Protein AF-0000000066261034 (afdb_homodimer)

Organism: Dichelobacter nodosus (strain VCS1703A) (NCBI:txid246195)

Solvent-accessible surface area (backbone atoms only — not comparable to full-atom values): 34604 Å² total; per-residue (Å²): 128,62,58,89,45,35,27,36,10,33,25,22,34,54,57,34,36,15,23,11,31,31,20,75,58,79,39,82,45,24,74,32,72,48,75,41,54,76,77,22,37,84,68,67,44,84,46,61,69,58,32,20,54,49,39,59,59,42,47,65,57,34,46,53,52,22,30,59,64,47,72,50,57,79,85,64,50,53,34,39,31,26,35,23,19,37,37,43,55,61,13,17,46,40,34,42,29,28,49,50,28,34,24,60,70,70,71,39,54,66,41,80,33,51,40,63,52,9,37,67,49,31,26,61,74,34,93,73,58,82,55,77,46,23,35,34,41,40,29,16,58,82,34,31,35,34,29,44,32,61,46,91,49,40,49,40,77,63,22,36,40,78,66,45,14,60,31,38,48,37,29,51,52,15,48,75,72,68,47,59,56,65,14,49,68,52,34,55,58,40,16,73,71,24,48,46,75,75,47,87,70,76,59,62,55,70,88,45,90,63,49,46,40,49,40,56,69,49,52,53,52,50,54,53,51,56,72,72,44,72,95,43,72,60,56,51,13,15,48,36,15,16,49,52,49,41,53,41,50,50,54,47,56,44,50,52,49,48,35,66,73,67,64,44,53,31,36,38,37,22,25,48,52,52,56,37,62,69,47,50,52,50,49,46,53,52,21,59,75,66,76,37,44,70,44,54,34,53,70,91,56,21,47,83,45,7,45,29,42,23,53,39,45,54,56,37,53,73,62,66,52,74,62,73,94,63,82,66,68,36,50,79,56,64,71,60,70,44,69,52,72,124,128,61,59,90,45,36,26,35,10,33,25,20,35,54,58,35,35,15,24,12,31,32,21,75,60,78,39,81,45,23,72,32,71,46,75,41,52,76,74,22,36,84,70,67,44,84,47,62,71,58,34,21,54,49,38,61,59,42,46,65,58,36,46,53,52,22,32,58,65,47,70,48,57,80,84,64,52,54,34,37,31,26,34,24,19,36,38,43,55,61,13,18,45,39,34,43,29,28,47,51,28,34,24,60,71,71,70,37,54,65,42,79,32,51,40,64,52,10,38,67,50,31,26,60,75,33,92,74,58,82,53,78,46,23,34,34,40,40,30,16,59,82,34,31,34,34,30,44,32,60,48,89,49,40,50,40,78,64,22,37,39,78,64,44,14,60,33,38,50,36,29,51,51,16,48,75,71,69,47,60,54,66,14,48,66,51,34,54,57,39,16,74,72,26,48,46,76,74,47,88,69,74,61,61,56,70,87,44,92,61,48,46,40,48,40,56,68,46,52,52,52,50,54,54,50,55,72,72,44,74,95,41,71,62,54,51,12,16,50,35,15,16,49,51,49,41,52,41,49,50,54,48,56,43,50,52,50,48,34,67,73,69,65,45,52,30,36,38,38,22,24,48,51,52,56,38,62,70,48,48,52,51,49,47,53,51,20,59,76,66,75,36,43,68,44,53,34,52,70,89,57,22,47,86,44,5,47,29,42,21,53,39,47,54,56,38,54,73,60,66,51,74,62,73,92,62,80,66,69,35,50,78,57,64,70,60,70,44,69,51,68,122

Sequence (684 aa):
MSVDINILAIESSCDESGVAIYNPARGVLANQVFSQIDLHRVFGGVVPELAARDHLKRFPVLMNQALTQAKLNLSAIDVIAYTSGPGLLGALMTGATFAHSLAFAIRRPVLKIHHMEGHLLSPFLAPLKPEFPFIALLVSGGHTQLLSVKAVGDYEILGQTLDDAVGEAFDKMAKIMGLPYPGGPELAALAKNGDEQRFVMPRPMINRPDLDFSFSGLKTHVRLLIAEQNNDPQTRADIAASFQKTVVETLLIKCRRAWKKTGYRDLVVSGGVSANQALRAALQKNADEHKKRVFFPPLTLCGDNALMIAHAASFRLQEARIDDDVIDVTARWELSRLSTPLMSVDINILAIESSCDESGVAIYNPARGVLANQVFSQIDLHRVFGGVVPELAARDHLKRFPVLMNQALTQAKLNLSAIDVIAYTSGPGLLGALMTGATFAHSLAFAIRRPVLKIHHMEGHLLSPFLAPLKPEFPFIALLVSGGHTQLLSVKAVGDYEILGQTLDDAVGEAFDKMAKIMGLPYPGGPELAALAKNGDEQRFVMPRPMINRPDLDFSFSGLKTHVRLLIAEQNNDPQTRADIAASFQKTVVETLLIKCRRAWKKTGYRDLVVSGGVSANQALRAALQKNADEHKKRVFFPPLTLCGDNALMIAHAASFRLQEARIDDDVIDVTARWELSRLSTPL

InterPro domains:
  IPR000905 Gcp-like domain [PF00814] (28-310)
  IPR000905 Gcp-like domain [PTHR11735] (5-337)
  IPR017861 Kae1/TsaD family [PR00789] (8-21)
  IPR017861 Kae1/TsaD family [PR00789] (80-100)
  IPR017861 Kae1/TsaD family [PR00789] (101-120)
  IPR017861 Kae1/TsaD family [PR00789] (135-147)
  IPR017861 Kae1/TsaD family [PR00789] (158-179)
  IPR017861 Kae1/TsaD family [PR00789] (267-276)
  IPR017861 Kae1/TsaD family [TIGR00329] (8-310)
  IPR022450 tRNA N6-adenosine threonylcarbamoyltransferase, TsaD [MF_01445] (5-335)
  IPR022450 tRNA N6-adenosine threonylcarbamoyltransferase, TsaD [TIGR03723] (7-317)
  IPR043129 ATPase, nucleotide binding domain [SSF53067] (6-125)
  IPR043129 ATPase, nucleotide binding domain [SSF53067] (107-311)

Nearest PDB structures (foldseek):
  4wq5-assembly1_A  TM=9.839E-01  e=3.722E-46  Escherichia coli K-12
  3zeu-assembly2_B  TM=9.840E-01  e=1.477E-45  Salmonella enterica subsp. enterica serovar Typhimurium str. ST4/74
  4ydu-assembly2_B  TM=9.839E-01  e=1.848E-44  Escherichia coli
  4wq4-assembly2_B  TM=9.843E-01  e=7.767E-44  Escherichia coli K-12
  6s84-assembly1_D  TM=8.545E-01  e=2.558E-30  Thermotoga maritima MSB8

Radius of gyration: 30.13 Å; Cα contacts (8 Å, |Δi|>4): 1561; chains: 2; bounding box: 59×84×67 Å

Structure (mmCIF, N/CA/C/O backbone):
data_AF-0000000066261034-model_v1
#
loop_
_entity.id
_entity.type
_entity.pdbx_description
1 polymer 'tRNA N6-adenosine threonylcarbamoyltransferase'
#
loop_
_atom_site.group_PDB
_atom_site.id
_atom_site.type_symbol
_atom_site.label_atom_id
_atom_site.label_alt_id
_atom_site.label_comp_id
_atom_site.label_asym_id
_atom_site.label_entity_id
_atom_site.label_seq_id
_atom_site.pdbx_PDB_ins_code
_atom_site.Cartn_x
_atom_site.Cartn_y
_atom_site.Cartn_z
_atom_site.occupancy
_atom_site.B_iso_or_equiv
_atom_site.auth_seq_id
_atom_site.auth_comp_id
_atom_site.auth_asym_id
_atom_site.auth_atom_id
_atom_site.pdbx_PDB_model_num
ATOM 1 N N . MET A 1 1 ? 26.891 -17.578 -23.266 1 45.78 1 MET A N 1
ATOM 2 C CA . MET A 1 1 ? 27.375 -17.734 -21.906 1 45.78 1 MET A CA 1
ATOM 3 C C . MET A 1 1 ? 26.453 -17.031 -20.922 1 45.78 1 MET A C 1
ATOM 5 O O . MET A 1 1 ? 25.984 -15.914 -21.172 1 45.78 1 MET A O 1
ATOM 9 N N . SER A 1 2 ? 25.812 -17.781 -19.953 1 64.94 2 SER A N 1
ATOM 10 C CA . SER A 1 2 ? 24.844 -17.172 -19.062 1 64.94 2 SER A CA 1
ATOM 11 C C . SER A 1 2 ? 25.469 -16.016 -18.281 1 64.94 2 SER A C 1
ATOM 13 O O . SER A 1 2 ? 26.641 -16.078 -17.906 1 64.94 2 SER A O 1
ATOM 15 N N . VAL A 1 3 ? 25 -14.898 -18.328 1 77.75 3 VAL A N 1
ATOM 16 C CA . VAL A 1 3 ? 25.469 -13.656 -17.703 1 77.75 3 VAL A CA 1
ATOM 17 C C . VAL A 1 3 ? 25.578 -13.836 -16.203 1 77.75 3 VAL A C 1
ATOM 19 O O . VAL A 1 3 ? 24.672 -14.398 -15.57 1 77.75 3 VAL A O 1
ATOM 22 N N . ASP A 1 4 ? 26.828 -13.664 -15.672 1 92.25 4 ASP A N 1
ATOM 23 C CA . ASP A 1 4 ? 27.078 -13.734 -14.234 1 92.25 4 ASP A CA 1
ATOM 24 C C . ASP A 1 4 ? 26.531 -12.5 -13.523 1 92.25 4 ASP A C 1
ATOM 26 O O . ASP A 1 4 ? 27.297 -11.602 -13.164 1 92.25 4 ASP A O 1
ATOM 30 N N . ILE A 1 5 ? 25.281 -12.523 -13.367 1 95.44 5 ILE A N 1
ATOM 31 C CA . ILE A 1 5 ? 24.547 -11.422 -12.75 1 95.44 5 ILE A CA 1
ATOM 32 C C . ILE A 1 5 ? 23.656 -11.953 -11.625 1 95.44 5 ILE A C 1
ATOM 34 O O . ILE A 1 5 ? 22.938 -12.938 -11.805 1 95.44 5 ILE A O 1
ATOM 38 N N . ASN A 1 6 ? 23.75 -11.352 -10.406 1 98.44 6 ASN A N 1
ATOM 39 C CA . ASN A 1 6 ? 22.875 -11.734 -9.305 1 98.44 6 ASN A CA 1
ATOM 40 C C . ASN A 1 6 ? 21.562 -10.969 -9.336 1 98.44 6 ASN A C 1
ATOM 42 O O . ASN A 1 6 ? 21.531 -9.742 -9.195 1 98.44 6 ASN A O 1
ATOM 46 N N . ILE A 1 7 ? 20.516 -11.711 -9.539 1 98.19 7 ILE A N 1
ATOM 47 C CA . ILE A 1 7 ? 19.172 -11.133 -9.594 1 98.19 7 ILE A CA 1
ATOM 48 C C . ILE A 1 7 ? 18.453 -11.383 -8.273 1 98.19 7 ILE A C 1
ATOM 50 O O . ILE A 1 7 ? 18.266 -12.531 -7.859 1 98.19 7 ILE A O 1
ATOM 54 N N . LEU A 1 8 ? 18.109 -10.344 -7.566 1 98.81 8 LEU A N 1
ATOM 55 C CA . LEU A 1 8 ? 17.266 -10.422 -6.383 1 98.81 8 LEU A CA 1
ATOM 56 C C . LEU A 1 8 ? 15.805 -10.141 -6.746 1 98.81 8 LEU A C 1
ATOM 58 O O . LEU A 1 8 ? 15.508 -9.133 -7.391 1 98.81 8 LEU A O 1
ATOM 62 N N . ALA A 1 9 ? 14.906 -11.039 -6.352 1 98.81 9 ALA A N 1
ATOM 63 C CA . ALA A 1 9 ? 13.508 -10.867 -6.73 1 98.81 9 ALA A CA 1
ATOM 64 C C . ALA A 1 9 ? 12.609 -10.836 -5.5 1 98.81 9 ALA A C 1
ATOM 66 O O . ALA A 1 9 ? 12.883 -11.508 -4.504 1 98.81 9 ALA A O 1
ATOM 67 N N . ILE A 1 10 ? 11.57 -10.062 -5.605 1 98.62 10 ILE A N 1
ATOM 68 C CA . ILE A 1 10 ? 10.555 -9.891 -4.57 1 98.62 10 ILE A CA 1
ATOM 69 C C . ILE A 1 10 ? 9.188 -10.305 -5.113 1 98.62 10 ILE A C 1
ATOM 71 O O . ILE A 1 10 ? 8.781 -9.852 -6.184 1 98.62 10 ILE A O 1
ATOM 75 N N . GLU A 1 11 ? 8.477 -11.164 -4.41 1 98.44 11 GLU A N 1
ATOM 76 C CA . GLU A 1 11 ? 7.133 -11.617 -4.758 1 98.44 11 GLU A CA 1
ATOM 77 C C . GLU A 1 11 ? 6.141 -11.32 -3.639 1 98.44 11 GLU A C 1
ATOM 79 O O . GLU A 1 11 ? 6.355 -11.711 -2.488 1 98.44 11 GLU A O 1
ATOM 84 N N . SER A 1 12 ? 5.023 -10.57 -3.971 1 97.94 12 SER A N 1
ATOM 85 C CA . SER A 1 12 ? 4.059 -10.164 -2.957 1 97.94 12 SER A CA 1
ATOM 86 C C . SER A 1 12 ? 2.65 -10.07 -3.539 1 97.94 12 SER A C 1
ATOM 88 O O . SER A 1 12 ? 1.854 -9.227 -3.119 1 97.94 12 SER A O 1
ATOM 90 N N . SER A 1 13 ? 2.312 -10.844 -4.535 1 95.75 13 SER A N 1
ATOM 91 C CA . SER A 1 13 ? 1.095 -10.633 -5.309 1 95.75 13 SER A CA 1
ATOM 92 C C . SER A 1 13 ? -0.148 -10.945 -4.48 1 95.75 13 SER A C 1
ATOM 94 O O . SER A 1 13 ? -1.232 -10.43 -4.758 1 95.75 13 SER A O 1
ATOM 96 N N . CYS A 1 14 ? -0.032 -11.852 -3.504 1 94.75 14 CYS A N 1
ATOM 97 C CA . CYS A 1 14 ? -1.226 -12.266 -2.777 1 94.75 14 CYS A CA 1
ATOM 98 C C . CYS A 1 14 ? -0.893 -12.602 -1.328 1 94.75 14 CYS A C 1
ATOM 100 O O . CYS A 1 14 ? -0.726 -11.703 -0.501 1 94.75 14 CYS A O 1
ATOM 102 N N . ASP A 1 15 ? -0.723 -13.906 -0.981 1 95.25 15 ASP A N 1
ATOM 103 C CA . ASP A 1 15 ? -0.59 -14.234 0.435 1 95.25 15 ASP A CA 1
ATOM 104 C C . ASP A 1 15 ? 0.726 -14.953 0.712 1 95.25 15 ASP A C 1
ATOM 106 O O . ASP A 1 15 ? 0.885 -15.586 1.758 1 95.25 15 ASP A O 1
ATOM 110 N N . GLU A 1 16 ? 1.646 -14.969 -0.168 1 97.38 16 GLU A N 1
ATOM 111 C CA . GLU A 1 16 ? 3.014 -15.43 0.043 1 97.38 16 GLU A CA 1
ATOM 112 C C . GLU A 1 16 ? 4.012 -14.289 -0.104 1 97.38 16 GLU A C 1
ATOM 114 O O . GLU A 1 16 ? 3.988 -13.555 -1.098 1 97.38 16 GLU A O 1
ATOM 119 N N . SER A 1 17 ? 4.852 -14.156 0.867 1 98.44 17 SER A N 1
ATOM 120 C CA . SER A 1 17 ? 6.004 -13.273 0.743 1 98.44 17 SER A CA 1
ATOM 121 C C . SER A 1 17 ? 7.242 -14.039 0.29 1 98.44 17 SER A C 1
ATOM 123 O O . SER A 1 17 ? 7.625 -15.039 0.912 1 98.44 17 SER A O 1
ATOM 125 N N . GLY A 1 18 ? 7.824 -13.625 -0.795 1 98.62 18 GLY A N 1
ATOM 126 C CA . GLY A 1 18 ? 8.984 -14.344 -1.303 1 98.62 18 GLY A CA 1
ATOM 127 C C . GLY A 1 18 ? 10.156 -13.43 -1.606 1 98.62 18 GLY A C 1
ATOM 128 O O . GLY A 1 18 ? 9.977 -12.305 -2.076 1 98.62 18 GLY A O 1
ATOM 129 N N . VAL A 1 19 ? 11.367 -13.859 -1.307 1 98.88 19 VAL A N 1
ATOM 130 C CA . VAL A 1 19 ? 12.641 -13.266 -1.712 1 98.88 19 VAL A CA 1
ATOM 131 C C . VAL A 1 19 ? 13.57 -14.344 -2.264 1 98.88 19 VAL A C 1
ATOM 133 O O . VAL A 1 19 ? 13.766 -15.383 -1.63 1 98.88 19 VAL A O 1
ATOM 136 N N . ALA A 1 20 ? 14.07 -14.125 -3.439 1 98.88 20 ALA A N 1
ATOM 137 C CA . ALA A 1 20 ? 14.961 -15.109 -4.043 1 98.88 20 ALA A CA 1
ATOM 138 C C . ALA A 1 20 ? 16.156 -14.43 -4.711 1 98.88 20 ALA A C 1
ATOM 140 O O . ALA A 1 20 ? 16.078 -13.25 -5.078 1 98.88 20 ALA A O 1
ATOM 141 N N . ILE A 1 21 ? 17.234 -15.125 -4.75 1 98.88 21 ILE A N 1
ATOM 142 C CA . ILE A 1 21 ? 18.422 -14.727 -5.496 1 98.88 21 ILE A CA 1
ATOM 143 C C . ILE A 1 21 ? 18.766 -15.797 -6.523 1 98.88 21 ILE A C 1
ATOM 145 O O . ILE A 1 21 ? 18.953 -16.969 -6.176 1 98.88 21 ILE A O 1
ATOM 149 N N . TYR A 1 22 ? 18.812 -15.422 -7.738 1 98.5 22 TYR A N 1
ATOM 150 C CA . TYR A 1 22 ? 19.094 -16.312 -8.859 1 98.5 22 TYR A CA 1
ATOM 151 C C . TYR A 1 22 ? 20.219 -15.766 -9.727 1 98.5 22 TYR A C 1
ATOM 153 O O . TYR A 1 22 ? 20.297 -14.555 -9.969 1 98.5 22 TYR A O 1
ATOM 161 N N . ASN A 1 23 ? 21.078 -16.562 -10.125 1 97.94 23 ASN A N 1
ATOM 162 C CA . ASN A 1 23 ? 22.156 -16.281 -11.07 1 97.94 23 ASN A CA 1
ATOM 163 C C . ASN A 1 23 ? 22.109 -17.234 -12.273 1 97.94 23 ASN A C 1
ATOM 165 O O . ASN A 1 23 ? 22.328 -18.438 -12.125 1 97.94 23 ASN A O 1
ATOM 169 N N . PRO A 1 24 ? 21.875 -16.672 -13.453 1 94.62 24 PRO A N 1
ATOM 170 C CA . PRO A 1 24 ? 21.703 -17.547 -14.617 1 94.62 24 PRO A CA 1
ATOM 171 C C . PRO A 1 24 ? 22.906 -18.453 -14.867 1 94.62 24 PRO A C 1
ATOM 173 O O . PRO A 1 24 ? 22.766 -19.547 -15.398 1 94.62 24 PRO A O 1
ATOM 176 N N . ALA A 1 25 ? 24.094 -18.109 -14.445 1 94.56 25 ALA A N 1
ATOM 177 C CA . ALA A 1 25 ? 25.312 -18.891 -14.641 1 94.56 25 ALA A CA 1
ATOM 178 C C . ALA A 1 25 ? 25.5 -19.891 -13.508 1 94.56 25 ALA A C 1
ATOM 180 O O . ALA A 1 25 ? 26.062 -20.969 -13.711 1 94.56 25 ALA A O 1
ATOM 181 N N . ARG A 1 26 ? 25 -19.594 -12.328 1 96.12 26 ARG A N 1
ATOM 182 C CA . ARG A 1 26 ? 25.297 -20.391 -11.148 1 96.12 26 ARG A CA 1
ATOM 183 C C . ARG A 1 26 ? 24.047 -21.125 -10.648 1 96.12 26 ARG A C 1
ATOM 185 O O . ARG A 1 26 ? 24.156 -22.062 -9.852 1 96.12 26 ARG A O 1
ATOM 192 N N . GLY A 1 27 ? 22.922 -20.688 -11.133 1 96.5 27 GLY A N 1
ATOM 193 C CA . GLY A 1 27 ? 21.688 -21.312 -10.719 1 96.5 27 GLY A CA 1
ATOM 194 C C . GLY A 1 27 ? 21.031 -20.625 -9.531 1 96.5 27 GLY A C 1
ATOM 195 O O . GLY A 1 27 ? 21.125 -19.406 -9.391 1 96.5 27 GLY A O 1
ATOM 196 N N . VAL A 1 28 ? 20.234 -21.422 -8.789 1 98 28 VAL A N 1
ATOM 197 C CA . VAL A 1 28 ? 19.484 -20.922 -7.648 1 98 28 VAL A CA 1
ATOM 198 C C . VAL A 1 28 ? 20.438 -20.703 -6.465 1 98 28 VAL A C 1
ATOM 200 O O . VAL A 1 28 ? 21.062 -21.641 -5.984 1 98 28 VAL A O 1
ATOM 203 N N . LEU A 1 29 ? 20.516 -19.516 -5.98 1 98.62 29 LEU A N 1
ATOM 204 C CA . LEU A 1 29 ? 21.375 -19.203 -4.848 1 98.62 29 LEU A CA 1
ATOM 205 C C . LEU A 1 29 ? 20.578 -19.156 -3.551 1 98.62 29 LEU A C 1
ATOM 207 O O . LEU A 1 29 ? 21.094 -19.484 -2.482 1 98.62 29 LEU A O 1
ATOM 211 N N . ALA A 1 30 ? 19.344 -18.688 -3.635 1 98.75 30 ALA A N 1
ATOM 212 C CA . ALA A 1 30 ? 18.453 -18.641 -2.48 1 98.75 30 ALA A CA 1
ATOM 213 C C . ALA A 1 30 ? 17 -18.547 -2.918 1 98.75 30 ALA A C 1
ATOM 215 O O . ALA A 1 30 ? 16.688 -17.953 -3.951 1 98.75 30 ALA A O 1
ATOM 216 N N . ASN A 1 31 ? 16.141 -19.141 -2.162 1 98.62 31 ASN A N 1
ATOM 217 C CA . ASN A 1 31 ? 14.688 -19.047 -2.326 1 98.62 31 ASN A CA 1
ATOM 218 C C . ASN A 1 31 ? 13.969 -19.125 -0.984 1 98.62 31 ASN A C 1
ATOM 220 O O . ASN A 1 31 ? 13.797 -20.203 -0.425 1 98.62 31 ASN A O 1
ATOM 224 N N . GLN A 1 32 ? 13.531 -17.953 -0.486 1 98.62 32 GLN A N 1
ATOM 225 C CA . GLN A 1 32 ? 12.828 -17.859 0.788 1 98.62 32 GLN A CA 1
ATOM 226 C C . GLN A 1 32 ? 11.367 -17.484 0.578 1 98.62 32 GLN A C 1
ATOM 228 O O . GLN A 1 32 ? 11.055 -16.516 -0.11 1 98.62 32 GLN A O 1
ATOM 233 N N . VAL A 1 33 ? 10.477 -18.328 1.148 1 98.12 33 VAL A N 1
ATOM 234 C CA . VAL A 1 33 ? 9.039 -18.094 1.018 1 98.12 33 VAL A CA 1
ATOM 235 C C . VAL A 1 33 ? 8.383 -18.156 2.393 1 98.12 33 VAL A C 1
ATOM 237 O O . VAL A 1 33 ? 8.672 -19.062 3.186 1 98.12 33 VAL A O 1
ATOM 240 N N . PHE A 1 34 ? 7.629 -17.203 2.699 1 98.06 34 PHE A N 1
ATOM 241 C CA . PHE A 1 34 ? 6.758 -17.219 3.869 1 98.06 34 PHE A CA 1
ATOM 242 C C . PHE A 1 34 ? 5.293 -17.234 3.453 1 98.06 34 PHE A C 1
ATOM 244 O O . PHE A 1 34 ? 4.82 -16.328 2.775 1 98.06 34 PHE A O 1
ATOM 251 N N . SER A 1 35 ? 4.586 -18.234 3.865 1 96.31 35 SER A N 1
ATOM 252 C CA . SER A 1 35 ? 3.166 -18.359 3.562 1 96.31 35 SER A CA 1
ATOM 253 C C . SER A 1 35 ? 2.311 -17.734 4.664 1 96.31 35 SER A C 1
ATOM 255 O O . SER A 1 35 ? 2.52 -18.016 5.848 1 96.31 35 SER A O 1
ATOM 257 N N . GLN A 1 36 ? 1.344 -16.984 4.227 1 95.69 36 GLN A N 1
ATOM 258 C CA . GLN A 1 36 ? 0.472 -16.297 5.184 1 95.69 36 GLN A CA 1
ATOM 259 C C . GLN A 1 36 ? -0.787 -17.125 5.453 1 95.69 36 GLN A C 1
ATOM 261 O O . GLN A 1 36 ? -1.788 -16.594 5.934 1 95.69 36 GLN A O 1
ATOM 266 N N . ILE A 1 37 ? -0.798 -18.359 5.164 1 93.12 37 ILE A N 1
ATOM 267 C CA . ILE A 1 37 ? -1.975 -19.219 5.242 1 93.12 37 ILE A CA 1
ATOM 268 C C . ILE A 1 37 ? -2.555 -19.172 6.652 1 93.12 37 ILE A C 1
ATOM 270 O O . ILE A 1 37 ? -3.762 -19 6.832 1 93.12 37 ILE A O 1
ATOM 274 N N . ASP A 1 38 ? -1.73 -19.312 7.637 1 93.56 38 ASP A N 1
ATOM 275 C CA . ASP A 1 38 ? -2.203 -19.328 9.016 1 93.56 38 ASP A CA 1
ATOM 276 C C . ASP A 1 38 ? -2.885 -18.016 9.383 1 93.56 38 ASP A C 1
ATOM 278 O O . ASP A 1 38 ? -3.91 -18.016 10.07 1 93.56 38 ASP A O 1
ATOM 282 N N . LEU A 1 39 ? -2.336 -16.984 8.891 1 91.56 39 LEU A N 1
ATOM 283 C CA . LEU A 1 39 ? -2.867 -15.656 9.148 1 91.56 39 LEU A CA 1
ATOM 284 C C . LEU A 1 39 ? -4.254 -15.5 8.539 1 91.56 39 LEU A C 1
ATOM 286 O O . LEU A 1 39 ? -5.145 -14.898 9.148 1 91.56 39 LEU A O 1
ATOM 290 N N . HIS A 1 40 ? -4.488 -16.078 7.422 1 93.19 40 HIS A N 1
ATOM 291 C CA . HIS A 1 40 ? -5.711 -15.828 6.66 1 93.19 40 HIS A CA 1
ATOM 292 C C . HIS A 1 40 ? -6.75 -16.906 6.918 1 93.19 40 HIS A C 1
ATOM 294 O O . HIS A 1 40 ? -7.941 -16.703 6.664 1 93.19 40 HIS A O 1
ATOM 300 N N . ARG A 1 41 ? -6.355 -18.031 7.398 1 90.56 41 ARG A N 1
ATOM 301 C CA . ARG A 1 41 ? -7.227 -19.188 7.633 1 90.56 41 ARG A CA 1
ATOM 302 C C . ARG A 1 41 ? -8.375 -18.812 8.562 1 90.56 41 ARG A C 1
ATOM 304 O O . ARG A 1 41 ? -9.508 -19.266 8.367 1 90.56 41 ARG A O 1
ATOM 311 N N . VAL A 1 42 ? -8.117 -17.938 9.531 1 91 42 VAL A N 1
ATOM 312 C CA . VAL A 1 42 ? -9.109 -17.578 10.539 1 91 42 VAL A CA 1
ATOM 313 C C . VAL A 1 42 ? -10.234 -16.781 9.883 1 91 42 VAL A C 1
ATOM 315 O O . VAL A 1 42 ? -11.352 -16.719 10.406 1 91 42 VAL A O 1
ATOM 318 N N . PHE A 1 43 ? -9.977 -16.266 8.695 1 90.62 43 PHE A N 1
ATOM 319 C CA . PHE A 1 43 ? -10.977 -15.453 8.016 1 90.62 43 PHE A CA 1
ATOM 320 C C . PHE A 1 43 ? -11.625 -16.234 6.879 1 90.62 43 PHE A C 1
ATOM 322 O O . PHE A 1 43 ? -12.562 -15.75 6.242 1 90.62 43 PHE A O 1
ATOM 329 N N . GLY A 1 44 ? -11.078 -17.453 6.617 1 88.06 44 GLY A N 1
ATOM 330 C CA . GLY A 1 44 ? -11.633 -18.297 5.562 1 88.06 44 GLY A CA 1
ATOM 331 C C . GLY A 1 44 ? -11.211 -17.844 4.172 1 88.06 44 GLY A C 1
ATOM 332 O O . GLY A 1 44 ? -11.773 -18.297 3.174 1 88.06 44 GLY A O 1
ATOM 333 N N . GLY A 1 45 ? -10.281 -16.859 4.074 1 90.12 45 GLY A N 1
ATOM 334 C CA . GLY A 1 45 ? -9.773 -16.328 2.826 1 90.12 45 GLY A CA 1
ATOM 335 C C . GLY A 1 45 ? -8.781 -15.195 3.029 1 90.12 45 GLY A C 1
ATOM 336 O O . GLY A 1 45 ? -8.57 -14.742 4.156 1 90.12 45 GLY A O 1
ATOM 337 N N . VAL A 1 46 ? -8.258 -14.742 1.973 1 91.88 46 VAL A N 1
ATOM 338 C CA . VAL A 1 46 ? -7.207 -13.734 2.047 1 91.88 46 VAL A CA 1
ATOM 339 C C . VAL A 1 46 ? -7.816 -12.375 2.367 1 91.88 46 VAL A C 1
ATOM 341 O O . VAL A 1 46 ? -8.766 -11.945 1.71 1 91.88 46 VAL A O 1
ATOM 344 N N . VAL A 1 47 ? -7.281 -11.773 3.359 1 95.06 47 VAL A N 1
ATOM 345 C CA . VAL A 1 47 ? -7.629 -10.398 3.695 1 95.06 47 VAL A CA 1
ATOM 346 C C . VAL A 1 47 ? -6.586 -9.438 3.121 1 95.06 47 VAL A C 1
ATOM 348 O O . VAL A 1 47 ? -5.457 -9.375 3.609 1 95.06 47 VAL A O 1
ATOM 351 N N . PRO A 1 48 ? -6.961 -8.68 2.18 1 93.94 48 PRO A N 1
ATOM 352 C CA . PRO A 1 48 ? -5.992 -7.914 1.393 1 93.94 48 PRO A CA 1
ATOM 353 C C . PRO A 1 48 ? -5.121 -7 2.254 1 93.94 48 PRO A C 1
ATOM 355 O O . PRO A 1 48 ? -3.898 -6.973 2.088 1 93.94 48 PRO A O 1
ATOM 358 N N . GLU A 1 49 ? -5.742 -6.301 3.162 1 92.12 49 GLU A N 1
ATOM 359 C CA . GLU A 1 49 ? -5 -5.371 4.012 1 92.12 49 GLU A CA 1
ATOM 360 C C . GLU A 1 49 ? -3.992 -6.113 4.887 1 92.12 49 GLU A C 1
ATOM 362 O O . GLU A 1 49 ? -2.861 -5.656 5.062 1 92.12 49 GLU A O 1
ATOM 367 N N . LEU A 1 50 ? -4.414 -7.23 5.398 1 94.44 50 LEU A N 1
ATOM 368 C CA . LEU A 1 50 ? -3.527 -8.031 6.23 1 94.44 50 LEU A CA 1
ATOM 369 C C . LEU A 1 50 ? -2.363 -8.578 5.414 1 94.44 50 LEU A C 1
ATOM 371 O O . LEU A 1 50 ? -1.23 -8.633 5.898 1 94.44 50 LEU A O 1
ATOM 375 N N . ALA A 1 51 ? -2.668 -8.992 4.227 1 96 51 ALA A N 1
ATOM 376 C CA . ALA A 1 51 ? -1.619 -9.508 3.355 1 96 51 ALA A CA 1
ATOM 377 C C . ALA A 1 51 ? -0.529 -8.469 3.127 1 96 51 ALA A C 1
ATOM 379 O O . ALA A 1 51 ? 0.659 -8.75 3.289 1 96 51 ALA A O 1
ATOM 380 N N . ALA A 1 52 ? -0.939 -7.258 2.785 1 95.44 52 ALA A N 1
ATOM 381 C CA . ALA A 1 52 ? 0.002 -6.176 2.51 1 95.44 52 ALA A CA 1
ATOM 382 C C . ALA A 1 52 ? 0.87 -5.879 3.729 1 95.44 52 ALA A C 1
ATOM 384 O O . ALA A 1 52 ? 2.094 -5.777 3.617 1 95.44 52 ALA A O 1
ATOM 385 N N . ARG A 1 53 ? 0.269 -5.773 4.867 1 94.75 53 ARG A N 1
ATOM 386 C CA . ARG A 1 53 ? 0.981 -5.469 6.105 1 94.75 53 ARG A CA 1
ATOM 387 C C . ARG A 1 53 ? 1.978 -6.57 6.449 1 94.75 53 ARG A C 1
ATOM 389 O O . ARG A 1 53 ? 3.092 -6.289 6.895 1 94.75 53 ARG A O 1
ATOM 396 N N . ASP A 1 54 ? 1.532 -7.781 6.285 1 96.38 54 ASP A N 1
ATOM 397 C CA . ASP A 1 54 ? 2.4 -8.906 6.625 1 96.38 54 ASP A CA 1
ATOM 398 C C . ASP A 1 54 ? 3.609 -8.969 5.695 1 96.38 54 ASP A C 1
ATOM 400 O O . ASP A 1 54 ? 4.707 -9.336 6.117 1 96.38 54 ASP A O 1
ATOM 404 N N . HIS A 1 55 ? 3.439 -8.656 4.41 1 97.62 55 HIS A N 1
ATOM 405 C CA . HIS A 1 55 ? 4.59 -8.578 3.514 1 97.62 55 HIS A CA 1
ATOM 406 C C . HIS A 1 55 ? 5.641 -7.617 4.055 1 97.62 55 HIS A C 1
ATOM 408 O O . HIS A 1 55 ? 6.828 -7.945 4.09 1 97.62 55 HIS A O 1
ATOM 414 N N . LEU A 1 56 ? 5.184 -6.453 4.422 1 95.5 56 LEU A N 1
ATOM 415 C CA . LEU A 1 56 ? 6.086 -5.43 4.934 1 95.5 56 LEU A CA 1
ATOM 416 C C . LEU A 1 56 ? 6.891 -5.957 6.117 1 95.5 56 LEU A C 1
ATOM 418 O O . LEU A 1 56 ? 8.094 -5.715 6.211 1 95.5 56 LEU A O 1
ATOM 422 N N . LYS A 1 57 ? 6.27 -6.711 6.957 1 95.25 57 LYS A N 1
ATOM 423 C CA . LYS A 1 57 ? 6.906 -7.27 8.141 1 95.25 57 LYS A CA 1
ATOM 424 C C . LYS A 1 57 ? 7.914 -8.352 7.762 1 95.25 57 LYS A C 1
ATOM 426 O O . LYS A 1 57 ? 8.938 -8.523 8.43 1 95.25 57 LYS A O 1
ATOM 431 N N . ARG A 1 58 ? 7.66 -9.062 6.738 1 97.25 58 ARG A N 1
ATOM 432 C CA . ARG A 1 58 ? 8.406 -10.281 6.426 1 97.25 58 ARG A CA 1
ATOM 433 C C . ARG A 1 58 ? 9.609 -9.977 5.547 1 97.25 58 ARG A C 1
ATOM 435 O O . ARG A 1 58 ? 10.641 -10.648 5.645 1 97.25 58 ARG A O 1
ATOM 442 N N . PHE A 1 59 ? 9.586 -8.969 4.734 1 97.5 59 PHE A N 1
ATOM 443 C CA . PHE A 1 59 ? 10.578 -8.758 3.688 1 97.5 59 PHE A CA 1
ATOM 444 C C . PHE A 1 59 ? 11.969 -8.578 4.289 1 97.5 59 PHE A C 1
ATOM 446 O O . PHE A 1 59 ? 12.93 -9.211 3.848 1 97.5 59 PHE A O 1
ATOM 453 N N . PRO A 1 60 ? 12.156 -7.75 5.383 1 95.94 60 PRO A N 1
ATOM 454 C CA . PRO A 1 60 ? 13.508 -7.625 5.926 1 95.94 60 PRO A CA 1
ATOM 455 C C . PRO A 1 60 ? 14.062 -8.953 6.43 1 95.94 60 PRO A C 1
ATOM 457 O O . PRO A 1 60 ? 15.242 -9.25 6.23 1 95.94 60 PRO A O 1
ATOM 460 N N . VAL A 1 61 ? 13.203 -9.766 7.043 1 96.94 61 VAL A N 1
ATOM 461 C CA . VAL A 1 61 ? 13.609 -11.062 7.57 1 96.94 61 VAL A CA 1
ATOM 462 C C . VAL A 1 61 ? 13.984 -12 6.422 1 96.94 61 VAL A C 1
ATOM 464 O O . VAL A 1 61 ? 15.039 -12.633 6.445 1 96.94 61 VAL A O 1
ATOM 467 N N . LEU A 1 62 ? 13.125 -12.062 5.434 1 98.5 62 LEU A N 1
ATOM 468 C CA . LEU A 1 62 ? 13.352 -12.938 4.289 1 98.5 62 LEU A CA 1
ATOM 469 C C . LEU A 1 62 ? 14.586 -12.508 3.508 1 98.5 62 LEU A C 1
ATOM 471 O O . LEU A 1 62 ? 15.312 -13.344 2.965 1 98.5 62 LEU A O 1
ATOM 475 N N . MET A 1 63 ? 14.82 -11.18 3.424 1 98.12 63 MET A N 1
ATOM 476 C CA . MET A 1 63 ? 16.016 -10.641 2.773 1 98.12 63 MET A CA 1
ATOM 477 C C . MET A 1 63 ? 17.281 -11.141 3.455 1 98.12 63 MET A C 1
ATOM 479 O O . MET A 1 63 ? 18.203 -11.625 2.787 1 98.12 63 MET A O 1
ATOM 483 N N . ASN A 1 64 ? 17.312 -11.008 4.766 1 98.06 64 ASN A N 1
ATOM 484 C CA . ASN A 1 64 ? 18.469 -11.477 5.523 1 98.06 64 ASN A CA 1
ATOM 485 C C . ASN A 1 64 ? 18.703 -12.969 5.32 1 98.06 64 ASN A C 1
ATOM 487 O O . ASN A 1 64 ? 19.844 -13.406 5.129 1 98.06 64 ASN A O 1
ATOM 491 N N . GLN A 1 65 ? 17.625 -13.75 5.34 1 98.69 65 GLN A N 1
ATOM 492 C CA . GLN A 1 65 ? 17.719 -15.195 5.141 1 98.69 65 GLN A CA 1
ATOM 493 C C . GLN A 1 65 ? 18.266 -15.531 3.754 1 98.69 65 GLN A C 1
ATOM 495 O O . GLN A 1 65 ? 19.109 -16.406 3.607 1 98.69 65 GLN A O 1
ATOM 500 N N . ALA A 1 66 ? 17.766 -14.836 2.738 1 98.75 66 ALA A N 1
ATOM 501 C CA . ALA A 1 66 ? 18.188 -15.094 1.362 1 98.75 66 ALA A CA 1
ATOM 502 C C . ALA A 1 66 ? 19.656 -14.75 1.156 1 98.75 66 ALA A C 1
ATOM 504 O O . ALA A 1 66 ? 20.406 -15.523 0.551 1 98.75 66 ALA A O 1
ATOM 505 N N . LEU A 1 67 ? 20.094 -13.57 1.654 1 98.69 67 LEU A N 1
ATOM 506 C CA . LEU A 1 67 ? 21.484 -13.156 1.518 1 98.69 67 LEU A CA 1
ATOM 507 C C . LEU A 1 67 ? 22.406 -14.117 2.25 1 98.69 67 LEU A C 1
ATOM 509 O O . LEU A 1 67 ? 23.469 -14.469 1.732 1 98.69 67 LEU A O 1
ATOM 513 N N . THR A 1 68 ? 22 -14.531 3.426 1 98.62 68 THR A N 1
ATOM 514 C CA . THR A 1 68 ? 22.781 -15.492 4.203 1 98.62 68 THR A CA 1
ATOM 515 C C . THR A 1 68 ? 22.922 -16.812 3.457 1 98.62 68 THR A C 1
ATOM 517 O O . THR A 1 68 ? 24.016 -17.344 3.322 1 98.62 68 THR A O 1
ATOM 520 N N . GLN A 1 69 ? 21.797 -17.328 2.951 1 98.44 69 GLN A N 1
ATOM 521 C CA . GLN A 1 69 ? 21.797 -18.578 2.209 1 98.44 69 GLN A CA 1
ATOM 522 C C . GLN A 1 69 ? 22.688 -18.5 0.975 1 98.44 69 GLN A C 1
ATOM 524 O O . GLN A 1 69 ? 23.391 -19.438 0.65 1 98.44 69 GLN A O 1
ATOM 529 N N . ALA A 1 70 ? 22.641 -17.375 0.327 1 98.62 70 ALA A N 1
ATOM 530 C CA . ALA A 1 70 ? 23.406 -17.172 -0.903 1 98.62 70 ALA A CA 1
ATOM 531 C C . ALA A 1 70 ? 24.859 -16.844 -0.598 1 98.62 70 ALA A C 1
ATOM 533 O O . ALA A 1 70 ? 25.703 -16.812 -1.501 1 98.62 70 ALA A O 1
ATOM 534 N N . LYS A 1 71 ? 25.125 -16.547 0.679 1 98.44 71 LYS A N 1
ATOM 535 C CA . LYS A 1 71 ? 26.453 -16.094 1.101 1 98.44 71 LYS A CA 1
ATOM 536 C C . LYS A 1 71 ? 26.875 -14.852 0.32 1 98.44 71 LYS A C 1
ATOM 538 O O . LYS A 1 71 ? 28 -14.797 -0.204 1 98.44 71 LYS A O 1
ATOM 543 N N . LEU A 1 72 ? 25.969 -13.914 0.194 1 98.38 72 LEU A N 1
ATOM 544 C CA . LEU A 1 72 ? 26.203 -12.656 -0.507 1 98.38 72 LEU A CA 1
ATOM 545 C C . LEU A 1 72 ? 25.906 -11.461 0.396 1 98.38 72 LEU A C 1
ATOM 547 O O . LEU A 1 72 ? 25.109 -11.57 1.335 1 98.38 72 LEU A O 1
ATOM 551 N N . ASN A 1 73 ? 26.562 -10.398 0.118 1 97.69 73 ASN A N 1
ATOM 552 C CA . ASN A 1 73 ? 26.156 -9.094 0.623 1 97.69 73 ASN A CA 1
ATOM 553 C C . ASN A 1 73 ? 25.219 -8.383 -0.348 1 97.69 73 ASN A C 1
ATOM 555 O O . ASN A 1 73 ? 25.188 -8.703 -1.537 1 97.69 73 ASN A O 1
ATOM 559 N N . LEU A 1 74 ? 24.562 -7.461 0.239 1 97.62 74 LEU A N 1
ATOM 560 C CA . LEU A 1 74 ? 23.609 -6.719 -0.575 1 97.62 74 LEU A CA 1
ATOM 561 C C . LEU A 1 74 ? 24.297 -6.059 -1.763 1 97.62 74 LEU A C 1
ATOM 563 O O . LEU A 1 74 ? 23.719 -5.961 -2.848 1 97.62 74 LEU A O 1
ATOM 567 N N . SER A 1 75 ? 25.484 -5.664 -1.619 1 96.56 75 SER A N 1
ATOM 568 C CA . SER A 1 75 ? 26.234 -4.973 -2.656 1 96.56 75 SER A CA 1
ATOM 569 C C . SER A 1 75 ? 26.547 -5.902 -3.828 1 96.56 75 SER A C 1
ATOM 571 O O . SER A 1 75 ? 26.938 -5.441 -4.906 1 96.56 75 SER A O 1
ATOM 573 N N . ALA A 1 76 ? 26.406 -7.207 -3.643 1 98.06 76 ALA A N 1
ATOM 574 C CA . ALA A 1 76 ? 26.703 -8.188 -4.684 1 98.06 76 ALA A CA 1
ATOM 575 C C . ALA A 1 76 ? 25.5 -8.359 -5.625 1 98.06 76 ALA A C 1
ATOM 577 O O . ALA A 1 76 ? 25.609 -9.016 -6.66 1 98.06 76 ALA A O 1
ATOM 578 N N . ILE A 1 77 ? 24.391 -7.738 -5.281 1 98.44 77 ILE A N 1
ATOM 579 C CA . ILE A 1 77 ? 23.203 -7.805 -6.129 1 98.44 77 ILE A CA 1
ATOM 580 C C . ILE A 1 77 ? 23.344 -6.844 -7.305 1 98.44 77 ILE A C 1
ATOM 582 O O . ILE A 1 77 ? 23.75 -5.695 -7.129 1 98.44 77 ILE A O 1
ATOM 586 N N . ASP A 1 78 ? 22.953 -7.348 -8.539 1 97.44 78 ASP A N 1
ATOM 587 C CA . ASP A 1 78 ? 23.156 -6.543 -9.742 1 97.44 78 ASP A CA 1
ATOM 588 C C . ASP A 1 78 ? 21.828 -5.965 -10.234 1 97.44 78 ASP A C 1
ATOM 590 O O . ASP A 1 78 ? 21.797 -4.895 -10.836 1 97.44 78 ASP A O 1
ATOM 594 N N . VAL A 1 79 ? 20.781 -6.707 -10.031 1 96.5 79 VAL A N 1
ATOM 595 C CA . VAL A 1 79 ? 19.453 -6.332 -10.508 1 96.5 79 VAL A CA 1
ATOM 596 C C . VAL A 1 79 ? 18.391 -6.746 -9.492 1 96.5 79 VAL A C 1
ATOM 598 O O . VAL A 1 79 ? 18.516 -7.801 -8.859 1 96.5 79 VAL A O 1
ATOM 601 N N . ILE A 1 80 ? 17.422 -5.879 -9.289 1 97.5 80 ILE A N 1
ATOM 602 C CA . ILE A 1 80 ? 16.281 -6.207 -8.438 1 97.5 80 ILE A CA 1
ATOM 603 C C . ILE A 1 80 ? 15.031 -6.379 -9.289 1 97.5 80 ILE A C 1
ATOM 605 O O . ILE A 1 80 ? 14.75 -5.555 -10.164 1 97.5 80 ILE A O 1
ATOM 609 N N . ALA A 1 81 ? 14.32 -7.473 -9.141 1 96.81 81 ALA A N 1
ATOM 610 C CA . ALA A 1 81 ? 13.062 -7.73 -9.828 1 96.81 81 ALA A CA 1
ATOM 611 C C . ALA A 1 81 ? 11.906 -7.832 -8.836 1 96.81 81 ALA A C 1
ATOM 613 O O . ALA A 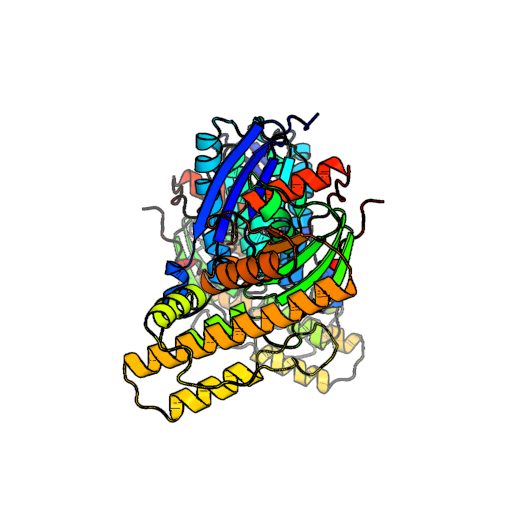1 81 ? 12.109 -8.18 -7.668 1 96.81 81 ALA A O 1
ATOM 614 N N . TYR A 1 82 ? 10.742 -7.441 -9.266 1 97.12 82 TYR A N 1
ATOM 615 C CA . TYR A 1 82 ? 9.57 -7.57 -8.406 1 97.12 82 TYR A CA 1
ATOM 616 C C . TYR A 1 82 ? 8.328 -7.902 -9.227 1 97.12 82 TYR A C 1
ATOM 618 O O . TYR A 1 82 ? 8.289 -7.652 -10.43 1 97.12 82 TYR A O 1
ATOM 626 N N . THR A 1 83 ? 7.355 -8.516 -8.586 1 96.38 83 THR A N 1
ATOM 627 C CA . THR A 1 83 ? 6.062 -8.773 -9.219 1 96.38 83 THR A CA 1
ATOM 628 C C . THR A 1 83 ? 5.27 -7.48 -9.375 1 96.38 83 THR A C 1
ATOM 630 O O . THR A 1 83 ? 4.844 -6.883 -8.383 1 96.38 83 THR A O 1
ATOM 633 N N . SER A 1 84 ? 5.07 -7.145 -10.57 1 93.56 84 SER A N 1
ATOM 634 C CA . SER A 1 84 ? 4.344 -5.906 -10.828 1 93.56 84 SER A CA 1
ATOM 635 C C . SER A 1 84 ? 2.852 -6.168 -11 1 93.56 84 SER A C 1
ATOM 637 O O . SER A 1 84 ? 2.043 -5.242 -10.953 1 93.56 84 SER A O 1
ATOM 639 N N . GLY A 1 85 ? 2.531 -7.352 -11.219 1 92.31 85 GLY A N 1
ATOM 640 C CA . GLY A 1 85 ? 1.146 -7.762 -11.375 1 92.31 85 GLY A CA 1
ATOM 641 C C . GLY A 1 85 ? 0.98 -8.977 -12.258 1 92.31 85 GLY A C 1
ATOM 642 O O . GLY A 1 85 ? 1.941 -9.438 -12.883 1 92.31 85 GLY A O 1
ATOM 643 N N . PRO A 1 86 ? -0.21 -9.477 -12.289 1 92.31 86 PRO A N 1
ATOM 644 C CA . PRO A 1 86 ? -1.418 -9.133 -11.539 1 92.31 86 PRO A CA 1
ATOM 645 C C . PRO A 1 86 ? -1.357 -9.594 -10.086 1 92.31 86 PRO A C 1
ATOM 647 O O . PRO A 1 86 ? -0.451 -10.344 -9.711 1 92.31 86 PRO A O 1
ATOM 650 N N . GLY A 1 87 ? -2.258 -9.148 -9.211 1 92.69 87 GLY A N 1
ATOM 651 C CA . GLY A 1 87 ? -2.346 -9.484 -7.801 1 92.69 87 GLY A CA 1
ATOM 652 C C . GLY A 1 87 ? -3.133 -8.469 -6.996 1 92.69 87 GLY A C 1
ATOM 653 O O . GLY A 1 87 ? -3.775 -7.582 -7.559 1 92.69 87 GLY A O 1
ATOM 654 N N . LEU A 1 88 ? -3.133 -8.672 -5.711 1 93.31 88 LEU A N 1
ATOM 655 C CA . LEU A 1 88 ? -3.771 -7.715 -4.82 1 93.31 88 LEU A CA 1
ATOM 656 C C . LEU A 1 88 ? -2.994 -6.402 -4.785 1 93.31 88 LEU A C 1
ATOM 658 O O . LEU A 1 88 ? -1.797 -6.395 -4.488 1 93.31 88 LEU A O 1
ATOM 662 N N . LEU A 1 89 ? -3.697 -5.332 -5.039 1 92.88 89 LEU A N 1
ATOM 663 C CA . LEU A 1 89 ? -3.043 -4.051 -5.273 1 92.88 89 LEU A CA 1
ATOM 664 C C . LEU A 1 89 ? -2.178 -3.656 -4.082 1 92.88 89 LEU A C 1
ATOM 666 O O . LEU A 1 89 ? -1.007 -3.305 -4.25 1 92.88 89 LEU A O 1
ATOM 670 N N . GLY A 1 90 ? -2.752 -3.68 -2.881 1 93.69 90 GLY A N 1
ATOM 671 C CA . GLY A 1 90 ? -1.982 -3.332 -1.696 1 93.69 90 GLY A CA 1
ATOM 672 C C . GLY A 1 90 ? -0.733 -4.176 -1.527 1 93.69 90 GLY A C 1
ATOM 673 O O . GLY A 1 90 ? 0.327 -3.66 -1.169 1 93.69 90 GLY A O 1
ATOM 674 N N . ALA A 1 91 ? -0.851 -5.414 -1.79 1 96 91 ALA A N 1
ATOM 675 C CA . ALA A 1 91 ? 0.266 -6.352 -1.693 1 96 91 ALA A CA 1
ATOM 676 C C . ALA A 1 91 ? 1.328 -6.047 -2.746 1 96 91 ALA A C 1
ATOM 678 O O . ALA A 1 91 ? 2.521 -6.016 -2.441 1 96 91 ALA A O 1
ATOM 679 N N . LEU A 1 92 ? 0.84 -5.809 -3.941 1 96.06 92 LEU A N 1
ATOM 680 C CA . LEU A 1 92 ? 1.746 -5.48 -5.035 1 96.06 92 LEU A CA 1
ATOM 681 C C . LEU A 1 92 ? 2.516 -4.195 -4.738 1 96.06 92 LEU A C 1
ATOM 683 O O . LEU A 1 92 ? 3.723 -4.121 -4.98 1 96.06 92 LEU A O 1
ATOM 687 N N . MET A 1 93 ? 1.804 -3.229 -4.203 1 95.69 93 MET A N 1
ATOM 688 C CA . MET A 1 93 ? 2.414 -1.943 -3.879 1 95.69 93 MET A CA 1
ATOM 689 C C . MET A 1 93 ? 3.508 -2.111 -2.828 1 95.69 93 MET A C 1
ATOM 691 O O . MET A 1 93 ? 4.555 -1.465 -2.906 1 95.69 93 MET A O 1
ATOM 695 N N . THR A 1 94 ? 3.285 -2.971 -1.903 1 97.06 94 THR A N 1
ATOM 696 C CA . THR A 1 94 ? 4.27 -3.205 -0.851 1 97.06 94 THR A CA 1
ATOM 697 C C . THR A 1 94 ? 5.559 -3.771 -1.434 1 97.06 94 THR A C 1
ATOM 699 O O . THR A 1 94 ? 6.652 -3.281 -1.132 1 97.06 94 THR A O 1
ATOM 702 N N . GLY A 1 95 ? 5.387 -4.75 -2.25 1 97.69 95 GLY A N 1
ATOM 703 C CA . GLY A 1 95 ? 6.559 -5.336 -2.883 1 97.69 95 GLY A CA 1
ATOM 704 C C . GLY A 1 95 ? 7.285 -4.371 -3.803 1 97.69 95 GLY A C 1
ATOM 705 O O . GLY A 1 95 ? 8.516 -4.305 -3.797 1 97.69 95 GLY A O 1
ATOM 706 N N . ALA A 1 96 ? 6.543 -3.652 -4.605 1 96.38 96 ALA A N 1
ATOM 707 C CA . ALA A 1 96 ? 7.121 -2.668 -5.516 1 96.38 96 ALA A CA 1
ATOM 708 C C . ALA A 1 96 ? 7.895 -1.6 -4.75 1 96.38 96 ALA A C 1
ATOM 710 O O . ALA A 1 96 ? 9.016 -1.253 -5.117 1 96.38 96 ALA A O 1
ATOM 711 N N . THR A 1 97 ? 7.27 -1.069 -3.701 1 97.06 97 THR A N 1
ATOM 712 C CA . THR A 1 97 ? 7.91 -0.029 -2.904 1 97.06 97 THR A CA 1
ATOM 713 C C . THR A 1 97 ? 9.188 -0.551 -2.262 1 97.06 97 THR A C 1
ATOM 715 O O . THR A 1 97 ? 10.227 0.122 -2.289 1 97.06 97 THR A O 1
ATOM 718 N N . PHE A 1 98 ? 9.148 -1.725 -1.711 1 97.81 98 PHE A N 1
ATOM 719 C CA . PHE A 1 98 ? 10.32 -2.334 -1.094 1 97.81 98 PHE A CA 1
ATOM 720 C C . PHE A 1 98 ? 11.453 -2.477 -2.104 1 97.81 98 PHE A C 1
ATOM 722 O O . PHE A 1 98 ? 12.594 -2.104 -1.823 1 97.81 98 PHE A O 1
ATOM 729 N N . ALA A 1 99 ? 11.094 -2.982 -3.244 1 97.44 99 ALA A N 1
ATOM 730 C CA . ALA A 1 99 ? 12.07 -3.219 -4.301 1 97.44 99 ALA A CA 1
ATOM 731 C C . ALA A 1 99 ? 12.711 -1.912 -4.758 1 97.44 99 ALA A C 1
ATOM 733 O O . ALA A 1 99 ? 13.938 -1.823 -4.875 1 97.44 99 ALA A O 1
ATOM 734 N N . HIS A 1 100 ? 11.953 -0.898 -5.012 1 96 100 HIS A N 1
ATOM 735 C CA . HIS A 1 100 ? 12.461 0.362 -5.539 1 96 100 HIS A CA 1
ATOM 736 C C . HIS A 1 100 ? 13.297 1.097 -4.496 1 96 100 HIS A C 1
ATOM 738 O O . HIS A 1 100 ? 14.312 1.717 -4.832 1 96 100 HIS A O 1
ATOM 744 N N . SER A 1 101 ? 12.812 1.091 -3.254 1 96.94 101 SER A N 1
ATOM 745 C CA . SER A 1 101 ? 13.602 1.701 -2.188 1 96.94 101 SER A CA 1
ATOM 746 C C . SER A 1 101 ? 14.961 1.026 -2.047 1 96.94 101 SER A C 1
ATOM 748 O O . SER A 1 101 ? 15.984 1.701 -1.928 1 96.94 101 SER A O 1
ATOM 750 N N . LEU A 1 102 ? 14.977 -0.314 -2.059 1 97.25 102 LEU A N 1
ATOM 751 C CA . LEU A 1 102 ? 16.219 -1.082 -1.996 1 97.25 102 LEU A CA 1
ATOM 752 C C . LEU A 1 102 ? 17.125 -0.73 -3.164 1 97.25 102 LEU A C 1
ATOM 754 O O . LEU A 1 102 ? 18.328 -0.484 -2.971 1 97.25 102 LEU A O 1
ATOM 758 N N . ALA A 1 103 ? 16.578 -0.747 -4.34 1 96.12 103 ALA A N 1
ATOM 759 C CA . ALA A 1 103 ? 17.328 -0.438 -5.555 1 96.12 103 ALA A CA 1
ATOM 760 C C . ALA A 1 103 ? 17.938 0.96 -5.484 1 96.12 103 ALA A C 1
ATOM 762 O O . ALA A 1 103 ? 19.078 1.17 -5.895 1 96.12 103 ALA A O 1
ATOM 763 N N . PHE A 1 104 ? 17.172 1.882 -5 1 95.44 104 PHE A N 1
ATOM 764 C CA . PHE A 1 104 ? 17.672 3.24 -4.824 1 95.44 104 PHE A CA 1
ATOM 765 C C . PHE A 1 104 ? 18.891 3.256 -3.904 1 95.44 104 PHE A C 1
ATOM 767 O O . PHE A 1 104 ? 19.906 3.881 -4.219 1 95.44 104 PHE A O 1
ATOM 774 N N . ALA A 1 105 ? 18.75 2.59 -2.822 1 96.56 105 ALA A N 1
ATOM 775 C CA . ALA A 1 105 ? 19.797 2.6 -1.794 1 96.56 105 ALA A CA 1
ATOM 776 C C . ALA A 1 105 ? 21.109 2.027 -2.33 1 96.56 105 ALA A C 1
ATOM 778 O O . ALA A 1 105 ? 22.188 2.504 -1.979 1 96.56 105 ALA A O 1
ATOM 779 N N . ILE A 1 106 ? 21.016 0.991 -3.168 1 96.38 106 ILE A N 1
ATOM 780 C CA . ILE A 1 106 ? 22.25 0.323 -3.596 1 96.38 106 ILE A CA 1
ATOM 781 C C . ILE A 1 106 ? 22.562 0.706 -5.039 1 96.38 106 ILE A C 1
ATOM 783 O O . ILE A 1 106 ? 23.5 0.169 -5.637 1 96.38 106 ILE A O 1
ATOM 787 N N . ARG A 1 107 ? 21.797 1.56 -5.629 1 95.06 107 ARG A N 1
ATOM 788 C CA . ARG A 1 107 ? 22 2.113 -6.961 1 95.06 107 ARG A CA 1
ATOM 789 C C . ARG A 1 107 ? 22.031 1.009 -8.016 1 95.06 107 ARG A C 1
ATOM 791 O O . ARG A 1 107 ? 22.969 0.92 -8.805 1 95.06 107 ARG A O 1
ATOM 798 N N . ARG A 1 108 ? 20.984 0.2 -8.031 1 95.69 108 ARG A N 1
ATOM 799 C CA . ARG A 1 108 ? 20.844 -0.89 -8.984 1 95.69 108 ARG A CA 1
ATOM 800 C C . ARG A 1 108 ? 19.547 -0.767 -9.766 1 95.69 108 ARG A C 1
ATOM 802 O O . ARG A 1 108 ? 18.594 -0.124 -9.305 1 95.69 108 ARG A O 1
ATOM 809 N N . PRO A 1 109 ? 19.438 -1.313 -10.984 1 94.38 109 PRO A N 1
ATOM 810 C CA . PRO A 1 109 ? 18.203 -1.255 -11.758 1 94.38 109 PRO A CA 1
ATOM 811 C C . PRO A 1 109 ? 17.109 -2.158 -11.203 1 94.38 109 PRO A C 1
ATOM 813 O O . PRO A 1 109 ? 17.406 -3.121 -10.484 1 94.38 109 PRO A O 1
ATOM 816 N N . VAL A 1 110 ? 15.898 -1.801 -11.531 1 94.25 110 VAL A N 1
ATOM 817 C CA . VAL A 1 110 ? 14.727 -2.559 -11.109 1 94.25 110 VAL A CA 1
ATOM 818 C C . VAL A 1 110 ? 13.969 -3.064 -12.336 1 94.25 110 VAL A C 1
ATOM 820 O O . VAL A 1 110 ? 13.828 -2.342 -13.328 1 94.25 110 VAL A O 1
ATOM 823 N N . LEU A 1 111 ? 13.539 -4.285 -12.289 1 93 111 LEU A N 1
ATOM 824 C CA . LEU A 1 111 ? 12.781 -4.891 -13.383 1 93 111 LEU A CA 1
ATOM 825 C C . LEU A 1 111 ? 11.391 -5.301 -12.914 1 93 111 LEU A C 1
ATOM 827 O O . LEU A 1 111 ? 11.25 -5.969 -11.883 1 93 111 LEU A O 1
ATOM 831 N N . LYS A 1 112 ? 10.367 -4.863 -13.586 1 91.94 112 LYS A N 1
ATOM 832 C CA . LYS A 1 112 ? 9.008 -5.316 -13.32 1 91.94 112 LYS A CA 1
ATOM 833 C C . LYS A 1 112 ? 8.719 -6.637 -14.031 1 91.94 112 LYS A C 1
ATOM 835 O O . LYS A 1 112 ? 9.047 -6.797 -15.203 1 91.94 112 LYS A O 1
ATOM 840 N N . ILE A 1 113 ? 8.18 -7.527 -13.32 1 93 113 ILE A N 1
ATOM 841 C CA . ILE A 1 113 ? 7.918 -8.844 -13.883 1 93 113 ILE A CA 1
ATOM 842 C C . ILE A 1 113 ? 6.434 -9.18 -13.758 1 93 113 ILE A C 1
ATOM 844 O O . ILE A 1 113 ? 5.816 -8.906 -12.727 1 93 113 ILE A O 1
ATOM 848 N N . HIS A 1 114 ? 5.859 -9.703 -14.805 1 92.62 114 HIS A N 1
ATOM 849 C CA . HIS A 1 114 ? 4.492 -10.203 -14.797 1 92.62 114 HIS A CA 1
ATOM 850 C C . HIS A 1 114 ? 4.383 -11.484 -13.977 1 92.62 114 HIS A C 1
ATOM 852 O O . HIS A 1 114 ? 5.098 -12.453 -14.234 1 92.62 114 HIS A O 1
ATOM 858 N N . HIS A 1 115 ? 3.523 -11.492 -13.078 1 94.19 115 HIS A N 1
ATOM 859 C CA . HIS A 1 115 ? 3.355 -12.602 -12.141 1 94.19 115 HIS A CA 1
ATOM 860 C C . HIS A 1 115 ? 3.127 -13.914 -12.883 1 94.19 115 HIS A C 1
ATOM 862 O O . HIS A 1 115 ? 3.783 -14.914 -12.594 1 94.19 115 HIS A O 1
ATOM 868 N N . MET A 1 116 ? 2.299 -13.898 -13.867 1 92.81 116 MET A N 1
ATOM 869 C CA . MET A 1 116 ? 1.941 -15.125 -14.57 1 92.81 116 MET A CA 1
ATOM 870 C C . MET A 1 116 ? 3.068 -15.57 -15.5 1 92.81 116 MET A C 1
ATOM 872 O O . MET A 1 116 ? 3.182 -16.75 -15.828 1 92.81 116 MET A O 1
ATOM 876 N N . GLU A 1 117 ? 3.867 -14.641 -15.945 1 93.69 117 GLU A N 1
ATOM 877 C CA . GLU A 1 117 ? 5.051 -15.047 -16.703 1 93.69 117 GLU A CA 1
ATOM 878 C C . GLU A 1 117 ? 6.027 -15.82 -15.82 1 93.69 117 GLU A C 1
ATOM 880 O O . GLU A 1 117 ? 6.688 -16.75 -16.281 1 93.69 117 GLU A O 1
ATOM 885 N N . GLY A 1 118 ? 6.09 -15.344 -14.562 1 96.38 118 GLY A N 1
ATOM 886 C CA . GLY A 1 118 ? 6.852 -16.125 -13.602 1 96.38 118 GLY A CA 1
ATOM 887 C C . GLY A 1 118 ? 6.406 -17.578 -13.531 1 96.38 118 GLY A C 1
ATOM 888 O O . GLY A 1 118 ? 7.223 -18.5 -13.672 1 96.38 118 GLY A O 1
ATOM 889 N N . HIS A 1 119 ? 5.145 -17.734 -13.359 1 96.38 119 HIS A N 1
ATOM 890 C CA . HIS A 1 119 ? 4.59 -19.078 -13.336 1 96.38 119 HIS A CA 1
ATOM 891 C C . HIS A 1 119 ? 4.875 -19.812 -14.648 1 96.38 119 HIS A C 1
ATOM 893 O O . HIS A 1 119 ? 5.34 -20.953 -14.633 1 96.38 119 HIS A O 1
ATOM 899 N N . LEU A 1 120 ? 4.66 -19.172 -15.727 1 96.44 120 LEU A N 1
ATOM 900 C CA . LEU A 1 120 ? 4.785 -19.75 -17.062 1 96.44 120 LEU A CA 1
ATOM 901 C C . LEU A 1 120 ? 6.18 -20.328 -17.281 1 96.44 120 LEU A C 1
ATOM 903 O O . LEU A 1 120 ? 6.332 -21.391 -17.891 1 96.44 120 LEU A O 1
ATOM 907 N N . LEU A 1 121 ? 7.16 -19.656 -16.781 1 96.38 121 LEU A N 1
ATOM 908 C CA . LEU A 1 121 ? 8.547 -20 -17.078 1 96.38 121 LEU A CA 1
ATOM 909 C C . LEU A 1 121 ? 9.133 -20.859 -15.961 1 96.38 121 LEU A C 1
ATOM 911 O O . LEU A 1 121 ? 10.242 -21.391 -16.094 1 96.38 121 LEU A O 1
ATOM 915 N N . SER A 1 122 ? 8.414 -21.109 -14.875 1 97.06 122 SER A N 1
ATOM 916 C CA . SER A 1 122 ? 8.93 -21.812 -13.711 1 97.06 122 SER A CA 1
ATOM 917 C C . SER A 1 122 ? 9.305 -23.25 -14.047 1 97.06 122 SER A C 1
ATOM 919 O O . SER A 1 122 ? 10.242 -23.812 -13.477 1 97.06 122 SER A O 1
ATOM 921 N N . PRO A 1 123 ? 8.664 -23.953 -15.039 1 97.06 123 PRO A N 1
ATOM 922 C CA . PRO A 1 123 ? 9.07 -25.312 -15.391 1 97.06 123 PRO A CA 1
ATOM 923 C C . PRO A 1 123 ? 10.469 -25.375 -15.992 1 97.06 123 PRO A C 1
ATOM 925 O O . PRO A 1 123 ? 11.086 -26.438 -16.016 1 97.06 123 PRO A O 1
ATOM 928 N N . PHE A 1 124 ? 10.977 -24.25 -16.453 1 96 124 PHE A N 1
ATOM 929 C CA . PHE A 1 124 ? 12.328 -24.203 -17.016 1 96 124 PHE A CA 1
ATOM 930 C C . PHE A 1 124 ? 13.367 -24.312 -15.906 1 96 124 PHE A C 1
ATOM 932 O O . PHE A 1 124 ? 14.562 -24.469 -16.188 1 96 124 PHE A O 1
ATOM 939 N N . LEU A 1 125 ? 12.938 -24.297 -14.672 1 95.44 125 LEU A N 1
ATOM 940 C CA . LEU A 1 125 ? 13.836 -24.453 -13.539 1 95.44 125 LEU A CA 1
ATOM 941 C C . LEU A 1 125 ? 14.094 -25.938 -13.258 1 95.44 125 LEU A C 1
ATOM 943 O O . LEU A 1 125 ? 14.992 -26.281 -12.484 1 95.44 125 LEU A O 1
ATOM 947 N N . ALA A 1 126 ? 13.312 -26.812 -13.844 1 94.06 126 ALA A N 1
ATOM 948 C CA . ALA A 1 126 ? 13.516 -28.266 -13.727 1 94.06 126 ALA A CA 1
ATOM 949 C C . ALA A 1 126 ? 14.656 -28.734 -14.633 1 94.06 126 ALA A C 1
ATOM 951 O O . ALA A 1 126 ? 15.039 -28.016 -15.562 1 94.06 126 ALA A O 1
ATOM 952 N N . PRO A 1 127 ? 15.211 -29.922 -14.336 1 91.44 127 PRO A N 1
ATOM 953 C CA . PRO A 1 127 ? 16.312 -30.422 -15.156 1 91.44 127 PRO A CA 1
ATOM 954 C C . PRO A 1 127 ? 15.914 -30.625 -16.625 1 91.44 127 PRO A C 1
ATOM 956 O O . PRO A 1 127 ? 16.672 -30.25 -17.516 1 91.44 127 PRO A O 1
ATOM 959 N N . LEU A 1 128 ? 14.742 -31.25 -16.812 1 93.31 128 LEU A N 1
ATOM 960 C CA . LEU A 1 128 ? 14.219 -31.391 -18.156 1 93.31 128 LEU A CA 1
ATOM 961 C C . LEU A 1 128 ? 13.422 -30.156 -18.562 1 93.31 128 LEU A C 1
ATOM 963 O O . LEU A 1 128 ? 12.477 -29.766 -17.859 1 93.31 128 LEU A O 1
ATOM 967 N N . LYS A 1 129 ? 13.773 -29.547 -19.656 1 95.69 129 LYS A N 1
ATOM 968 C CA . LYS A 1 129 ? 13.172 -28.281 -20.062 1 95.69 129 LYS A CA 1
ATOM 969 C C . LYS A 1 129 ? 12.336 -28.438 -21.328 1 95.69 129 LYS A C 1
ATOM 971 O O . LYS A 1 129 ? 12.703 -29.203 -22.219 1 95.69 129 LYS A O 1
ATOM 976 N N . PRO A 1 130 ? 11.258 -27.688 -21.375 1 97.62 130 PRO A N 1
ATOM 977 C CA . PRO A 1 130 ? 10.477 -27.688 -22.609 1 97.62 130 PRO A CA 1
ATOM 978 C C . PRO A 1 130 ? 11.18 -26.953 -23.75 1 97.62 130 PRO A C 1
ATOM 980 O O . PRO A 1 130 ? 12.18 -26.266 -23.516 1 97.62 130 PRO A O 1
ATOM 983 N N . GLU A 1 131 ? 10.656 -27.188 -24.953 1 97.44 131 GLU A N 1
ATOM 984 C CA . GLU A 1 131 ? 11.164 -26.484 -26.125 1 97.44 131 GLU A CA 1
ATOM 985 C C . GLU A 1 131 ? 10.102 -25.578 -26.734 1 97.44 131 GLU A C 1
ATOM 987 O O . GLU A 1 131 ? 8.922 -25.953 -26.797 1 97.44 131 GLU A O 1
ATOM 992 N N . PHE A 1 132 ? 10.562 -24.422 -27.141 1 95.94 132 PHE A N 1
ATOM 993 C CA . PHE A 1 132 ? 9.672 -23.547 -27.875 1 95.94 132 PHE A CA 1
ATOM 994 C C . PHE A 1 132 ? 9.461 -24.062 -29.297 1 95.94 132 PHE A C 1
ATOM 996 O O . PHE A 1 132 ? 10.375 -24.625 -29.906 1 95.94 132 PHE A O 1
ATOM 1003 N N . PRO A 1 133 ? 8.289 -23.906 -29.906 1 97.94 133 PRO A N 1
ATOM 1004 C CA . PRO A 1 133 ? 7.078 -23.406 -29.25 1 97.94 133 PRO A CA 1
ATOM 1005 C C . PRO A 1 133 ? 6.383 -24.469 -28.406 1 97.94 133 PRO A C 1
ATOM 1007 O O . PRO A 1 133 ? 6.594 -25.672 -28.625 1 97.94 133 PRO A O 1
ATOM 1010 N N . PHE A 1 134 ? 5.641 -24.047 -27.469 1 98.44 134 PHE A N 1
ATOM 1011 C CA . PHE A 1 134 ? 4.895 -25 -26.656 1 98.44 134 PHE A CA 1
ATOM 1012 C C . PHE A 1 134 ? 3.535 -24.422 -26.266 1 98.44 134 PHE A C 1
ATOM 1014 O O . PHE A 1 134 ? 3.262 -23.25 -26.5 1 98.44 134 PHE A O 1
ATOM 1021 N N . ILE A 1 135 ? 2.646 -25.25 -25.781 1 98.62 135 ILE A N 1
ATOM 1022 C CA . ILE A 1 135 ? 1.379 -24.859 -25.172 1 98.62 135 ILE A CA 1
ATOM 1023 C C . ILE A 1 135 ? 1.564 -24.672 -23.672 1 98.62 135 ILE A C 1
ATOM 1025 O O . ILE A 1 135 ? 2.281 -25.438 -23.031 1 98.62 135 ILE A O 1
ATOM 1029 N N . ALA A 1 136 ? 0.965 -23.656 -23.172 1 98.56 136 ALA A N 1
ATOM 1030 C CA . ALA A 1 136 ? 0.977 -23.469 -21.719 1 98.56 136 ALA A CA 1
ATOM 1031 C C . ALA A 1 136 ? -0.429 -23.578 -21.141 1 98.56 136 ALA A C 1
ATOM 1033 O O . ALA A 1 136 ? -1.374 -22.984 -21.656 1 98.56 136 ALA A O 1
ATOM 1034 N N . LEU A 1 137 ? -0.574 -24.375 -20.156 1 98.56 137 LEU A N 1
ATOM 1035 C CA . LEU A 1 137 ? -1.757 -24.391 -19.312 1 98.56 137 LEU A CA 1
ATOM 1036 C C . LEU A 1 137 ? -1.478 -23.719 -17.969 1 98.56 137 LEU A C 1
ATOM 1038 O O . LEU A 1 137 ? -0.773 -24.281 -17.125 1 98.56 137 LEU A O 1
ATOM 1042 N N . LEU A 1 138 ? -2.008 -22.562 -17.766 1 97.5 138 LEU A N 1
ATOM 1043 C CA . LEU A 1 138 ? -1.864 -21.828 -16.516 1 97.5 138 LEU A CA 1
ATOM 1044 C C . LEU A 1 138 ? -3.098 -22 -15.641 1 97.5 138 LEU A C 1
ATOM 1046 O O . LEU A 1 138 ? -4.191 -21.562 -16 1 97.5 138 LEU A O 1
ATOM 1050 N N . VAL A 1 139 ? -2.928 -22.609 -14.484 1 97.44 139 VAL A N 1
ATOM 1051 C CA . VAL A 1 139 ? -4.055 -22.922 -13.617 1 97.44 139 VAL A CA 1
ATOM 1052 C C . VAL A 1 139 ? -3.756 -22.438 -12.195 1 97.44 139 VAL A C 1
ATOM 1054 O O . VAL A 1 139 ? -2.961 -23.062 -11.484 1 97.44 139 VAL A O 1
ATOM 1057 N N . SER A 1 140 ? -4.395 -21.422 -11.812 1 94 140 SER A N 1
ATOM 1058 C CA . SER A 1 140 ? -4.219 -20.812 -10.5 1 94 140 SER A CA 1
ATOM 1059 C C . SER A 1 140 ? -5.555 -20.391 -9.898 1 94 140 SER A C 1
ATOM 1061 O O . SER A 1 140 ? -6.613 -20.766 -10.406 1 94 140 SER A O 1
ATOM 1063 N N . GLY A 1 141 ? -5.477 -19.75 -8.773 1 90.12 141 GLY A N 1
ATOM 1064 C CA . GLY A 1 141 ? -6.688 -19.234 -8.156 1 90.12 141 GLY A CA 1
ATOM 1065 C C . GLY A 1 141 ? -7.387 -18.188 -8.992 1 90.12 141 GLY A C 1
ATOM 1066 O O . GLY A 1 141 ? -8.609 -18.031 -8.914 1 90.12 141 GLY A O 1
ATOM 1067 N N . GLY A 1 142 ? -6.641 -17.5 -9.812 1 88.25 142 GLY A N 1
ATOM 1068 C CA . GLY A 1 142 ? -7.219 -16.406 -10.578 1 88.25 142 GLY A CA 1
ATOM 1069 C C . GLY A 1 142 ? -7.176 -16.656 -12.078 1 88.25 142 GLY A C 1
ATOM 1070 O O . GLY A 1 142 ? -7.758 -15.883 -12.852 1 88.25 142 GLY A O 1
ATOM 1071 N N . HIS A 1 143 ? -6.547 -17.75 -12.406 1 90.25 143 HIS A N 1
ATOM 1072 C CA . HIS A 1 143 ? -6.34 -17.938 -13.844 1 90.25 143 HIS A CA 1
ATOM 1073 C C . HIS A 1 143 ? -6.574 -19.375 -14.258 1 90.25 143 HIS A C 1
ATOM 1075 O O . HIS A 1 143 ? -6.23 -20.312 -13.516 1 90.25 143 HIS A O 1
ATOM 1081 N N . THR A 1 144 ? -7.156 -19.578 -15.32 1 96.31 144 THR A N 1
ATOM 1082 C CA . THR A 1 144 ? -7.227 -20.781 -16.141 1 96.31 144 THR A CA 1
ATOM 1083 C C . THR A 1 144 ? -7.145 -20.438 -17.625 1 96.31 144 THR A C 1
ATOM 1085 O O . THR A 1 144 ? -8.109 -19.953 -18.203 1 96.31 144 THR A O 1
ATOM 1088 N N . GLN A 1 145 ? -5.98 -20.75 -18.156 1 96.75 145 GLN A N 1
ATOM 1089 C CA . GLN A 1 145 ? -5.727 -20.281 -19.531 1 96.75 145 GLN A CA 1
ATOM 1090 C C . GLN A 1 145 ? -4.891 -21.297 -20.297 1 96.75 145 GLN A C 1
ATOM 1092 O O . GLN A 1 145 ? -4.035 -21.984 -19.719 1 96.75 145 GLN A O 1
ATOM 1097 N N . LEU A 1 146 ? -5.215 -21.391 -21.516 1 97.62 146 LEU A N 1
ATOM 1098 C CA . LEU A 1 146 ? -4.363 -22.047 -22.5 1 97.62 146 LEU A CA 1
ATOM 1099 C C . LEU A 1 146 ? -3.717 -21.031 -23.438 1 97.62 146 LEU A C 1
ATOM 1101 O O . LEU A 1 146 ? -4.402 -20.172 -24 1 97.62 146 LEU A O 1
ATOM 1105 N N . LEU A 1 147 ? -2.404 -21.188 -23.547 1 97.5 147 LEU A N 1
ATOM 1106 C CA . LEU A 1 147 ? -1.683 -20.219 -24.375 1 97.5 147 LEU A CA 1
ATOM 1107 C C . LEU A 1 147 ? -0.796 -20.938 -25.391 1 97.5 147 LEU A C 1
ATOM 1109 O O . LEU A 1 147 ? -0.281 -22.031 -25.125 1 97.5 147 LEU A O 1
ATOM 1113 N N . SER A 1 148 ? -0.664 -20.312 -26.562 1 97.62 148 SER A N 1
ATOM 1114 C CA . SER A 1 148 ? 0.433 -20.609 -27.469 1 97.62 148 SER A CA 1
ATOM 1115 C C . SER A 1 148 ? 1.66 -19.766 -27.156 1 97.62 148 SER A C 1
ATOM 1117 O O . SER A 1 148 ? 1.589 -18.531 -27.172 1 97.62 148 SER A O 1
ATOM 1119 N N . VAL A 1 149 ? 2.75 -20.438 -26.828 1 96.62 149 VAL A N 1
ATOM 1120 C CA . VAL A 1 149 ? 3.979 -19.734 -26.469 1 96.62 149 VAL A CA 1
ATOM 1121 C C . VAL A 1 149 ? 5.047 -19.969 -27.531 1 96.62 149 VAL A C 1
ATOM 1123 O O . VAL A 1 149 ? 5.637 -21.062 -27.594 1 96.62 149 VAL A O 1
ATOM 1126 N N . LYS A 1 150 ? 5.348 -19 -28.281 1 96.31 150 LYS A N 1
ATOM 1127 C CA . LYS A 1 150 ? 6.312 -19.141 -29.359 1 96.31 150 LYS A CA 1
ATOM 1128 C C . LYS A 1 150 ? 7.73 -18.828 -28.891 1 96.31 150 LYS A C 1
ATOM 1130 O O . LYS A 1 150 ? 8.688 -19.469 -29.312 1 96.31 150 LYS A O 1
ATOM 1135 N N . ALA A 1 151 ? 7.805 -17.859 -28.109 1 92.25 151 ALA A N 1
ATOM 1136 C CA . ALA A 1 151 ? 9.023 -17.406 -27.453 1 92.25 151 ALA A CA 1
ATOM 1137 C C . ALA A 1 151 ? 8.703 -16.594 -26.188 1 92.25 151 ALA A C 1
ATOM 1139 O O . ALA A 1 151 ? 7.535 -16.312 -25.922 1 92.25 151 ALA A O 1
ATOM 1140 N N . VAL A 1 152 ? 9.695 -16.375 -25.438 1 90.25 152 VAL A N 1
ATOM 1141 C CA . VAL A 1 152 ? 9.477 -15.531 -24.266 1 90.25 152 VAL A CA 1
ATOM 1142 C C . VAL A 1 152 ? 8.945 -14.164 -24.703 1 90.25 152 VAL A C 1
ATOM 1144 O O . VAL A 1 152 ? 9.531 -13.508 -25.562 1 90.25 152 VAL A O 1
ATOM 1147 N N . GLY A 1 153 ? 7.793 -13.836 -24.156 1 87.31 153 GLY A N 1
ATOM 1148 C CA . GLY A 1 153 ? 7.199 -12.555 -24.516 1 87.31 153 GLY A CA 1
ATOM 1149 C C . GLY A 1 153 ? 6.219 -12.648 -25.672 1 87.31 153 GLY A C 1
ATOM 1150 O O . GLY A 1 153 ? 5.504 -11.695 -25.969 1 87.31 153 GLY A O 1
ATOM 1151 N N . ASP A 1 154 ? 6.203 -13.766 -26.312 1 91.12 154 ASP A N 1
ATOM 1152 C CA . ASP A 1 154 ? 5.281 -14.016 -27.406 1 91.12 154 ASP A CA 1
ATOM 1153 C C . ASP A 1 154 ? 4.227 -15.047 -27.016 1 91.12 154 ASP A C 1
ATOM 1155 O O . ASP A 1 154 ? 4.402 -16.25 -27.266 1 91.12 154 ASP A O 1
ATOM 1159 N N . TYR A 1 155 ? 3.178 -14.484 -26.469 1 92.69 155 TYR A N 1
ATOM 1160 C CA . TYR A 1 155 ? 2.133 -15.312 -25.891 1 92.69 155 TYR A CA 1
ATOM 1161 C C . TYR A 1 155 ? 0.789 -15.047 -26.562 1 92.69 155 TYR A C 1
ATOM 1163 O O . TYR A 1 155 ? 0.387 -13.891 -26.719 1 92.69 155 TYR A O 1
ATOM 1171 N N . GLU A 1 156 ? 0.167 -16.031 -26.969 1 94.75 156 GLU A N 1
ATOM 1172 C CA . GLU A 1 156 ? -1.175 -15.93 -27.531 1 94.75 156 GLU A CA 1
ATOM 1173 C C . GLU A 1 156 ? -2.174 -16.75 -26.734 1 94.75 156 GLU A C 1
ATOM 1175 O O . GLU A 1 156 ? -1.97 -17.953 -26.516 1 94.75 156 GLU A O 1
ATOM 1180 N N . ILE A 1 157 ? -3.232 -16.141 -26.359 1 94.31 157 ILE A N 1
ATOM 1181 C CA . ILE A 1 157 ? -4.266 -16.844 -25.625 1 94.31 157 ILE A CA 1
ATOM 1182 C C . ILE A 1 157 ? -5.078 -17.719 -26.578 1 94.31 157 ILE A C 1
ATOM 1184 O O . ILE A 1 157 ? -5.645 -17.219 -27.547 1 94.31 157 ILE A O 1
ATOM 1188 N N . LEU A 1 158 ? -5.094 -18.953 -26.312 1 96.62 158 LEU A N 1
ATOM 1189 C CA . LEU A 1 158 ? -5.914 -19.875 -27.094 1 96.62 158 LEU A CA 1
ATOM 1190 C C . LEU A 1 158 ? -7.309 -20 -26.484 1 96.62 158 LEU A C 1
ATOM 1192 O O . LEU A 1 158 ? -8.281 -20.25 -27.203 1 96.62 158 LEU A O 1
ATOM 1196 N N . GLY A 1 159 ? -7.398 -19.938 -25.219 1 95.38 159 GLY A N 1
ATOM 1197 C CA . GLY A 1 159 ? -8.625 -20 -24.438 1 95.38 159 GLY A CA 1
ATOM 1198 C C . GLY A 1 159 ? -8.422 -19.672 -22.969 1 95.38 159 GLY A C 1
ATOM 1199 O O . GLY A 1 159 ? -7.297 -19.734 -22.469 1 95.38 159 GLY A O 1
ATOM 1200 N N . GLN A 1 160 ? -9.477 -19.312 -22.312 1 95.81 160 GLN A N 1
ATOM 1201 C CA . GLN A 1 160 ? -9.422 -18.984 -20.891 1 95.81 160 GLN A CA 1
ATOM 1202 C C . GLN A 1 160 ? -10.789 -19.156 -20.234 1 95.81 160 GLN A C 1
ATOM 1204 O O . GLN A 1 160 ? -11.797 -19.344 -20.922 1 95.81 160 GLN A O 1
ATOM 1209 N N . THR A 1 161 ? -10.773 -19.125 -18.953 1 94.75 161 THR A N 1
ATOM 1210 C CA . THR A 1 161 ? -12.039 -19.266 -18.25 1 94.75 161 THR A CA 1
ATOM 1211 C C . THR A 1 161 ? -12.898 -18.016 -18.438 1 94.75 161 THR A C 1
ATOM 1213 O O . THR A 1 161 ? -12.383 -16.906 -18.453 1 94.75 161 THR A O 1
ATOM 1216 N N . LEU A 1 162 ? -14.086 -18.219 -18.594 1 92.75 162 LEU A N 1
ATOM 1217 C CA . LEU A 1 162 ? -15.031 -17.109 -18.812 1 92.75 162 LEU A CA 1
ATOM 1218 C C . LEU A 1 162 ? -15.656 -16.688 -17.484 1 92.75 162 LEU A C 1
ATOM 1220 O O . LEU A 1 162 ? -16.281 -15.617 -17.422 1 92.75 162 LEU A O 1
ATOM 1224 N N . ASP A 1 163 ? -15.5 -17.422 -16.516 1 91.94 163 ASP A N 1
ATOM 1225 C CA . ASP A 1 163 ? -16.047 -17.141 -15.18 1 91.94 163 ASP A CA 1
ATOM 1226 C C . ASP A 1 163 ? -15.008 -17.438 -14.094 1 91.94 163 ASP A C 1
ATOM 1228 O O . ASP A 1 163 ? -13.945 -16.797 -14.055 1 91.94 163 ASP A O 1
ATOM 1232 N N . ASP A 1 164 ? -15.188 -18.562 -13.328 1 90.88 164 ASP A N 1
ATOM 1233 C CA . ASP A 1 164 ? -14.289 -18.859 -12.227 1 90.88 164 ASP A CA 1
ATOM 1234 C C . ASP A 1 164 ? -13.07 -19.656 -12.711 1 90.88 164 ASP A C 1
ATOM 1236 O O . ASP A 1 164 ? -13.188 -20.516 -13.57 1 90.88 164 ASP A O 1
ATOM 1240 N N . ALA A 1 165 ? -11.953 -19.266 -12.164 1 94.62 165 ALA A N 1
ATOM 1241 C CA . ALA A 1 165 ? -10.766 -20.078 -12.391 1 94.62 165 ALA A CA 1
ATOM 1242 C C . ALA A 1 165 ? -10.867 -21.406 -11.648 1 94.62 165 ALA A C 1
ATOM 1244 O O . ALA A 1 165 ? -11.656 -21.547 -10.711 1 94.62 165 ALA A O 1
ATOM 1245 N N . VAL A 1 166 ? -10.109 -22.328 -12.148 1 96.5 166 VAL A N 1
ATOM 1246 C CA . VAL A 1 166 ? -10.18 -23.688 -11.617 1 96.5 166 VAL A CA 1
ATOM 1247 C C . VAL A 1 166 ? -9.766 -23.672 -10.141 1 96.5 166 VAL A C 1
ATOM 1249 O O . VAL A 1 166 ? -10.352 -24.406 -9.328 1 96.5 166 VAL A O 1
ATOM 1252 N N . GLY A 1 167 ? -8.711 -22.875 -9.805 1 95.06 167 GLY A N 1
ATOM 1253 C CA . GLY A 1 167 ? -8.32 -22.766 -8.414 1 95.06 167 GLY A CA 1
ATOM 1254 C C . GLY A 1 167 ? -9.422 -22.234 -7.52 1 95.06 167 GLY A C 1
ATOM 1255 O O . GLY A 1 167 ? -9.617 -22.719 -6.402 1 95.06 167 GLY A O 1
ATOM 1256 N N . GLU A 1 168 ? -10.109 -21.281 -7.961 1 93.19 168 GLU A N 1
ATOM 1257 C CA . GLU A 1 168 ? -11.25 -20.734 -7.238 1 93.19 168 GLU A CA 1
ATOM 1258 C C . GLU A 1 168 ? -12.359 -21.781 -7.082 1 93.19 168 GLU A C 1
ATOM 1260 O O . GLU A 1 168 ? -13.031 -21.828 -6.051 1 93.19 168 GLU A O 1
ATOM 1265 N N . ALA A 1 169 ? -12.578 -22.531 -8.086 1 94.75 169 ALA A N 1
ATOM 1266 C CA . ALA A 1 169 ? -13.578 -23.594 -8.016 1 94.75 169 ALA A CA 1
ATOM 1267 C C . ALA A 1 169 ? -13.227 -24.594 -6.914 1 94.75 169 ALA A C 1
ATOM 1269 O O . ALA A 1 169 ? -14.094 -25 -6.137 1 94.75 169 ALA A O 1
ATOM 1270 N N . PHE A 1 170 ? -11.977 -24.984 -6.863 1 95.5 170 PHE A N 1
ATOM 1271 C CA . PHE A 1 170 ? -11.516 -25.875 -5.805 1 95.5 170 PHE A CA 1
ATOM 1272 C C . PHE A 1 170 ? -11.75 -25.25 -4.434 1 95.5 170 PHE A C 1
ATOM 1274 O O . PHE A 1 170 ? -12.266 -25.906 -3.529 1 95.5 170 PHE A O 1
ATOM 1281 N N . ASP A 1 171 ? -11.398 -23.984 -4.281 1 92.94 171 ASP A N 1
ATOM 1282 C CA . ASP A 1 171 ? -11.516 -23.297 -3.004 1 92.94 171 ASP A CA 1
ATOM 1283 C C . ASP A 1 171 ? -12.969 -23.172 -2.574 1 92.94 171 ASP A C 1
ATOM 1285 O O . ASP A 1 171 ? -13.297 -23.359 -1.399 1 92.94 171 ASP A O 1
ATOM 1289 N N . LYS A 1 172 ? -13.797 -22.797 -3.477 1 92.5 172 LYS A N 1
ATOM 1290 C CA . LYS A 1 172 ? -15.219 -22.656 -3.17 1 92.5 172 LYS A CA 1
ATOM 1291 C C . LYS A 1 172 ? -15.836 -23.984 -2.758 1 92.5 172 LYS A C 1
ATOM 1293 O O . LYS A 1 172 ? -16.625 -24.047 -1.819 1 92.5 172 LYS A O 1
ATOM 1298 N N . MET A 1 173 ? -15.523 -24.984 -3.467 1 94.38 173 MET A N 1
ATOM 1299 C CA . MET A 1 173 ? -16.031 -26.312 -3.129 1 94.38 173 MET A CA 1
ATOM 1300 C C . MET A 1 173 ? -15.562 -26.734 -1.741 1 94.38 173 MET A C 1
ATOM 1302 O O . MET A 1 173 ? -16.344 -27.266 -0.953 1 94.38 173 MET A O 1
ATOM 1306 N N . ALA A 1 174 ? -14.305 -26.516 -1.521 1 94.75 174 ALA A N 1
ATOM 1307 C CA . ALA A 1 174 ? -13.758 -26.828 -0.202 1 94.75 174 ALA A CA 1
ATOM 1308 C C . ALA A 1 174 ? -14.508 -26.078 0.894 1 94.75 174 ALA A C 1
ATOM 1310 O O . ALA A 1 174 ? -14.867 -26.656 1.921 1 94.75 174 ALA A O 1
ATOM 1311 N N . LYS A 1 175 ? -14.758 -24.859 0.666 1 92.44 175 LYS A N 1
ATOM 1312 C CA . LYS A 1 175 ? -15.461 -24.031 1.635 1 92.44 175 LYS A CA 1
ATOM 1313 C C . LYS A 1 175 ? -16.875 -24.547 1.899 1 92.44 175 LYS A C 1
ATOM 1315 O O . LYS A 1 175 ? -17.297 -24.641 3.053 1 92.44 175 LYS A O 1
ATOM 1320 N N . ILE A 1 176 ? -17.547 -24.906 0.859 1 90.88 176 ILE A N 1
ATOM 1321 C CA . ILE A 1 176 ? -18.906 -25.422 0.971 1 90.88 176 ILE A CA 1
ATOM 1322 C C . ILE A 1 176 ? -18.906 -26.734 1.761 1 90.88 176 ILE A C 1
ATOM 1324 O O . ILE A 1 176 ? -19.844 -27 2.52 1 90.88 176 ILE A O 1
ATOM 1328 N N . MET A 1 177 ? -17.891 -27.438 1.673 1 92.56 177 MET A N 1
ATOM 1329 C CA . MET A 1 177 ? -17.781 -28.75 2.332 1 92.56 177 MET A CA 1
ATOM 1330 C C . MET A 1 177 ? -17.234 -28.594 3.75 1 92.56 177 MET A C 1
ATOM 1332 O O . MET A 1 177 ? -17.031 -29.578 4.449 1 92.56 177 MET A O 1
ATOM 1336 N N . GLY A 1 178 ? -16.891 -27.328 4.137 1 90.62 178 GLY A N 1
ATOM 1337 C CA . GLY A 1 178 ? -16.438 -27.062 5.492 1 90.62 178 GLY A CA 1
ATOM 1338 C C . GLY A 1 178 ? -14.961 -27.344 5.695 1 90.62 178 GLY A C 1
ATOM 1339 O O . GLY A 1 178 ? -14.523 -27.562 6.824 1 90.62 178 GLY A O 1
ATOM 1340 N N . LEU A 1 179 ? -14.211 -27.422 4.637 1 94.06 179 LEU A N 1
ATOM 1341 C CA . LEU A 1 179 ? -12.773 -27.656 4.723 1 94.06 179 LEU A CA 1
ATOM 1342 C C . LEU A 1 179 ? -12.031 -26.344 4.988 1 94.06 179 LEU A C 1
ATOM 1344 O O . LEU A 1 179 ? -12.516 -25.266 4.633 1 94.06 179 LEU A O 1
ATOM 1348 N N . PRO A 1 180 ? -10.914 -26.438 5.574 1 91.88 180 PRO A N 1
ATOM 1349 C CA . PRO A 1 180 ? -10.156 -25.219 5.891 1 91.88 180 PRO A CA 1
ATOM 1350 C C . PRO A 1 180 ? -9.453 -24.625 4.676 1 91.88 180 PRO A C 1
ATOM 1352 O O . PRO A 1 180 ? -9.305 -25.297 3.654 1 91.88 180 PRO A O 1
ATOM 1355 N N . TYR A 1 181 ? -9.07 -23.375 4.758 1 90.62 181 TYR A N 1
ATOM 1356 C CA . TYR A 1 181 ? -8.234 -22.703 3.773 1 90.62 181 TYR A CA 1
ATOM 1357 C C . TYR A 1 181 ? -6.777 -23.141 3.918 1 90.62 181 TYR A C 1
ATOM 1359 O O . TYR A 1 181 ? -6.266 -23.266 5.035 1 90.62 181 TYR A O 1
ATOM 1367 N N . PRO A 1 182 ? -6.094 -23.297 2.834 1 91.69 182 PRO A N 1
ATOM 1368 C CA . PRO A 1 182 ? -6.504 -23.188 1.434 1 91.69 182 PRO A CA 1
ATOM 1369 C C . PRO A 1 182 ? -7.309 -24.391 0.958 1 91.69 182 PRO A C 1
ATOM 1371 O O . PRO A 1 182 ? -6.969 -25.531 1.28 1 91.69 182 PRO A O 1
ATOM 1374 N N . GLY A 1 183 ? -8.234 -24.234 0.205 1 93.75 183 GLY A N 1
ATOM 1375 C CA . GLY A 1 183 ? -9.211 -25.25 -0.143 1 93.75 183 GLY A CA 1
ATOM 1376 C C . GLY A 1 183 ? -8.68 -26.281 -1.115 1 93.75 183 GLY A C 1
ATOM 1377 O O . GLY A 1 183 ? -9.008 -27.469 -1.017 1 93.75 183 GLY A O 1
ATOM 1378 N N . GLY A 1 184 ? -7.82 -25.922 -2.035 1 94.31 184 GLY A N 1
ATOM 1379 C CA . GLY A 1 184 ? -7.312 -26.797 -3.08 1 94.31 184 GLY A CA 1
ATOM 1380 C C . GLY A 1 184 ? -6.664 -28.062 -2.541 1 94.31 184 GLY A C 1
ATOM 1381 O O . GLY A 1 184 ? -7.16 -29.172 -2.766 1 94.31 184 GLY A O 1
ATOM 1382 N N . PRO A 1 185 ? -5.629 -27.859 -1.727 1 94.38 185 PRO A N 1
ATOM 1383 C CA . PRO A 1 185 ? -4.93 -29 -1.156 1 94.38 185 PRO A CA 1
ATOM 1384 C C . PRO A 1 185 ? -5.82 -29.859 -0.251 1 94.38 185 PRO A C 1
ATOM 1386 O O . PRO A 1 185 ? -5.73 -31.078 -0.265 1 94.38 185 PRO A O 1
ATOM 1389 N N . GLU A 1 186 ? -6.715 -29.219 0.487 1 95.44 186 GLU A N 1
ATOM 1390 C CA . GLU A 1 186 ? -7.605 -29.938 1.401 1 95.44 186 GLU A CA 1
ATOM 1391 C C . GLU A 1 186 ? -8.617 -30.781 0.639 1 95.44 186 GLU A C 1
ATOM 1393 O O . GLU A 1 186 ? -8.898 -31.922 1.03 1 95.44 186 GLU A O 1
ATOM 1398 N N . LEU A 1 187 ? -9.125 -30.281 -0.405 1 97 187 LEU A N 1
ATOM 1399 C CA . LEU A 1 187 ? -10.094 -31.016 -1.219 1 97 187 LEU A CA 1
ATOM 1400 C C . LEU A 1 187 ? -9.422 -32.188 -1.929 1 97 187 LEU A C 1
ATOM 1402 O O . LEU A 1 187 ? -9.992 -33.281 -2.014 1 97 187 LEU A O 1
ATOM 1406 N N . ALA A 1 188 ? -8.258 -31.938 -2.463 1 97.31 188 ALA A N 1
ATOM 1407 C CA . ALA A 1 188 ? -7.496 -33 -3.119 1 97.31 188 ALA A CA 1
ATOM 1408 C C . ALA A 1 188 ? -7.199 -34.125 -2.15 1 97.31 188 ALA A C 1
ATOM 1410 O O . ALA A 1 188 ? -7.25 -35.312 -2.527 1 97.31 188 ALA A O 1
ATOM 1411 N N . ALA A 1 189 ? -6.883 -33.781 -0.934 1 97.12 189 ALA A N 1
ATOM 1412 C CA . ALA A 1 189 ? -6.609 -34.781 0.092 1 97.12 189 ALA A CA 1
ATOM 1413 C C . ALA A 1 189 ? -7.855 -35.594 0.398 1 97.12 189 ALA A C 1
ATOM 1415 O O . ALA A 1 189 ? -7.781 -36.844 0.544 1 97.12 189 ALA A O 1
ATOM 1416 N N . LEU A 1 190 ? -8.945 -34.969 0.494 1 97.31 190 LEU A N 1
ATOM 1417 C CA . LEU A 1 190 ? -10.211 -35.656 0.751 1 97.31 190 LEU A CA 1
ATOM 1418 C C . LEU A 1 190 ? -10.578 -36.562 -0.411 1 97.31 190 LEU A C 1
ATOM 1420 O O . LEU A 1 190 ? -11.102 -37.688 -0.2 1 97.31 190 LEU A O 1
ATOM 1424 N N . ALA A 1 191 ? -10.312 -36.156 -1.604 1 97.94 191 ALA A N 1
ATOM 1425 C CA . ALA A 1 191 ? -10.672 -36.875 -2.828 1 97.94 191 ALA A CA 1
ATOM 1426 C C . ALA A 1 191 ? -9.969 -38.219 -2.896 1 97.94 191 ALA A C 1
ATOM 1428 O O . ALA A 1 191 ? -10.484 -39.156 -3.492 1 97.94 191 ALA A O 1
ATOM 1429 N N . LYS A 1 192 ? -8.797 -38.344 -2.297 1 97.31 192 LYS A N 1
ATOM 1430 C CA . LYS A 1 192 ? -8.023 -39.562 -2.312 1 97.31 192 LYS A CA 1
ATOM 1431 C C . LYS A 1 192 ? -8.805 -40.719 -1.675 1 97.31 192 LYS A C 1
ATOM 1433 O O . LYS A 1 192 ? -8.57 -41.875 -1.986 1 97.31 192 LYS A O 1
ATOM 1438 N N . ASN A 1 193 ? -9.758 -40.375 -0.851 1 97.19 193 ASN A N 1
ATOM 1439 C CA . ASN A 1 193 ? -10.508 -41.375 -0.103 1 97.19 193 ASN A CA 1
ATOM 1440 C C . ASN A 1 193 ? -11.891 -41.625 -0.717 1 97.19 193 ASN A C 1
ATOM 1442 O O . ASN A 1 193 ? -12.719 -42.312 -0.128 1 97.19 193 ASN A O 1
ATOM 1446 N N . GLY A 1 194 ? -12.094 -41.062 -1.832 1 97.88 194 GLY A N 1
ATOM 1447 C CA . GLY A 1 194 ? -13.43 -41.125 -2.4 1 97.88 194 GLY A CA 1
ATOM 1448 C C . GLY A 1 194 ? -13.5 -41.969 -3.656 1 97.88 194 GLY A C 1
ATOM 1449 O O . GLY A 1 194 ? -12.469 -42.281 -4.266 1 97.88 194 GLY A O 1
ATOM 1450 N N . ASP A 1 195 ? -14.734 -42.344 -3.973 1 98 195 ASP A N 1
ATOM 1451 C CA . ASP A 1 195 ? -15.039 -43 -5.246 1 98 195 ASP A CA 1
ATOM 1452 C C . ASP A 1 195 ? -15.391 -41.969 -6.316 1 98 195 ASP A C 1
ATOM 1454 O O . ASP A 1 195 ? -16.484 -41.406 -6.309 1 98 195 ASP A O 1
ATOM 1458 N N . GLU A 1 196 ? -14.469 -41.75 -7.234 1 97.12 196 GLU A N 1
ATOM 1459 C CA . GLU A 1 196 ? -14.625 -40.688 -8.234 1 97.12 196 GLU A CA 1
ATOM 1460 C C . GLU A 1 196 ? -15.734 -41.031 -9.227 1 97.12 196 GLU A C 1
ATOM 1462 O O . GLU A 1 196 ? -16.156 -40.188 -10.016 1 97.12 196 GLU A O 1
ATOM 1467 N N . GLN A 1 197 ? -16.297 -42.25 -9.164 1 96.75 197 GLN A N 1
ATOM 1468 C CA . GLN A 1 197 ? -17.312 -42.688 -10.109 1 96.75 197 GLN A CA 1
ATOM 1469 C C . GLN A 1 197 ? -18.719 -42.562 -9.523 1 96.75 197 GLN A C 1
ATOM 1471 O O . GLN A 1 197 ? -19.719 -42.688 -10.234 1 96.75 197 GLN A O 1
ATOM 1476 N N . ARG A 1 198 ? -18.781 -42.281 -8.281 1 96.25 198 ARG A N 1
ATOM 1477 C CA . ARG A 1 198 ? -20.062 -42.312 -7.594 1 96.25 198 ARG A CA 1
ATOM 1478 C C . ARG A 1 198 ? -21 -41.25 -8.125 1 96.25 198 ARG A C 1
ATOM 1480 O O . ARG A 1 198 ? -22.203 -41.469 -8.281 1 96.25 198 ARG A O 1
ATOM 1487 N N . PHE A 1 199 ? -20.516 -40.062 -8.328 1 96.12 199 PHE A N 1
ATOM 1488 C CA . PHE A 1 199 ? -21.344 -38.969 -8.789 1 96.12 199 PHE A CA 1
ATOM 1489 C C . PHE A 1 199 ? -20.906 -38.5 -10.172 1 96.12 199 PHE A C 1
ATOM 1491 O O . PHE A 1 199 ? -19.766 -38.062 -10.359 1 96.12 199 PHE A O 1
ATOM 1498 N N . VAL A 1 200 ? -21.812 -38.562 -11.102 1 94.5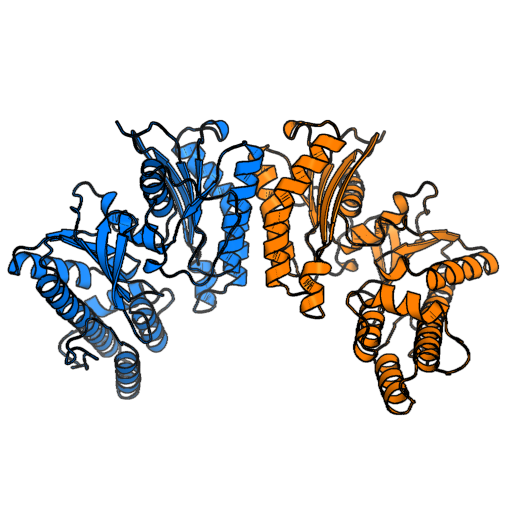 200 VAL A N 1
ATOM 1499 C CA . VAL A 1 200 ? -21.562 -38.031 -12.438 1 94.5 200 VAL A CA 1
ATOM 1500 C C . VAL A 1 200 ? -21.875 -36.531 -12.469 1 94.5 200 VAL A C 1
ATOM 1502 O O . VAL A 1 200 ? -22.984 -36.125 -12.141 1 94.5 200 VAL A O 1
ATOM 1505 N N . MET A 1 201 ? -20.875 -35.812 -12.906 1 95.25 201 MET A N 1
ATOM 1506 C CA . MET A 1 201 ? -21.031 -34.344 -12.906 1 95.25 201 MET A CA 1
ATOM 1507 C C . MET A 1 201 ? -20.828 -33.781 -14.312 1 95.25 201 MET A C 1
ATOM 1509 O O . MET A 1 201 ? -20.141 -34.375 -15.133 1 95.25 201 MET A O 1
ATOM 1513 N N . PRO A 1 202 ? -21.469 -32.688 -14.531 1 92.38 202 PRO A N 1
ATOM 1514 C CA . PRO A 1 202 ? -21.344 -32.094 -15.867 1 92.38 202 PRO A CA 1
ATOM 1515 C C . PRO A 1 202 ? -19.953 -31.5 -16.125 1 92.38 202 PRO A C 1
ATOM 1517 O O . PRO A 1 202 ? -19.281 -31.062 -15.18 1 92.38 202 PRO A O 1
ATOM 1520 N N . ARG A 1 203 ? -19.547 -31.547 -17.391 1 91.44 203 ARG A N 1
ATOM 1521 C CA . ARG A 1 203 ? -18.344 -30.875 -17.859 1 91.44 203 ARG A CA 1
ATOM 1522 C C . ARG A 1 203 ? -18.688 -29.719 -18.781 1 91.44 203 ARG A C 1
ATOM 1524 O O . ARG A 1 203 ? -18.719 -29.859 -20 1 91.44 203 ARG A O 1
ATOM 1531 N N . PRO A 1 204 ? -18.703 -28.578 -18.156 1 85.12 204 PRO A N 1
ATOM 1532 C CA . PRO A 1 204 ? -19.125 -27.438 -18.969 1 85.12 204 PRO A CA 1
ATOM 1533 C C . PRO A 1 204 ? -18.172 -27.125 -20.109 1 85.12 204 PRO A C 1
ATOM 1535 O O . PRO A 1 204 ? -16.953 -27.266 -19.953 1 85.12 204 PRO A O 1
ATOM 1538 N N . MET A 1 205 ? -18.719 -26.781 -21.328 1 88.12 205 MET A N 1
ATOM 1539 C CA . MET A 1 205 ? -18.078 -26.188 -22.484 1 88.12 205 MET A CA 1
ATOM 1540 C C . MET A 1 205 ? -17.266 -27.219 -23.25 1 88.12 205 MET A C 1
ATOM 1542 O O . MET A 1 205 ? -16.516 -26.875 -24.172 1 88.12 205 MET A O 1
ATOM 1546 N N . ILE A 1 206 ? -17.422 -28.469 -22.875 1 88.5 206 ILE A N 1
ATOM 1547 C CA . ILE A 1 206 ? -16.625 -29.469 -23.578 1 88.5 206 ILE A CA 1
ATOM 1548 C C . ILE A 1 206 ? -17.234 -29.734 -24.953 1 88.5 206 ILE A C 1
ATOM 1550 O O . ILE A 1 206 ? -16.578 -30.297 -25.828 1 88.5 206 ILE A O 1
ATOM 1554 N N . ASN A 1 207 ? -18.438 -29.297 -25.109 1 86.38 207 ASN A N 1
ATOM 1555 C CA . ASN A 1 207 ? -19.094 -29.531 -26.375 1 86.38 207 ASN A CA 1
ATOM 1556 C C . ASN A 1 207 ? -18.875 -28.375 -27.344 1 86.38 207 ASN A C 1
ATOM 1558 O O . ASN A 1 207 ? -19.312 -28.422 -28.5 1 86.38 207 ASN A O 1
ATOM 1562 N N . ARG A 1 208 ? -18.219 -27.375 -27.016 1 87.88 208 ARG A N 1
ATOM 1563 C CA . ARG A 1 208 ? -17.859 -26.234 -27.859 1 87.88 208 ARG A CA 1
ATOM 1564 C C . ARG A 1 208 ? -16.453 -26.391 -28.406 1 87.88 208 ARG A C 1
ATOM 1566 O O . ARG A 1 208 ? -15.562 -26.906 -27.734 1 87.88 208 ARG A O 1
ATOM 1573 N N . PRO A 1 209 ? -16.328 -25.938 -29.562 1 86.81 209 PRO A N 1
ATOM 1574 C CA . PRO A 1 209 ? -15.031 -26.156 -30.219 1 86.81 209 PRO A CA 1
ATOM 1575 C C . PRO A 1 209 ? -13.938 -25.234 -29.672 1 86.81 209 PRO A C 1
ATOM 1577 O O . PRO A 1 209 ? -12.75 -25.469 -29.938 1 86.81 209 PRO A O 1
ATOM 1580 N N . ASP A 1 210 ? -14.312 -24.328 -28.938 1 90.06 210 ASP A N 1
ATOM 1581 C CA . ASP A 1 210 ? -13.32 -23.391 -28.453 1 90.06 210 ASP A CA 1
ATOM 1582 C C . ASP A 1 210 ? -12.547 -23.969 -27.266 1 90.06 210 ASP A C 1
ATOM 1584 O O . ASP A 1 210 ? -12.758 -25.125 -26.891 1 90.06 210 ASP A O 1
ATOM 1588 N N . LEU A 1 211 ? -11.578 -23.266 -26.828 1 96.12 211 LEU A N 1
ATOM 1589 C CA . LEU A 1 211 ? -10.695 -23.75 -25.766 1 96.12 211 LEU A CA 1
ATOM 1590 C C . LEU A 1 211 ? -10.953 -23 -24.469 1 96.12 211 LEU A C 1
ATOM 1592 O O . LEU A 1 211 ? -10.094 -22.938 -23.594 1 96.12 211 LEU A O 1
ATOM 1596 N N . ASP A 1 212 ? -12.156 -22.438 -24.391 1 95.94 212 ASP A N 1
ATOM 1597 C CA . ASP A 1 212 ? -12.523 -21.703 -23.172 1 95.94 212 ASP A CA 1
ATOM 1598 C C . ASP A 1 212 ? -13 -22.656 -22.078 1 95.94 212 ASP A C 1
ATOM 1600 O O . ASP A 1 212 ? -13.344 -23.812 -22.359 1 95.94 212 ASP A O 1
ATOM 1604 N N . PHE A 1 213 ? -12.984 -22.172 -20.859 1 96 213 PHE A N 1
ATOM 1605 C CA . PHE A 1 213 ? -13.383 -22.938 -19.703 1 96 213 PHE A CA 1
ATOM 1606 C C . PHE A 1 213 ? -14.539 -22.266 -18.969 1 96 213 PHE A C 1
ATOM 1608 O O . PHE A 1 213 ? -14.773 -21.062 -19.141 1 96 213 PHE A O 1
ATOM 1615 N N . SER A 1 214 ? -15.305 -22.969 -18.281 1 93.94 214 SER A N 1
ATOM 1616 C CA . SER A 1 214 ? -16.312 -22.516 -17.328 1 93.94 214 SER A CA 1
ATOM 1617 C C . SER A 1 214 ? -16.5 -23.516 -16.188 1 93.94 214 SER A C 1
ATOM 1619 O O . SER A 1 214 ? -16.641 -24.703 -16.422 1 93.94 214 SER A O 1
ATOM 1621 N N . PHE A 1 215 ? -16.438 -23.016 -14.977 1 94.31 215 PHE A N 1
ATOM 1622 C CA . PHE A 1 215 ? -16.562 -23.922 -13.852 1 94.31 215 PHE A CA 1
ATOM 1623 C C . PHE A 1 215 ? -17.703 -23.516 -12.93 1 94.31 215 PHE A C 1
ATOM 1625 O O . PHE A 1 215 ? -18 -24.203 -11.945 1 94.31 215 PHE A O 1
ATOM 1632 N N . SER A 1 216 ? -18.344 -22.391 -13.195 1 90.25 216 SER A N 1
ATOM 1633 C CA . SER A 1 216 ? -19.438 -21.906 -12.359 1 90.25 216 SER A CA 1
ATOM 1634 C C . SER A 1 216 ? -20.578 -22.906 -12.297 1 90.25 216 SER A C 1
ATOM 1636 O O . SER A 1 216 ? -21.156 -23.125 -11.234 1 90.25 216 SER A O 1
ATOM 1638 N N . GLY A 1 217 ? -20.984 -23.438 -13.469 1 89.62 217 GLY A N 1
ATOM 1639 C CA . GLY A 1 217 ? -22.031 -24.453 -13.5 1 89.62 217 GLY A CA 1
ATOM 1640 C C . GLY A 1 217 ? -21.703 -25.672 -12.656 1 89.62 217 GLY A C 1
ATOM 1641 O O . GLY A 1 217 ? -22.594 -26.234 -12 1 89.62 217 GLY A O 1
ATOM 1642 N N . LEU A 1 218 ? -20.5 -26.109 -12.703 1 92.56 218 LEU A N 1
ATOM 1643 C CA . LEU A 1 218 ? -20.031 -27.234 -11.906 1 92.56 218 LEU A CA 1
ATOM 1644 C C . LEU A 1 218 ? -20.156 -26.922 -10.414 1 92.56 218 LEU A C 1
ATOM 1646 O O . LEU A 1 218 ? -20.609 -27.781 -9.641 1 92.56 218 LEU A O 1
ATOM 1650 N N . LYS A 1 219 ? -19.797 -25.719 -9.977 1 92.38 219 LYS A N 1
ATOM 1651 C CA . LYS A 1 219 ? -19.906 -25.297 -8.586 1 92.38 219 LYS A CA 1
ATOM 1652 C C . LYS A 1 219 ? -21.344 -25.391 -8.102 1 92.38 219 LYS A C 1
ATOM 1654 O O . LYS A 1 219 ? -21.609 -25.891 -7.004 1 92.38 219 LYS A O 1
ATOM 1659 N N . THR A 1 220 ? -22.203 -24.891 -8.922 1 91.38 220 THR A N 1
ATOM 1660 C CA . THR A 1 220 ? -23.625 -24.906 -8.578 1 91.38 220 THR A CA 1
ATOM 1661 C C . THR A 1 220 ? -24.125 -26.344 -8.445 1 91.38 220 THR A C 1
ATOM 1663 O O . THR A 1 220 ? -24.844 -26.672 -7.5 1 91.38 220 THR A O 1
ATOM 1666 N N . HIS A 1 221 ? -23.812 -27.156 -9.367 1 93.38 221 HIS A N 1
ATOM 1667 C CA . HIS A 1 221 ? -24.203 -28.562 -9.344 1 93.38 221 HIS A CA 1
ATOM 1668 C C . HIS A 1 221 ? -23.75 -29.234 -8.055 1 93.38 221 HIS A C 1
ATOM 1670 O O . HIS A 1 221 ? -24.531 -29.953 -7.426 1 93.38 221 HIS A O 1
ATOM 1676 N N . VAL A 1 222 ? -22.547 -29.016 -7.703 1 93 222 VAL A N 1
ATOM 1677 C CA . VAL A 1 222 ? -21.969 -29.672 -6.527 1 93 222 VAL A CA 1
ATOM 1678 C C . VAL A 1 222 ? -22.641 -29.141 -5.266 1 93 222 VAL A C 1
ATOM 1680 O O . VAL A 1 222 ? -22.906 -29.906 -4.332 1 93 222 VAL A O 1
ATOM 1683 N N . ARG A 1 223 ? -22.859 -27.859 -5.207 1 92.38 223 ARG A N 1
ATOM 1684 C CA . ARG A 1 223 ? -23.562 -27.266 -4.074 1 92.38 223 ARG A CA 1
ATOM 1685 C C . ARG A 1 223 ? -24.922 -27.938 -3.854 1 92.38 223 ARG A C 1
ATOM 1687 O O . ARG A 1 223 ? -25.266 -28.281 -2.723 1 92.38 223 ARG A O 1
ATOM 1694 N N . LEU A 1 224 ? -25.625 -28.109 -4.922 1 93.06 224 LEU A N 1
ATOM 1695 C CA . LEU A 1 224 ? -26.938 -28.75 -4.855 1 93.06 224 LEU A CA 1
ATOM 1696 C C . LEU A 1 224 ? -26.797 -30.219 -4.449 1 93.06 224 LEU A C 1
ATOM 1698 O O . LEU A 1 224 ? -27.609 -30.734 -3.662 1 93.06 224 LEU A O 1
ATOM 1702 N N . LEU A 1 225 ? -25.844 -30.859 -4.984 1 93.38 225 LEU A N 1
ATOM 1703 C CA . LEU A 1 225 ? -25.578 -32.25 -4.664 1 93.38 225 LEU A CA 1
ATOM 1704 C C . LEU A 1 225 ? -25.297 -32.438 -3.174 1 93.38 225 LEU A C 1
ATOM 1706 O O . LEU A 1 225 ? -25.812 -33.375 -2.545 1 93.38 225 LEU A O 1
ATOM 1710 N N . ILE A 1 226 ? -24.516 -31.562 -2.598 1 92.25 226 ILE A N 1
ATOM 1711 C CA . ILE A 1 226 ? -24.156 -31.609 -1.186 1 92.25 226 ILE A CA 1
ATOM 1712 C C . ILE A 1 226 ? -25.406 -31.406 -0.327 1 92.25 226 ILE A C 1
ATOM 1714 O O . ILE A 1 226 ? -25.594 -32.094 0.68 1 92.25 226 ILE A O 1
ATOM 1718 N N . ALA A 1 227 ? -26.219 -30.484 -0.766 1 91.06 227 ALA A N 1
ATOM 1719 C CA . ALA A 1 227 ? -27.438 -30.172 -0.023 1 91.06 227 ALA A CA 1
ATOM 1720 C C . ALA A 1 227 ? -28.391 -31.375 0.013 1 91.06 227 ALA A C 1
ATOM 1722 O O . ALA A 1 227 ? -29.172 -31.531 0.956 1 91.06 227 ALA A O 1
ATOM 1723 N N . GLU A 1 228 ? -28.312 -32.25 -0.916 1 91.75 228 GLU A N 1
ATOM 1724 C CA . GLU A 1 228 ? -29.219 -33.375 -1.065 1 91.75 228 GLU A CA 1
ATOM 1725 C C . GLU A 1 228 ? -28.688 -34.625 -0.36 1 91.75 228 GLU A C 1
ATOM 1727 O O . GLU A 1 228 ? -29.406 -35.594 -0.185 1 91.75 228 GLU A O 1
ATOM 1732 N N . GLN A 1 229 ? -27.453 -34.562 -0.051 1 88.5 229 GLN A N 1
ATOM 1733 C CA . GLN A 1 229 ? -26.828 -35.75 0.491 1 88.5 229 GLN A CA 1
ATOM 1734 C C . GLN A 1 229 ? -26.719 -35.688 2.012 1 88.5 229 GLN A C 1
ATOM 1736 O O . GLN A 1 229 ? -26.828 -34.625 2.596 1 88.5 229 GLN A O 1
ATOM 1741 N N . ASN A 1 230 ? -26.562 -36.938 2.539 1 83.56 230 ASN A N 1
ATOM 1742 C CA . ASN A 1 230 ? -26.219 -37 3.959 1 83.56 230 ASN A CA 1
ATOM 1743 C C . ASN A 1 230 ? -24.812 -36.5 4.223 1 83.56 230 ASN A C 1
ATOM 1745 O O . ASN A 1 230 ? -23.938 -36.625 3.361 1 83.56 230 ASN A O 1
ATOM 1749 N N . ASN A 1 231 ? -24.641 -35.844 5.312 1 84.5 231 ASN A N 1
ATOM 1750 C CA . ASN A 1 231 ? -23.344 -35.25 5.648 1 84.5 231 ASN A CA 1
ATOM 1751 C C . ASN A 1 231 ? -22.422 -36.281 6.305 1 84.5 231 ASN A C 1
ATOM 1753 O O . ASN A 1 231 ? -21.938 -36.062 7.426 1 84.5 231 ASN A O 1
ATOM 1757 N N . ASP A 1 232 ? -22.172 -37.344 5.547 1 91.5 232 ASP A N 1
ATOM 1758 C CA . ASP A 1 232 ? -21.234 -38.344 6.09 1 91.5 232 ASP A CA 1
ATOM 1759 C C . ASP A 1 232 ? -19.875 -38.25 5.391 1 91.5 232 ASP A C 1
ATOM 1761 O O . ASP A 1 232 ? -19.797 -37.781 4.246 1 91.5 232 ASP A O 1
ATOM 1765 N N . PRO A 1 233 ? -18.875 -38.75 6.062 1 93.81 233 PRO A N 1
ATOM 1766 C CA . PRO A 1 233 ? -17.5 -38.562 5.582 1 93.81 233 PRO A CA 1
ATOM 1767 C C . PRO A 1 233 ? -17.266 -39.219 4.227 1 93.81 233 PRO A C 1
ATOM 1769 O O . PRO A 1 233 ? -16.578 -38.656 3.373 1 93.81 233 PRO A O 1
ATOM 1772 N N . GLN A 1 234 ? -17.797 -40.344 4.051 1 96.19 234 GLN A N 1
ATOM 1773 C CA . GLN A 1 234 ? -17.562 -41.062 2.797 1 96.19 234 GLN A CA 1
ATOM 1774 C C . GLN A 1 234 ? -18.234 -40.344 1.63 1 96.19 234 GLN A C 1
ATOM 1776 O O . GLN A 1 234 ? -17.672 -40.25 0.542 1 96.19 234 GLN A O 1
ATOM 1781 N N . THR A 1 235 ? -19.438 -39.938 1.843 1 96 235 THR A N 1
ATOM 1782 C CA . THR A 1 235 ? -20.156 -39.188 0.804 1 96 235 THR A CA 1
ATOM 1783 C C . THR A 1 235 ? -19.391 -37.906 0.424 1 96 235 THR A C 1
ATOM 1785 O O . THR A 1 235 ? -19.281 -37.594 -0.758 1 96 235 THR A O 1
ATOM 1788 N N . ARG A 1 236 ? -18.875 -37.25 1.396 1 95.88 236 ARG A N 1
ATOM 1789 C CA . ARG A 1 236 ? -18.094 -36.031 1.146 1 95.88 236 ARG A CA 1
ATOM 1790 C C . ARG A 1 236 ? -16.844 -36.344 0.325 1 95.88 236 ARG A C 1
ATOM 1792 O O . ARG A 1 236 ? -16.5 -35.625 -0.608 1 95.88 236 ARG A O 1
ATOM 1799 N N . ALA A 1 237 ? -16.203 -37.438 0.72 1 97.69 237 ALA A N 1
ATOM 1800 C CA . ALA A 1 237 ? -15.016 -37.875 -0.012 1 97.69 237 ALA A CA 1
ATOM 1801 C C . ALA A 1 237 ? -15.359 -38.219 -1.454 1 97.69 237 ALA A C 1
ATOM 1803 O O . ALA A 1 237 ? -14.602 -37.906 -2.377 1 97.69 237 ALA A O 1
ATOM 1804 N N . ASP A 1 238 ? -16.5 -38.875 -1.631 1 97.94 238 ASP A N 1
ATOM 1805 C CA . ASP A 1 238 ? -16.938 -39.25 -2.967 1 97.94 238 ASP A CA 1
ATOM 1806 C C . ASP A 1 238 ? -17.234 -38.031 -3.824 1 97.94 238 ASP A C 1
ATOM 1808 O O . ASP A 1 238 ? -16.938 -38 -5.02 1 97.94 238 ASP A O 1
ATOM 1812 N N . ILE A 1 239 ? -17.812 -37.062 -3.215 1 97.12 239 ILE A N 1
ATOM 1813 C CA . ILE A 1 239 ? -18.125 -35.844 -3.918 1 97.12 239 ILE A CA 1
ATOM 1814 C C . ILE A 1 239 ? -16.844 -35.125 -4.32 1 97.12 239 ILE A C 1
ATOM 1816 O O . ILE A 1 239 ? -16.703 -34.688 -5.461 1 97.12 239 ILE A O 1
ATOM 1820 N N . ALA A 1 240 ? -15.898 -35.062 -3.408 1 97.81 240 ALA A N 1
ATOM 1821 C CA . ALA A 1 240 ? -14.609 -34.438 -3.688 1 97.81 240 ALA A CA 1
ATOM 1822 C C . ALA A 1 240 ? -13.898 -35.156 -4.84 1 97.81 240 ALA A C 1
ATOM 1824 O O . ALA A 1 240 ? -13.375 -34.5 -5.746 1 97.81 240 ALA A O 1
ATOM 1825 N N . ALA A 1 241 ? -13.906 -36.438 -4.82 1 98.25 241 ALA A N 1
ATOM 1826 C CA . ALA A 1 241 ? -13.25 -37.25 -5.848 1 98.25 241 ALA A CA 1
ATOM 1827 C C . ALA A 1 241 ? -13.914 -37.031 -7.207 1 98.25 241 ALA A C 1
ATOM 1829 O O . ALA A 1 241 ? -13.234 -36.906 -8.227 1 98.25 241 ALA A O 1
ATOM 1830 N N . SER A 1 242 ? -15.227 -37.062 -7.207 1 98.06 242 SER A N 1
ATOM 1831 C CA . SER A 1 242 ? -15.977 -36.875 -8.445 1 98.06 242 SER A CA 1
ATOM 1832 C C . SER A 1 242 ? -15.742 -35.469 -9.016 1 98.06 242 SER A C 1
ATOM 1834 O O . SER A 1 242 ? -15.625 -35.312 -10.234 1 98.06 242 SER A O 1
ATOM 1836 N N . PHE A 1 243 ? -15.703 -34.5 -8.156 1 97.31 243 PHE A N 1
ATOM 1837 C CA . PHE A 1 243 ? -15.438 -33.125 -8.57 1 97.31 243 PHE A CA 1
ATOM 1838 C C . PHE A 1 243 ? -14.055 -33.031 -9.203 1 97.31 243 PHE A C 1
ATOM 1840 O O . PHE A 1 243 ? -13.922 -32.469 -10.305 1 97.31 243 PHE A O 1
ATOM 1847 N N . GLN A 1 244 ? -13.039 -33.5 -8.516 1 97.94 244 GLN A N 1
ATOM 1848 C CA . GLN A 1 244 ? -11.672 -33.438 -9.008 1 97.94 244 GLN A CA 1
ATOM 1849 C C . GLN A 1 244 ? -11.547 -34.125 -10.359 1 97.94 244 GLN A C 1
ATOM 1851 O O . GLN A 1 244 ? -10.922 -33.594 -11.281 1 97.94 244 GLN A O 1
ATOM 1856 N N . LYS A 1 245 ? -12.156 -35.281 -10.453 1 97.75 245 LYS A N 1
ATOM 1857 C CA . LYS A 1 245 ? -12.133 -36.031 -11.711 1 97.75 245 LYS A CA 1
ATOM 1858 C C . LYS A 1 245 ? -12.727 -35.188 -12.852 1 97.75 245 LYS A C 1
ATOM 1860 O O . LYS A 1 245 ? -12.164 -35.156 -13.945 1 97.75 245 LYS A O 1
ATOM 1865 N N . THR A 1 246 ? -13.82 -34.594 -12.531 1 97.44 246 THR A N 1
ATOM 1866 C CA . THR A 1 246 ? -14.523 -33.781 -13.531 1 97.44 246 THR A CA 1
ATOM 1867 C C . THR A 1 246 ? -13.656 -32.625 -14.008 1 97.44 246 THR A C 1
ATOM 1869 O O . THR A 1 246 ? -13.547 -32.375 -15.211 1 97.44 246 THR A O 1
ATOM 1872 N N . VAL A 1 247 ? -13.094 -31.938 -13.062 1 97.31 247 VAL A N 1
ATOM 1873 C CA . VAL A 1 247 ? -12.227 -30.797 -13.375 1 97.31 247 VAL A CA 1
ATOM 1874 C C . VAL A 1 247 ? -11.023 -31.266 -14.195 1 97.31 247 VAL A C 1
ATOM 1876 O O . VAL A 1 247 ? -10.703 -30.688 -15.234 1 97.31 247 VAL A O 1
ATOM 1879 N N . VAL A 1 248 ? -10.352 -32.344 -13.773 1 97.75 248 VAL A N 1
ATOM 1880 C CA . VAL A 1 248 ? -9.164 -32.875 -14.43 1 97.75 248 VAL A CA 1
ATOM 1881 C C . VAL A 1 248 ? -9.508 -33.281 -15.852 1 97.75 248 VAL A C 1
ATOM 1883 O O . VAL A 1 248 ? -8.781 -32.969 -16.797 1 97.75 248 VAL A O 1
ATOM 1886 N N . GLU A 1 249 ? -10.594 -33.938 -16 1 97 249 GLU A N 1
ATOM 1887 C CA . GLU A 1 249 ? -11.016 -34.406 -17.328 1 97 249 GLU A CA 1
ATOM 1888 C C . GLU A 1 249 ? -11.281 -33.219 -18.266 1 97 249 GLU A C 1
ATOM 1890 O O . GLU A 1 249 ? -10.961 -33.281 -19.453 1 97 249 GLU A O 1
ATOM 1895 N N . THR A 1 250 ? -11.898 -32.219 -17.719 1 96.69 250 THR A N 1
ATOM 1896 C CA . THR A 1 250 ? -12.164 -31.031 -18.516 1 96.69 250 THR A CA 1
ATOM 1897 C C . THR A 1 250 ? -10.867 -30.406 -19.016 1 96.69 250 THR A C 1
ATOM 1899 O O . THR A 1 250 ? -10.75 -30.062 -20.188 1 96.69 250 THR A O 1
ATOM 1902 N N . LEU A 1 251 ? -9.891 -30.266 -18.141 1 97.62 251 LEU A N 1
ATOM 1903 C CA . LEU A 1 251 ? -8.602 -29.719 -18.516 1 97.62 251 LEU A CA 1
ATOM 1904 C C . LEU A 1 251 ? -7.906 -30.578 -19.562 1 97.62 251 LEU A C 1
ATOM 1906 O O . LEU A 1 251 ? -7.305 -30.062 -20.5 1 97.62 251 LEU A O 1
ATOM 1910 N N . LEU A 1 252 ? -8.047 -31.906 -19.422 1 97.06 252 LEU A N 1
ATOM 1911 C CA . LEU A 1 252 ? -7.43 -32.844 -20.344 1 97.06 252 LEU A CA 1
ATOM 1912 C C . LEU A 1 252 ? -8 -32.688 -21.75 1 97.06 252 LEU A C 1
ATOM 1914 O O . LEU A 1 252 ? -7.25 -32.688 -22.719 1 97.06 252 LEU A O 1
ATOM 1918 N N . ILE A 1 253 ? -9.25 -32.625 -21.828 1 96.5 253 ILE A N 1
ATOM 1919 C CA . ILE A 1 253 ? -9.938 -32.531 -23.109 1 96.5 253 ILE A CA 1
ATOM 1920 C C . ILE A 1 253 ? -9.461 -31.266 -23.844 1 96.5 253 ILE A C 1
ATOM 1922 O O . ILE A 1 253 ? -9.141 -31.328 -25.031 1 96.5 253 ILE A O 1
ATOM 1926 N N . LYS A 1 254 ? -9.398 -30.188 -23.125 1 97.31 254 LYS A N 1
ATOM 1927 C CA . LYS A 1 254 ? -9 -28.922 -23.75 1 97.31 254 LYS A CA 1
ATOM 1928 C C . LYS A 1 254 ? -7.523 -28.938 -24.125 1 97.31 254 LYS A C 1
ATOM 1930 O O . LYS A 1 254 ? -7.137 -28.344 -25.141 1 97.31 254 LYS A O 1
ATOM 1935 N N . CYS A 1 255 ? -6.695 -29.562 -23.344 1 97.69 255 CYS A N 1
ATOM 1936 C CA . CYS A 1 255 ? -5.281 -29.703 -23.688 1 97.69 255 CYS A CA 1
ATOM 1937 C C . CYS A 1 255 ? -5.102 -30.5 -24.969 1 97.69 255 CYS A C 1
ATOM 1939 O O . CYS A 1 255 ? -4.285 -30.141 -25.828 1 97.69 255 CYS A O 1
ATOM 1941 N N . ARG A 1 256 ? -5.852 -31.547 -25.141 1 96.88 256 ARG A N 1
ATOM 1942 C CA . ARG A 1 256 ? -5.793 -32.344 -26.344 1 96.88 256 ARG A CA 1
ATOM 1943 C C . ARG A 1 256 ? -6.191 -31.531 -27.562 1 96.88 256 ARG A C 1
ATOM 1945 O O . ARG A 1 256 ? -5.562 -31.625 -28.625 1 96.88 256 ARG A O 1
ATOM 1952 N N . ARG A 1 257 ? -7.207 -30.766 -27.359 1 97.19 257 ARG A N 1
ATOM 1953 C CA . ARG A 1 257 ? -7.648 -29.906 -28.453 1 97.19 257 ARG A CA 1
ATOM 1954 C C . ARG A 1 257 ? -6.578 -28.875 -28.812 1 97.19 257 ARG A C 1
ATOM 1956 O O . ARG A 1 257 ? -6.387 -28.547 -29.984 1 97.19 257 ARG A O 1
ATOM 1963 N N . ALA A 1 258 ? -5.938 -28.359 -27.797 1 97.69 258 ALA A N 1
ATOM 1964 C CA . ALA A 1 258 ? -4.863 -27.391 -28.016 1 97.69 258 ALA A CA 1
ATOM 1965 C C . ALA A 1 258 ? -3.709 -28.016 -28.797 1 97.69 258 ALA A C 1
ATOM 1967 O O . ALA A 1 258 ? -3.139 -27.391 -29.688 1 97.69 258 ALA A O 1
ATOM 1968 N N . TRP A 1 259 ? -3.34 -29.266 -28.453 1 97.56 259 TRP A N 1
ATOM 1969 C CA . TRP A 1 259 ? -2.316 -30 -29.188 1 97.56 259 TRP A CA 1
ATOM 1970 C C . TRP A 1 259 ? -2.689 -30.141 -30.656 1 97.56 259 TRP A C 1
ATOM 1972 O O . TRP A 1 259 ? -1.856 -29.906 -31.531 1 97.56 259 TRP A O 1
ATOM 1982 N N . LYS A 1 260 ? -3.9 -30.469 -30.859 1 96.62 260 LYS A N 1
ATOM 1983 C CA . LYS A 1 260 ? -4.379 -30.656 -32.25 1 96.62 260 LYS A CA 1
ATOM 1984 C C . LYS A 1 260 ? -4.363 -29.328 -33 1 96.62 260 LYS A C 1
ATOM 1986 O O . LYS A 1 260 ? -3.949 -29.281 -34.156 1 96.62 260 LYS A O 1
ATOM 1991 N N . LYS A 1 261 ? -4.777 -28.344 -32.375 1 96.94 261 LYS A N 1
ATOM 1992 C CA . LYS A 1 261 ? -4.898 -27.047 -33.031 1 96.94 261 LYS A CA 1
ATOM 1993 C C . LYS A 1 261 ? -3.527 -26.469 -33.344 1 96.94 261 LYS A C 1
ATOM 1995 O O . LYS A 1 261 ? -3.344 -25.859 -34.406 1 96.94 261 LYS A O 1
ATOM 2000 N N . THR A 1 262 ? -2.588 -26.625 -32.531 1 97.31 262 THR A N 1
ATOM 2001 C CA . THR A 1 262 ? -1.307 -25.938 -32.656 1 97.31 262 THR A CA 1
ATOM 2002 C C . THR A 1 262 ? -0.291 -26.828 -33.375 1 97.31 262 THR A C 1
ATOM 2004 O O . THR A 1 262 ? 0.646 -26.344 -34 1 97.31 262 THR A O 1
ATOM 2007 N N . GLY A 1 263 ? -0.409 -28.109 -33.094 1 97.75 263 GLY A N 1
ATOM 2008 C CA . GLY A 1 263 ? 0.584 -29.047 -33.594 1 97.75 263 GLY A CA 1
ATOM 2009 C C . GLY A 1 263 ? 1.846 -29.078 -32.75 1 97.75 263 GLY A C 1
ATOM 2010 O O . GLY A 1 263 ? 2.816 -29.75 -33.094 1 97.75 263 GLY A O 1
ATOM 2011 N N . TYR A 1 264 ? 1.88 -28.328 -31.688 1 98.12 264 TYR A N 1
ATOM 2012 C CA . TYR A 1 264 ? 3.055 -28.297 -30.812 1 98.12 264 TYR A CA 1
ATOM 2013 C C . TYR A 1 264 ? 3.229 -29.609 -30.078 1 98.12 264 TYR A C 1
ATOM 2015 O O . TYR A 1 264 ? 2.283 -30.391 -29.969 1 98.12 264 TYR A O 1
ATOM 2023 N N . ARG A 1 265 ? 4.375 -29.844 -29.641 1 98.19 265 ARG A N 1
ATOM 2024 C CA . ARG A 1 265 ? 4.68 -31.109 -28.969 1 98.19 265 ARG A CA 1
ATOM 2025 C C . ARG A 1 265 ? 4.574 -30.953 -27.453 1 98.19 265 ARG A C 1
ATOM 2027 O O . ARG A 1 265 ? 3.982 -31.797 -26.781 1 98.19 265 ARG A O 1
ATOM 2034 N N . ASP A 1 266 ? 5.133 -29.891 -26.953 1 98.62 266 ASP A N 1
ATOM 2035 C CA . ASP A 1 266 ? 5.32 -29.75 -25.516 1 98.62 266 ASP A CA 1
ATOM 2036 C C . ASP A 1 266 ? 4.164 -28.984 -24.891 1 98.62 266 ASP A C 1
ATOM 2038 O O . ASP A 1 266 ? 3.66 -28.016 -25.453 1 98.62 266 ASP A O 1
ATOM 2042 N N . LEU A 1 267 ? 3.699 -29.453 -23.75 1 98.69 267 LEU A N 1
ATOM 2043 C CA . LEU A 1 267 ? 2.74 -28.797 -22.891 1 98.69 267 LEU A CA 1
ATOM 2044 C C . LEU A 1 267 ? 3.383 -28.422 -21.547 1 98.69 267 LEU A C 1
ATOM 2046 O O . LEU A 1 267 ? 3.949 -29.281 -20.875 1 98.69 267 LEU A O 1
ATOM 2050 N N . VAL A 1 268 ? 3.35 -27.141 -21.266 1 98.56 268 VAL A N 1
ATOM 2051 C CA . VAL A 1 268 ? 3.861 -26.656 -19.984 1 98.56 268 VAL A CA 1
ATOM 2052 C C . VAL A 1 268 ? 2.697 -26.297 -19.062 1 98.56 268 VAL A C 1
ATOM 2054 O O . VAL A 1 268 ? 1.792 -25.562 -19.453 1 98.56 268 VAL A O 1
ATOM 2057 N N . VAL A 1 269 ? 2.701 -26.859 -17.844 1 98.44 269 VAL A N 1
ATOM 2058 C CA . VAL A 1 269 ? 1.635 -26.625 -16.875 1 98.44 269 VAL A CA 1
ATOM 2059 C C . VAL A 1 269 ? 2.201 -25.906 -15.648 1 98.44 269 VAL A C 1
ATOM 2061 O O . VAL A 1 269 ? 3.195 -26.344 -15.07 1 98.44 269 VAL A O 1
ATOM 2064 N N . SER A 1 270 ? 1.593 -24.812 -15.297 1 97.56 270 SER A N 1
ATOM 2065 C CA . SER A 1 270 ? 2.076 -24.062 -14.133 1 97.56 270 SER A CA 1
ATOM 2066 C C . SER A 1 270 ? 0.929 -23.375 -13.406 1 97.56 270 SER A C 1
ATOM 2068 O O . SER A 1 270 ? -0.221 -23.438 -13.844 1 97.56 270 SER A O 1
ATOM 2070 N N . GLY A 1 271 ? 1.257 -22.781 -12.242 1 95.81 271 GLY A N 1
ATOM 2071 C CA . GLY A 1 271 ? 0.266 -22.25 -11.32 1 95.81 271 GLY A CA 1
ATOM 2072 C C . GLY A 1 271 ? 0.026 -23.156 -10.125 1 95.81 271 GLY A C 1
ATOM 2073 O O . GLY A 1 271 ? 0.449 -24.312 -10.117 1 95.81 271 GLY A O 1
ATOM 2074 N N . GLY A 1 272 ? -0.693 -22.656 -9.203 1 95.56 272 GLY A N 1
ATOM 2075 C CA . GLY A 1 272 ? -0.872 -23.375 -7.953 1 95.56 272 GLY A CA 1
ATOM 2076 C C . GLY A 1 272 ? -1.572 -24.719 -8.125 1 95.56 272 GLY A C 1
ATOM 2077 O O . GLY A 1 272 ? -1.245 -25.688 -7.441 1 95.56 272 GLY A O 1
ATOM 2078 N N . VAL A 1 273 ? -2.506 -24.797 -8.992 1 96.75 273 VAL A N 1
ATOM 2079 C CA . VAL A 1 273 ? -3.305 -26 -9.188 1 96.75 273 VAL A CA 1
ATOM 2080 C C . VAL A 1 273 ? -2.459 -27.078 -9.867 1 96.75 273 VAL A C 1
ATOM 2082 O O . VAL A 1 273 ? -2.82 -28.266 -9.859 1 96.75 273 VAL A O 1
ATOM 2085 N N . SER A 1 274 ? -1.337 -26.703 -10.477 1 97.56 274 SER A N 1
ATOM 2086 C CA . SER A 1 274 ? -0.467 -27.656 -11.148 1 97.56 274 SER A CA 1
ATOM 2087 C C . SER A 1 274 ? 0.171 -28.625 -10.148 1 97.56 274 SER A C 1
ATOM 2089 O O . SER A 1 274 ? 0.738 -29.641 -10.539 1 97.56 274 SER A O 1
ATOM 2091 N N . ALA A 1 275 ? 0.068 -28.297 -8.859 1 97 275 ALA A N 1
ATOM 2092 C CA . ALA A 1 275 ? 0.588 -29.172 -7.812 1 97 275 ALA A CA 1
ATOM 2093 C C . ALA A 1 275 ? -0.333 -30.375 -7.59 1 97 275 ALA A C 1
ATOM 2095 O O . ALA A 1 275 ? 0.047 -31.344 -6.93 1 97 275 ALA A O 1
ATOM 2096 N N . ASN A 1 276 ? -1.521 -30.359 -8.102 1 97.5 276 ASN A N 1
ATOM 2097 C CA . ASN A 1 276 ? -2.488 -31.438 -7.938 1 97.5 276 ASN A CA 1
ATOM 2098 C C . ASN A 1 276 ? -1.989 -32.719 -8.57 1 97.5 276 ASN A C 1
ATOM 2100 O O . ASN A 1 276 ? -1.788 -32.781 -9.781 1 97.5 276 ASN A O 1
ATOM 2104 N N . GLN A 1 277 ? -1.927 -33.719 -7.801 1 97.31 277 GLN A N 1
ATOM 2105 C CA . GLN A 1 277 ? -1.303 -34.969 -8.242 1 97.31 277 GLN A CA 1
ATOM 2106 C C . GLN A 1 277 ? -2.176 -35.688 -9.258 1 97.31 277 GLN A C 1
ATOM 2108 O O . GLN A 1 277 ? -1.665 -36.344 -10.172 1 97.31 277 GLN A O 1
ATOM 2113 N N . ALA A 1 278 ? -3.445 -35.625 -9.07 1 97.5 278 ALA A N 1
ATOM 2114 C CA . ALA A 1 278 ? -4.355 -36.25 -10.023 1 97.5 278 ALA A CA 1
ATOM 2115 C C . ALA A 1 278 ? -4.227 -35.625 -11.406 1 97.5 278 ALA A C 1
ATOM 2117 O O . ALA A 1 278 ? -4.227 -36.312 -12.422 1 97.5 278 ALA A O 1
ATOM 2118 N N . LEU A 1 279 ? -4.129 -34.312 -11.406 1 98 279 LEU A N 1
ATOM 2119 C CA . LEU A 1 279 ? -3.963 -33.594 -12.656 1 98 279 LEU A CA 1
ATOM 2120 C C . LEU A 1 279 ? -2.646 -33.969 -13.336 1 98 279 LEU A C 1
ATOM 2122 O O . LEU A 1 279 ? -2.615 -34.25 -14.539 1 98 279 LEU A O 1
ATOM 2126 N N . ARG A 1 280 ? -1.539 -33.969 -12.594 1 98.12 280 ARG A N 1
ATOM 2127 C CA . ARG A 1 280 ? -0.219 -34.312 -13.117 1 98.12 280 ARG A CA 1
ATOM 2128 C C . ARG A 1 280 ? -0.217 -35.688 -13.734 1 98.12 280 ARG A C 1
ATOM 2130 O O . ARG A 1 280 ? 0.253 -35.875 -14.859 1 98.12 280 ARG A O 1
ATOM 2137 N N . ALA A 1 281 ? -0.788 -36.656 -13.016 1 98.12 281 ALA A N 1
ATOM 2138 C CA . ALA A 1 281 ? -0.818 -38.031 -13.477 1 98.12 281 ALA A CA 1
ATOM 2139 C C . ALA A 1 281 ? -1.639 -38.156 -14.758 1 98.12 281 ALA A C 1
ATOM 2141 O O . ALA A 1 281 ? -1.231 -38.844 -15.703 1 98.12 281 ALA A O 1
ATOM 2142 N N . ALA A 1 282 ? -2.74 -37.531 -14.766 1 98.06 282 ALA A N 1
ATOM 2143 C CA . ALA A 1 282 ? -3.639 -37.594 -15.914 1 98.06 282 ALA A CA 1
ATOM 2144 C C . ALA A 1 282 ? -3.002 -36.969 -17.156 1 98.06 282 ALA A C 1
ATOM 2146 O O . ALA A 1 282 ? -3.086 -37.531 -18.25 1 98.06 282 ALA A O 1
ATOM 2147 N N . LEU A 1 283 ? -2.426 -35.812 -16.969 1 98.38 283 LEU A N 1
ATOM 2148 C CA . LEU A 1 283 ? -1.803 -35.125 -18.094 1 98.38 283 LEU A CA 1
ATOM 2149 C C . LEU A 1 283 ? -0.608 -35.906 -18.625 1 98.38 283 LEU A C 1
ATOM 2151 O O . LEU A 1 283 ? -0.392 -36 -19.844 1 98.38 283 LEU A O 1
ATOM 2155 N N . GLN A 1 284 ? 0.178 -36.5 -17.75 1 98.12 284 GLN A N 1
ATOM 2156 C CA . GLN A 1 284 ? 1.315 -37.312 -18.156 1 98.12 284 GLN A CA 1
ATOM 2157 C C . GLN A 1 284 ? 0.861 -38.531 -18.969 1 98.12 284 GLN A C 1
ATOM 2159 O O . GLN A 1 284 ? 1.427 -38.812 -20.031 1 98.12 284 GLN A O 1
ATOM 2164 N N . LYS A 1 285 ? -0.097 -39.219 -18.453 1 98.06 285 LYS A N 1
ATOM 2165 C CA . LYS A 1 285 ? -0.645 -40.375 -19.156 1 98.06 285 LYS A CA 1
ATOM 2166 C C . LYS A 1 285 ? -1.146 -39.969 -20.547 1 98.06 285 LYS A C 1
ATOM 2168 O O . LYS A 1 285 ? -0.874 -40.656 -21.531 1 98.06 285 LYS A O 1
ATOM 2173 N N . ASN A 1 286 ? -1.878 -38.906 -20.547 1 97.19 286 ASN A N 1
ATOM 2174 C CA . ASN A 1 286 ? -2.422 -38.438 -21.812 1 97.19 286 ASN A CA 1
ATOM 2175 C C . ASN A 1 286 ? -1.314 -38.062 -22.797 1 97.19 286 ASN A C 1
ATOM 2177 O O . ASN A 1 286 ? -1.424 -38.344 -23.984 1 97.19 286 ASN A O 1
ATOM 2181 N N . ALA A 1 287 ? -0.328 -37.375 -22.344 1 97.69 287 ALA A N 1
ATOM 2182 C CA . ALA A 1 287 ? 0.81 -37.031 -23.188 1 97.69 287 ALA A CA 1
ATOM 2183 C C . ALA A 1 287 ? 1.484 -38.25 -23.781 1 97.69 287 ALA A C 1
ATOM 2185 O O . ALA A 1 287 ? 1.795 -38.281 -24.969 1 97.69 287 ALA A O 1
ATOM 2186 N N . ASP A 1 288 ? 1.702 -39.281 -22.984 1 97.38 288 ASP A N 1
ATOM 2187 C CA . ASP A 1 288 ? 2.32 -40.5 -23.438 1 97.38 288 ASP A CA 1
ATOM 2188 C C . ASP A 1 288 ? 1.497 -41.156 -24.547 1 97.38 288 ASP A C 1
ATOM 2190 O O . ASP A 1 288 ? 2.049 -41.625 -25.547 1 97.38 288 ASP A O 1
ATOM 2194 N N . GLU A 1 289 ? 0.252 -41.156 -24.344 1 96.88 289 GLU A N 1
ATOM 2195 C CA . GLU A 1 289 ? -0.658 -41.781 -25.281 1 96.88 289 GLU A CA 1
ATOM 2196 C C . GLU A 1 289 ? -0.646 -41.062 -26.625 1 96.88 289 GLU A C 1
ATOM 2198 O O . GLU A 1 289 ? -0.914 -41.688 -27.672 1 96.88 289 GLU A O 1
ATOM 2203 N N . HIS A 1 290 ? -0.314 -39.812 -26.641 1 96.12 290 HIS A N 1
ATOM 2204 C CA . HIS A 1 290 ? -0.39 -39.031 -27.859 1 96.12 290 HIS A CA 1
ATOM 2205 C C . HIS A 1 290 ? 1 -38.656 -28.359 1 96.12 290 HIS A C 1
ATOM 2207 O O . HIS A 1 290 ? 1.14 -37.781 -29.219 1 96.12 290 HIS A O 1
ATOM 2213 N N . LYS A 1 291 ? 2.055 -39.219 -27.781 1 96.81 291 LYS A N 1
ATOM 2214 C CA . LYS A 1 291 ? 3.445 -38.969 -28.141 1 96.81 291 LYS A CA 1
ATOM 2215 C C . LYS A 1 291 ? 3.795 -37.469 -27.984 1 96.81 291 LYS A C 1
ATOM 2217 O O . LYS A 1 291 ? 4.371 -36.875 -28.891 1 96.81 291 LYS A O 1
ATOM 2222 N N . LYS A 1 292 ? 3.273 -36.938 -26.969 1 97.88 292 LYS A N 1
ATOM 2223 C CA . LYS A 1 292 ? 3.566 -35.562 -26.562 1 97.88 292 LYS A CA 1
ATOM 2224 C C . LYS A 1 292 ? 4.371 -35.531 -25.266 1 97.88 292 LYS A C 1
ATOM 2226 O O . LYS A 1 292 ? 4.668 -36.594 -24.688 1 97.88 292 LYS A O 1
ATOM 2231 N N . ARG A 1 293 ? 4.785 -34.375 -24.859 1 98.06 293 ARG A N 1
ATOM 2232 C CA . ARG A 1 293 ? 5.508 -34.188 -23.609 1 98.06 293 ARG A CA 1
ATOM 2233 C C . ARG A 1 293 ? 4.82 -33.156 -22.719 1 98.06 293 ARG A C 1
ATOM 2235 O O . ARG A 1 293 ? 4.258 -32.188 -23.219 1 98.06 293 ARG A O 1
ATOM 2242 N N . VAL A 1 294 ? 4.895 -33.406 -21.453 1 98.38 294 VAL A N 1
ATOM 2243 C CA . VAL A 1 294 ? 4.328 -32.469 -20.5 1 98.38 294 VAL A CA 1
ATOM 2244 C C . VAL A 1 294 ? 5.379 -32.094 -19.453 1 98.38 294 VAL A C 1
ATOM 2246 O O . VAL A 1 294 ? 6.16 -32.969 -19.016 1 98.38 294 VAL A O 1
ATOM 2249 N N . PHE A 1 295 ? 5.43 -30.859 -19.062 1 98.44 295 PHE A N 1
ATOM 2250 C CA . PHE A 1 295 ? 6.406 -30.344 -18.109 1 98.44 295 PHE A CA 1
ATOM 2251 C C . PHE A 1 295 ? 5.719 -29.594 -16.969 1 98.44 295 PHE A C 1
ATOM 2253 O O . PHE A 1 295 ? 4.77 -28.844 -17.203 1 98.44 295 PHE A O 1
ATOM 2260 N N . PHE A 1 296 ? 6.129 -29.859 -15.789 1 97.75 296 PHE A N 1
ATOM 2261 C CA . PHE A 1 296 ? 5.676 -29.203 -14.578 1 97.75 296 PHE A CA 1
ATOM 2262 C C . PHE A 1 296 ? 6.848 -28.578 -13.828 1 97.75 296 PHE A C 1
ATOM 2264 O O . PHE A 1 296 ? 7.98 -29.047 -13.93 1 97.75 296 PHE A O 1
ATOM 2271 N N . PRO A 1 297 ? 6.594 -27.547 -13.109 1 96.56 297 PRO A N 1
ATOM 2272 C CA . PRO A 1 297 ? 7.629 -27.125 -12.164 1 96.56 297 PRO A CA 1
ATOM 2273 C C . PRO A 1 297 ? 7.781 -28.094 -10.992 1 96.56 297 PRO A C 1
ATOM 2275 O O . PRO A 1 297 ? 6.875 -28.891 -10.727 1 96.56 297 PRO A O 1
ATOM 2278 N N . PRO A 1 298 ? 8.977 -28.031 -10.375 1 94.88 298 PRO A N 1
ATOM 2279 C CA . PRO A 1 298 ? 9.047 -28.734 -9.086 1 94.88 298 PRO A CA 1
ATOM 2280 C C . PRO A 1 298 ? 7.914 -28.344 -8.141 1 94.88 298 PRO A C 1
ATOM 2282 O O . PRO A 1 298 ? 7.473 -27.188 -8.148 1 94.88 298 PRO A O 1
ATOM 2285 N N . LEU A 1 299 ? 7.445 -29.234 -7.336 1 94.5 299 LEU A N 1
ATOM 2286 C CA . LEU A 1 299 ? 6.285 -29.031 -6.48 1 94.5 299 LEU A CA 1
ATOM 2287 C C . LEU A 1 299 ? 6.465 -27.781 -5.613 1 94.5 299 LEU A C 1
ATOM 2289 O O . LEU A 1 299 ? 5.508 -27.047 -5.383 1 94.5 299 LEU A O 1
ATOM 2293 N N . THR A 1 300 ? 7.68 -27.5 -5.203 1 92.81 300 THR A N 1
ATOM 2294 C CA . THR A 1 300 ? 7.973 -26.391 -4.305 1 92.81 300 THR A CA 1
ATOM 2295 C C . THR A 1 300 ? 7.859 -25.062 -5.039 1 92.81 300 THR A C 1
ATOM 2297 O O . THR A 1 300 ? 7.848 -24 -4.414 1 92.81 300 THR A O 1
ATOM 2300 N N . LEU A 1 301 ? 7.699 -25.141 -6.324 1 95.69 301 LEU A N 1
ATOM 2301 C CA . LEU A 1 301 ? 7.684 -23.906 -7.117 1 95.69 301 LEU A CA 1
ATOM 2302 C C . LEU A 1 301 ? 6.336 -23.719 -7.797 1 95.69 301 LEU A C 1
ATOM 2304 O O . LEU A 1 301 ? 6.191 -22.859 -8.664 1 95.69 301 LEU A O 1
ATOM 2308 N N . CYS A 1 302 ? 5.375 -24.547 -7.391 1 95.81 302 CYS A N 1
ATOM 2309 C CA . CYS A 1 302 ? 4.047 -24.438 -7.984 1 95.81 302 CYS A CA 1
ATOM 2310 C C . CYS A 1 302 ? 3.301 -23.234 -7.43 1 95.81 302 CYS A C 1
ATOM 2312 O O . CYS A 1 302 ? 2.533 -22.578 -8.148 1 95.81 302 CYS A O 1
ATOM 2314 N N . GLY A 1 303 ? 3.529 -22.969 -6.148 1 95 303 GLY A N 1
ATOM 2315 C CA . GLY A 1 303 ? 2.932 -21.797 -5.527 1 95 303 GLY A CA 1
ATOM 2316 C C . GLY A 1 303 ? 3.713 -20.516 -5.789 1 95 303 GLY A C 1
ATOM 2317 O O . GLY A 1 303 ? 4.766 -20.547 -6.426 1 95 303 GLY A O 1
ATOM 2318 N N . ASP A 1 304 ? 3.131 -19.438 -5.324 1 96.56 304 ASP A N 1
ATOM 2319 C CA . ASP A 1 304 ? 3.791 -18.156 -5.52 1 96.56 304 ASP A CA 1
ATOM 2320 C C . ASP A 1 304 ? 5.145 -18.109 -4.816 1 96.56 304 ASP A C 1
ATOM 2322 O O . ASP A 1 304 ? 5.258 -18.516 -3.658 1 96.56 304 ASP A O 1
ATOM 2326 N N . ASN A 1 305 ? 6.164 -17.75 -5.516 1 98.12 305 ASN A N 1
ATOM 2327 C CA . ASN A 1 305 ? 7.52 -17.641 -4.98 1 98.12 305 ASN A CA 1
ATOM 2328 C C . ASN A 1 305 ? 8.352 -16.641 -5.77 1 98.12 305 ASN A C 1
ATOM 2330 O O . ASN A 1 305 ? 8.07 -16.375 -6.941 1 98.12 305 ASN A O 1
ATOM 2334 N N . ALA A 1 306 ? 9.367 -16.188 -5.152 1 98.81 306 ALA A N 1
ATOM 2335 C CA . ALA A 1 306 ? 10.164 -15.141 -5.793 1 98.81 306 ALA A CA 1
ATOM 2336 C C . ALA A 1 306 ? 11.148 -15.734 -6.801 1 98.81 306 ALA A C 1
ATOM 2338 O O . ALA A 1 306 ? 11.672 -15.023 -7.66 1 98.81 306 ALA A O 1
ATOM 2339 N N . LEU A 1 307 ? 11.438 -17.016 -6.672 1 98.69 307 LEU A N 1
ATOM 2340 C CA . LEU A 1 307 ? 12.375 -17.656 -7.602 1 98.69 307 LEU A CA 1
ATOM 2341 C C . LEU A 1 307 ? 11.828 -17.625 -9.023 1 98.69 307 LEU A C 1
ATOM 2343 O O . LEU A 1 307 ? 12.57 -17.391 -9.977 1 98.69 307 LEU A O 1
ATOM 2347 N N . MET A 1 308 ? 10.531 -17.828 -9.156 1 98.06 308 MET A N 1
ATOM 2348 C CA . MET A 1 308 ? 9.93 -17.781 -10.484 1 98.06 308 MET A CA 1
ATOM 2349 C C . MET A 1 308 ? 10.047 -16.391 -11.086 1 98.06 308 MET A C 1
ATOM 2351 O O . MET A 1 308 ? 10.172 -16.234 -12.305 1 98.06 308 MET A O 1
ATOM 2355 N N . ILE A 1 309 ? 10.023 -15.383 -10.234 1 97.94 309 ILE A N 1
ATOM 2356 C CA . ILE A 1 309 ? 10.133 -14 -10.672 1 97.94 309 ILE A CA 1
ATOM 2357 C C . ILE A 1 309 ? 11.57 -13.703 -11.094 1 97.94 309 ILE A C 1
ATOM 2359 O O . ILE A 1 309 ? 11.812 -13.102 -12.141 1 97.94 309 ILE A O 1
ATOM 2363 N N . ALA A 1 310 ? 12.523 -14.164 -10.305 1 98.44 310 ALA A N 1
ATOM 2364 C CA . ALA A 1 310 ? 13.938 -13.992 -10.633 1 98.44 310 ALA A CA 1
ATOM 2365 C C . ALA A 1 310 ? 14.281 -14.695 -11.945 1 98.44 310 ALA A C 1
ATOM 2367 O O . ALA A 1 310 ? 15.031 -14.156 -12.758 1 98.44 310 ALA A O 1
ATOM 2368 N N . HIS A 1 311 ? 13.766 -15.852 -12.055 1 97.12 311 HIS A N 1
ATOM 2369 C CA . HIS A 1 311 ? 14.023 -16.625 -13.258 1 97.12 311 HIS A CA 1
ATOM 2370 C C . HIS A 1 311 ? 13.445 -15.93 -14.492 1 97.12 311 HIS A C 1
ATOM 2372 O O . HIS A 1 311 ? 14.117 -15.82 -15.523 1 97.12 311 HIS A O 1
ATOM 2378 N N . ALA A 1 312 ? 12.203 -15.477 -14.398 1 95.25 312 ALA A N 1
ATOM 2379 C CA . ALA A 1 312 ? 11.594 -14.727 -15.5 1 95.25 312 ALA A CA 1
ATOM 2380 C C . ALA A 1 312 ? 12.414 -13.484 -15.836 1 95.25 312 ALA A C 1
ATOM 2382 O O . ALA A 1 312 ? 12.609 -13.164 -17 1 95.25 312 ALA A O 1
ATOM 2383 N N . ALA A 1 313 ? 12.898 -12.844 -14.812 1 95.44 313 ALA A N 1
ATOM 2384 C CA . ALA A 1 313 ? 13.734 -11.664 -15.008 1 95.44 313 ALA A CA 1
ATOM 2385 C C . ALA A 1 313 ? 14.984 -12.008 -15.805 1 95.44 313 ALA A C 1
ATOM 2387 O O . ALA A 1 313 ? 15.43 -11.219 -16.641 1 95.44 313 ALA A O 1
ATOM 2388 N N . SER A 1 314 ? 15.562 -13.156 -15.594 1 95.19 314 SER A N 1
ATOM 2389 C CA . SER A 1 314 ? 16.766 -13.562 -16.297 1 95.19 314 SER A CA 1
ATOM 2390 C C . SER A 1 314 ? 16.516 -13.703 -17.797 1 95.19 314 SER A C 1
ATOM 2392 O O . SER A 1 314 ? 17.391 -13.391 -18.609 1 95.19 314 SER A O 1
ATOM 2394 N N . PHE A 1 315 ? 15.344 -14.164 -18.156 1 91.38 315 PHE A N 1
ATOM 2395 C CA . PHE A 1 315 ? 14.984 -14.25 -19.562 1 91.38 315 PHE A CA 1
ATOM 2396 C C . PHE A 1 315 ? 14.836 -12.867 -20.172 1 91.38 315 PHE A C 1
ATOM 2398 O O . PHE A 1 315 ? 15.281 -12.625 -21.297 1 91.38 315 PHE A O 1
ATOM 2405 N N . ARG A 1 316 ? 14.242 -12 -19.406 1 87.19 316 ARG A N 1
ATOM 2406 C CA . ARG A 1 316 ? 13.992 -10.648 -19.906 1 87.19 316 ARG A CA 1
ATOM 2407 C C . ARG A 1 316 ? 15.297 -9.883 -20.078 1 87.19 316 ARG A C 1
ATOM 2409 O O . ARG A 1 316 ? 15.422 -9.078 -21.016 1 87.19 316 ARG A O 1
ATOM 2416 N N . LEU A 1 317 ? 16.156 -10.031 -19.203 1 86.88 317 LEU A N 1
ATOM 2417 C CA . LEU A 1 317 ? 17.453 -9.375 -19.281 1 86.88 317 LEU A CA 1
ATOM 2418 C C . LEU A 1 317 ? 18.219 -9.828 -20.516 1 86.88 317 LEU A C 1
ATOM 2420 O O . LEU A 1 317 ? 18.953 -9.047 -21.125 1 86.88 317 LEU A O 1
ATOM 2424 N N . GLN A 1 318 ? 18.094 -10.969 -20.766 1 78.62 318 GLN A N 1
ATOM 2425 C CA . GLN A 1 318 ? 18.766 -11.516 -21.938 1 78.62 318 GLN A CA 1
ATOM 2426 C C . GLN A 1 318 ? 18.219 -10.914 -23.219 1 78.62 318 GLN A C 1
ATOM 2428 O O . GLN A 1 318 ? 18.953 -10.719 -24.203 1 78.62 318 GLN A O 1
ATOM 2433 N N . GLU A 1 319 ? 16.984 -10.555 -23.094 1 70.94 319 GLU A N 1
ATOM 2434 C CA . GLU A 1 319 ? 16.359 -9.969 -24.266 1 70.94 319 GLU A CA 1
ATOM 2435 C C . GLU A 1 319 ? 16.516 -8.453 -24.281 1 70.94 319 GLU A C 1
ATOM 2437 O O . GLU A 1 319 ? 16.031 -7.781 -25.203 1 70.94 319 GLU A O 1
ATOM 2442 N N . ALA A 1 320 ? 17.406 -7.84 -23.25 1 60.19 320 ALA A N 1
ATOM 2443 C CA . ALA A 1 320 ? 17.781 -6.438 -23.094 1 60.19 320 ALA A CA 1
ATOM 2444 C C . ALA A 1 320 ? 16.562 -5.559 -22.844 1 60.19 320 ALA A C 1
ATOM 2446 O O . ALA A 1 320 ? 16.531 -4.391 -23.25 1 60.19 320 ALA A O 1
ATOM 2447 N N . ARG A 1 321 ? 15.508 -6.133 -22.344 1 52.5 321 ARG A N 1
ATOM 2448 C CA . ARG A 1 321 ? 14.305 -5.328 -22.141 1 52.5 321 ARG A CA 1
ATOM 2449 C C . ARG A 1 321 ? 14.289 -4.695 -20.766 1 52.5 321 ARG A C 1
ATOM 2451 O O . ARG A 1 321 ? 13.891 -5.34 -19.781 1 52.5 321 ARG A O 1
ATOM 2458 N N . ILE A 1 322 ? 15.281 -3.82 -20.438 1 54.62 322 ILE A N 1
ATOM 2459 C CA . ILE A 1 322 ? 15.133 -3.148 -19.156 1 54.62 322 ILE A CA 1
ATOM 2460 C C . ILE A 1 322 ? 14.07 -2.051 -19.266 1 54.62 322 ILE A C 1
ATOM 2462 O O . ILE A 1 322 ? 14.219 -1.116 -20.062 1 54.62 322 ILE A O 1
ATOM 2466 N N . ASP A 1 323 ? 12.859 -2.41 -19.031 1 52.16 323 ASP A N 1
ATOM 2467 C CA . ASP A 1 323 ? 11.789 -1.424 -19.109 1 52.16 323 ASP A CA 1
ATOM 2468 C C . ASP A 1 323 ? 12.117 -0.185 -18.281 1 52.16 323 ASP A C 1
ATOM 2470 O O . ASP A 1 323 ? 12.906 -0.255 -17.344 1 52.16 323 ASP A O 1
ATOM 2474 N N . ASP A 1 324 ? 11.609 0.929 -18.797 1 52.94 324 ASP A N 1
ATOM 2475 C CA . ASP A 1 324 ? 11.695 2.275 -18.234 1 52.94 324 ASP A CA 1
ATOM 2476 C C . ASP A 1 324 ? 11.367 2.281 -16.75 1 52.94 324 ASP A C 1
ATOM 2478 O O . ASP A 1 324 ? 10.633 1.412 -16.266 1 52.94 324 ASP A O 1
ATOM 2482 N N . ASP A 1 325 ? 12.125 3.047 -15.992 1 56.12 325 ASP A N 1
ATOM 2483 C CA . ASP A 1 325 ? 12.203 3.422 -14.578 1 56.12 325 ASP A CA 1
ATOM 2484 C C . ASP A 1 325 ? 10.828 3.754 -14.016 1 56.12 325 ASP A C 1
ATOM 2486 O O . ASP A 1 325 ? 10.719 4.348 -12.945 1 56.12 325 ASP A O 1
ATOM 2490 N N . VAL A 1 326 ? 9.812 3.188 -14.812 1 61.12 326 VAL A N 1
ATOM 2491 C CA . VAL A 1 326 ? 8.539 3.648 -14.266 1 61.12 326 VAL A CA 1
ATOM 2492 C C . VAL A 1 326 ? 8.039 2.662 -13.219 1 61.12 326 VAL A C 1
ATOM 2494 O O . VAL A 1 326 ? 7.891 1.471 -13.492 1 61.12 326 VAL A O 1
ATOM 2497 N N . ILE A 1 327 ? 8.07 3.154 -12.07 1 74.44 327 ILE A N 1
ATOM 2498 C CA . ILE A 1 327 ? 7.461 2.393 -10.984 1 74.44 327 ILE A CA 1
ATOM 2499 C C . ILE A 1 327 ? 5.992 2.129 -11.305 1 74.44 327 ILE A C 1
ATOM 2501 O O . ILE A 1 327 ? 5.211 3.066 -11.484 1 74.44 327 ILE A O 1
ATOM 2505 N N . ASP A 1 328 ? 5.637 0.771 -11.531 1 75.5 328 ASP A N 1
ATOM 2506 C CA . ASP A 1 328 ? 4.266 0.465 -11.922 1 75.5 328 ASP A CA 1
ATOM 2507 C C . ASP A 1 328 ? 3.754 -0.784 -11.211 1 75.5 328 ASP A C 1
ATOM 2509 O O . ASP A 1 328 ? 4.531 -1.688 -10.898 1 75.5 328 ASP A O 1
ATOM 2513 N N . VAL A 1 329 ? 2.627 -0.726 -10.703 1 74.12 329 VAL A N 1
ATOM 2514 C CA . VAL A 1 329 ? 1.88 -1.866 -10.18 1 74.12 329 VAL A CA 1
ATOM 2515 C C . VAL A 1 329 ? 0.499 -1.92 -10.828 1 74.12 329 VAL A C 1
ATOM 2517 O O . VAL A 1 329 ? -0.133 -0.882 -11.047 1 74.12 329 VAL A O 1
ATOM 2520 N N . THR A 1 330 ? 0.128 -3.117 -11.312 1 67.19 330 THR A N 1
ATOM 2521 C CA . THR A 1 330 ? -1.182 -3.256 -11.938 1 67.19 330 THR A CA 1
ATOM 2522 C C . THR A 1 330 ? -1.906 -4.492 -11.414 1 67.19 330 THR A C 1
ATOM 2524 O O . THR A 1 330 ? -1.422 -5.613 -11.562 1 67.19 330 THR A O 1
ATOM 2527 N N . ALA A 1 331 ? -3.109 -4.238 -10.875 1 70.5 331 ALA A N 1
ATOM 2528 C CA . ALA A 1 331 ? -3.891 -5.336 -10.305 1 70.5 331 ALA A CA 1
ATOM 2529 C C . ALA A 1 331 ? -4.336 -6.309 -11.398 1 70.5 331 ALA A C 1
ATOM 2531 O O . ALA A 1 331 ? -4.418 -7.516 -11.164 1 70.5 331 ALA A O 1
ATOM 2532 N N . ARG A 1 332 ? -4.672 -5.711 -12.555 1 62.09 332 ARG A N 1
ATOM 2533 C CA . ARG A 1 332 ? -5.09 -6.48 -13.719 1 62.09 332 ARG A CA 1
ATOM 2534 C C . ARG A 1 332 ? -4.113 -6.297 -14.875 1 62.09 332 ARG A C 1
ATOM 2536 O O . ARG A 1 332 ? -3.838 -5.168 -15.289 1 62.09 332 ARG A O 1
ATOM 2543 N N . TRP A 1 333 ? -3.381 -7.414 -15.195 1 59.62 333 TRP A N 1
ATOM 2544 C CA . TRP A 1 333 ? -2.389 -7.395 -16.266 1 59.62 333 TRP A CA 1
ATOM 2545 C C . TRP A 1 333 ? -2.457 -8.672 -17.094 1 59.62 333 TRP A C 1
ATOM 2547 O O . TRP A 1 333 ? -2.006 -9.734 -16.656 1 59.62 333 TRP A O 1
ATOM 2557 N N . GLU A 1 334 ? -2.992 -8.5 -18.344 1 64.94 334 GLU A N 1
ATOM 2558 C CA . GLU A 1 334 ? -3.088 -9.672 -19.203 1 64.94 334 GLU A CA 1
ATOM 2559 C C . GLU A 1 334 ? -1.719 -10.07 -19.75 1 64.94 334 GLU A C 1
ATOM 2561 O O . GLU A 1 334 ? -0.957 -9.219 -20.219 1 64.94 334 GLU A O 1
ATOM 2566 N N . LEU A 1 335 ? -1.456 -11.219 -19.609 1 56.16 335 LEU A N 1
ATOM 2567 C CA . LEU A 1 335 ? -0.176 -11.758 -20.047 1 56.16 335 LEU A CA 1
ATOM 2568 C C . LEU A 1 335 ? 0.04 -11.484 -21.531 1 56.16 335 LEU A C 1
ATOM 2570 O O . LEU A 1 335 ? 1.167 -11.227 -21.969 1 56.16 335 LEU A O 1
ATOM 2574 N N . SER A 1 336 ? -0.98 -11.539 -22.344 1 62.69 336 SER A N 1
ATOM 2575 C CA . SER A 1 336 ? -0.881 -11.359 -23.781 1 62.69 336 SER A CA 1
ATOM 2576 C C . SER A 1 336 ? -0.482 -9.93 -24.141 1 62.69 336 SER A C 1
ATOM 2578 O O . SER A 1 336 ? -0.093 -9.656 -25.281 1 62.69 336 SER A O 1
ATOM 2580 N N . ARG A 1 337 ? -0.671 -8.977 -23.172 1 60.44 337 ARG A N 1
ATOM 2581 C CA . ARG A 1 337 ? -0.343 -7.578 -23.422 1 60.44 337 ARG A CA 1
ATOM 2582 C C . ARG A 1 337 ? 1.138 -7.309 -23.188 1 60.44 337 ARG A C 1
ATOM 2584 O O . ARG A 1 337 ? 1.599 -6.176 -23.312 1 60.44 337 ARG A O 1
ATOM 2591 N N . LEU A 1 338 ? 1.764 -8.383 -22.797 1 63.94 338 LEU A N 1
ATOM 2592 C CA . LEU A 1 338 ? 3.205 -8.242 -22.625 1 63.94 338 LEU A CA 1
ATOM 2593 C C . LEU A 1 338 ? 3.91 -8.172 -23.969 1 63.94 338 LEU A C 1
ATOM 2595 O O . LEU A 1 338 ? 3.568 -8.914 -24.891 1 63.94 338 LEU A O 1
ATOM 2599 N N . SER A 1 339 ? 4.148 -6.832 -24.438 1 52.53 339 SER A N 1
ATOM 2600 C CA . SER A 1 339 ? 4.766 -6.676 -25.75 1 52.53 339 SER A CA 1
ATOM 2601 C C . SER A 1 339 ? 6.125 -7.363 -25.812 1 52.53 339 SER A C 1
ATOM 2603 O O . SER A 1 339 ? 6.82 -7.461 -24.797 1 52.53 339 SER A O 1
ATOM 2605 N N . THR A 1 340 ? 6.316 -8.055 -27.062 1 45.44 340 THR A N 1
ATOM 2606 C CA . THR A 1 340 ? 7.605 -8.633 -27.438 1 45.44 340 THR A CA 1
ATOM 2607 C C . THR A 1 340 ? 8.711 -7.582 -27.344 1 45.44 340 THR A C 1
ATOM 2609 O O . THR A 1 340 ? 8.508 -6.43 -27.734 1 45.44 340 THR A O 1
ATOM 2612 N N . PRO A 1 341 ? 9.789 -7.871 -26.656 1 36.28 341 PRO A N 1
ATOM 2613 C CA . PRO A 1 341 ? 10.906 -6.941 -26.844 1 36.28 341 PRO A CA 1
ATOM 2614 C C . PRO A 1 341 ? 11.094 -6.551 -28.312 1 36.28 341 PRO A C 1
ATOM 2616 O O . PRO A 1 341 ? 11.023 -7.406 -29.203 1 36.28 341 PRO A O 1
ATOM 2619 N N . LEU A 1 342 ? 10.727 -5.227 -28.703 1 27.09 342 LEU A N 1
ATOM 2620 C CA . LEU A 1 342 ? 11.211 -4.855 -30.031 1 27.09 342 LEU A CA 1
ATOM 2621 C C . LEU A 1 342 ? 12.719 -5.059 -30.125 1 27.09 342 LEU A C 1
ATOM 2623 O O . LEU A 1 342 ? 13.445 -4.848 -29.156 1 27.09 342 LEU A O 1
ATOM 2627 N N . MET B 1 1 ? 23.719 18.984 24.969 1 46.72 1 MET B N 1
ATOM 2628 C CA . MET B 1 1 ? 24.281 19.203 23.625 1 46.72 1 MET B CA 1
ATOM 2629 C C . MET B 1 1 ? 23.484 18.438 22.578 1 46.72 1 MET B C 1
ATOM 2631 O O . MET B 1 1 ? 23.109 17.281 22.797 1 46.72 1 MET B O 1
ATOM 2635 N N . SER B 1 2 ? 22.875 19.172 21.578 1 65.44 2 SER B N 1
ATOM 2636 C CA . SER B 1 2 ? 22.016 18.5 20.625 1 65.44 2 SER B CA 1
ATOM 2637 C C . SER B 1 2 ? 22.766 17.406 19.875 1 65.44 2 SER B C 1
ATOM 2639 O O . SER B 1 2 ? 23.969 17.547 19.594 1 65.44 2 SER B O 1
ATOM 2641 N N . VAL B 1 3 ? 22.391 16.219 19.922 1 78.5 3 VAL B N 1
ATOM 2642 C CA . VAL B 1 3 ? 23 15.023 19.344 1 78.5 3 VAL B CA 1
ATOM 2643 C C . VAL B 1 3 ? 23.219 15.227 17.844 1 78.5 3 VAL B C 1
ATOM 2645 O O . VAL B 1 3 ? 22.328 15.727 17.141 1 78.5 3 VAL B O 1
ATOM 2648 N N . ASP B 1 4 ? 24.531 15.172 17.391 1 92.38 4 ASP B N 1
ATOM 2649 C CA . ASP B 1 4 ? 24.875 15.266 15.984 1 92.38 4 ASP B CA 1
ATOM 2650 C C . ASP B 1 4 ? 24.469 14 15.227 1 92.38 4 ASP B C 1
ATOM 2652 O O . ASP B 1 4 ? 25.328 13.156 14.93 1 92.38 4 ASP B O 1
ATOM 2656 N N . ILE B 1 5 ? 23.219 13.922 15 1 95.44 5 ILE B N 1
ATOM 2657 C CA . ILE B 1 5 ? 22.625 12.773 14.328 1 95.44 5 ILE B CA 1
ATOM 2658 C C . ILE B 1 5 ? 21.797 13.25 13.133 1 95.44 5 ILE B C 1
ATOM 2660 O O . ILE B 1 5 ? 21 14.18 13.258 1 95.44 5 ILE B O 1
ATOM 2664 N N . ASN B 1 6 ? 22.016 12.672 11.93 1 98.5 6 ASN B N 1
ATOM 2665 C CA . ASN B 1 6 ? 21.203 12.984 10.75 1 98.5 6 ASN B CA 1
ATOM 2666 C C . ASN B 1 6 ? 19.953 12.125 10.695 1 98.5 6 ASN B C 1
ATOM 2668 O O . ASN B 1 6 ? 20.031 10.906 10.547 1 98.5 6 ASN B O 1
ATOM 2672 N N . ILE B 1 7 ? 18.828 12.797 10.805 1 98.19 7 ILE B N 1
ATOM 2673 C CA . ILE B 1 7 ? 17.547 12.125 10.758 1 98.19 7 ILE B CA 1
ATOM 2674 C C . ILE B 1 7 ? 16.906 12.32 9.383 1 98.19 7 ILE B C 1
ATOM 2676 O O . ILE B 1 7 ? 16.672 13.453 8.961 1 98.19 7 ILE B O 1
ATOM 2680 N N . LEU B 1 8 ? 16.703 11.266 8.656 1 98.81 8 LEU B N 1
ATOM 2681 C CA . LEU B 1 8 ? 15.938 11.281 7.414 1 98.81 8 LEU B CA 1
ATOM 2682 C C . LEU B 1 8 ? 14.484 10.898 7.664 1 98.81 8 LEU B C 1
ATOM 2684 O O . LEU B 1 8 ? 14.211 9.867 8.289 1 98.81 8 LEU B O 1
ATOM 2688 N N . ALA B 1 9 ? 13.562 11.727 7.199 1 98.81 9 ALA B N 1
ATOM 2689 C CA . ALA B 1 9 ? 12.156 11.445 7.473 1 98.81 9 ALA B CA 1
ATOM 2690 C C . ALA B 1 9 ? 11.352 11.359 6.176 1 98.81 9 ALA B C 1
ATOM 2692 O O . ALA B 1 9 ? 11.648 12.047 5.203 1 98.81 9 ALA B O 1
ATOM 2693 N N . ILE B 1 10 ? 10.367 10.508 6.207 1 98.62 10 ILE B N 1
ATOM 2694 C CA . ILE B 1 10 ? 9.445 10.273 5.098 1 98.62 10 ILE B CA 1
ATOM 2695 C C . ILE B 1 10 ? 8.016 10.586 5.535 1 98.62 10 ILE B C 1
ATOM 2697 O O . ILE B 1 10 ? 7.559 10.109 6.574 1 98.62 10 ILE B O 1
ATOM 2701 N N . GLU B 1 11 ? 7.293 11.391 4.773 1 98.44 11 GLU B N 1
ATOM 2702 C CA . GLU B 1 11 ? 5.898 11.75 5.016 1 98.44 11 GLU B CA 1
ATOM 2703 C C . GLU B 1 11 ? 5.02 11.383 3.824 1 98.44 11 GLU B C 1
ATOM 2705 O O . GLU B 1 11 ? 5.293 11.789 2.693 1 98.44 11 GLU B O 1
ATOM 2710 N N . SER B 1 12 ? 3.941 10.547 4.07 1 97.94 12 SER B N 1
ATOM 2711 C CA . SER B 1 12 ? 3.09 10.078 2.984 1 97.94 12 SER B CA 1
ATOM 2712 C C . SER B 1 12 ? 1.652 9.883 3.457 1 97.94 12 SER B C 1
ATOM 2714 O O . SER B 1 12 ? 0.951 8.984 2.975 1 97.94 12 SER B O 1
ATOM 2716 N N . SER B 1 13 ? 1.183 10.625 4.422 1 95.81 13 SER B N 1
ATOM 2717 C CA . SER B 1 13 ? -0.074 10.32 5.098 1 95.81 13 SER B CA 1
ATOM 2718 C C . SER B 1 13 ? -1.268 10.555 4.18 1 95.81 13 SER B C 1
ATOM 2720 O O . SER B 1 13 ? -2.33 9.961 4.371 1 95.81 13 SER B O 1
ATOM 2722 N N . CYS B 1 14 ? -1.144 11.461 3.205 1 94.75 14 CYS B N 1
ATOM 2723 C CA . CYS B 1 14 ? -2.307 11.797 2.389 1 94.75 14 CYS B CA 1
ATOM 2724 C C . CYS B 1 14 ? -1.893 12.156 0.968 1 94.75 14 CYS B C 1
ATOM 2726 O O . CYS B 1 14 ? -1.605 11.273 0.157 1 94.75 14 CYS B O 1
ATOM 2728 N N . ASP B 1 15 ? -1.781 13.484 0.63 1 95.38 15 ASP B N 1
ATOM 2729 C CA . ASP B 1 15 ? -1.562 13.82 -0.772 1 95.38 15 ASP B CA 1
ATOM 2730 C C . ASP B 1 15 ? -0.287 14.641 -0.946 1 95.38 15 ASP B C 1
ATOM 2732 O O . ASP B 1 15 ? -0.095 15.289 -1.977 1 95.38 15 ASP B O 1
ATOM 2736 N N . GLU B 1 16 ? 0.558 14.711 -0.005 1 97.44 16 GLU B N 1
ATOM 2737 C CA . GLU B 1 16 ? 1.899 15.281 -0.11 1 97.44 16 GLU B CA 1
ATOM 2738 C C . GLU B 1 16 ? 2.967 14.211 0.117 1 97.44 16 GLU B C 1
ATOM 2740 O O . GLU B 1 16 ? 2.918 13.477 1.105 1 97.44 16 GLU B O 1
ATOM 2745 N N . SER B 1 17 ? 3.883 14.141 -0.785 1 98.44 17 SER B N 1
ATOM 2746 C CA . SER B 1 17 ? 5.082 13.344 -0.57 1 98.44 17 SER B CA 1
ATOM 2747 C C . SER B 1 17 ? 6.223 14.195 -0.023 1 98.44 17 SER B C 1
ATOM 2749 O O . SER B 1 17 ? 6.582 15.211 -0.615 1 98.44 17 SER B O 1
ATOM 2751 N N . GLY B 1 18 ? 6.746 13.828 1.107 1 98.69 18 GLY B N 1
ATOM 2752 C CA . GLY B 1 18 ? 7.805 14.625 1.705 1 98.69 18 GLY B CA 1
ATOM 2753 C C . GLY B 1 18 ? 9.016 13.805 2.1 1 98.69 18 GLY B C 1
ATOM 2754 O O . GLY B 1 18 ? 8.883 12.664 2.557 1 98.69 18 GLY B O 1
ATOM 2755 N N . VAL B 1 19 ? 10.219 14.312 1.903 1 98.88 19 VAL B N 1
ATOM 2756 C CA . VAL B 1 19 ? 11.492 13.805 2.406 1 98.88 19 VAL B CA 1
ATOM 2757 C C . VAL B 1 19 ? 12.297 14.945 3.027 1 98.88 19 VAL B C 1
ATOM 2759 O O . VAL B 1 19 ? 12.461 16 2.41 1 98.88 19 VAL B O 1
ATOM 2762 N N . ALA B 1 20 ? 12.719 14.75 4.23 1 98.88 20 ALA B N 1
ATOM 2763 C CA . ALA B 1 20 ? 13.492 15.797 4.898 1 98.88 20 ALA B CA 1
ATOM 2764 C C . ALA B 1 20 ? 14.68 15.203 5.656 1 98.88 20 ALA B C 1
ATOM 2766 O O . ALA B 1 20 ? 14.664 14.023 6.02 1 98.88 20 ALA B O 1
ATOM 2767 N N . ILE B 1 21 ? 15.695 15.977 5.781 1 98.88 21 ILE B N 1
ATOM 2768 C CA . ILE B 1 21 ? 16.844 15.656 6.617 1 98.88 21 ILE B CA 1
ATOM 2769 C C . ILE B 1 21 ? 17.047 16.75 7.668 1 98.88 21 ILE B C 1
ATOM 2771 O O . ILE B 1 21 ? 17.172 17.922 7.332 1 98.88 21 ILE B O 1
ATOM 2775 N N . TYR B 1 22 ? 17.016 16.375 8.875 1 98.5 22 TYR B N 1
ATOM 2776 C CA . TYR B 1 22 ? 17.141 17.281 10.016 1 98.5 22 TYR B CA 1
ATOM 2777 C C . TYR B 1 22 ? 18.234 16.812 10.969 1 98.5 22 TYR B C 1
ATOM 2779 O O . TYR B 1 22 ? 18.375 15.609 11.211 1 98.5 22 TYR B O 1
ATOM 2787 N N . ASN B 1 23 ? 19 17.672 11.438 1 97.94 23 ASN B N 1
ATOM 2788 C CA . ASN B 1 23 ? 20.016 17.469 12.461 1 97.94 23 ASN B CA 1
ATOM 2789 C C . ASN B 1 23 ? 19.797 18.391 13.656 1 97.94 23 ASN B C 1
ATOM 2791 O O . ASN B 1 23 ? 19.953 19.609 13.523 1 97.94 23 ASN B O 1
ATOM 2795 N N . PRO B 1 24 ? 19.531 17.812 14.805 1 94.62 24 PRO B N 1
ATOM 2796 C CA . PRO B 1 24 ? 19.203 18.656 15.961 1 94.62 24 PRO B CA 1
ATOM 2797 C C . PRO B 1 24 ? 20.312 19.656 16.297 1 94.62 24 PRO B C 1
ATOM 2799 O O . PRO B 1 24 ? 20.047 20.734 16.812 1 94.62 24 PRO B O 1
ATOM 2802 N N . ALA B 1 25 ? 21.547 19.406 15.969 1 94.56 25 ALA B N 1
ATOM 2803 C CA . ALA B 1 25 ? 22.688 20.281 16.25 1 94.56 25 ALA B CA 1
ATOM 2804 C C . ALA B 1 25 ? 22.891 21.297 15.133 1 94.56 25 ALA B C 1
ATOM 2806 O O . ALA B 1 25 ? 23.359 22.406 15.383 1 94.56 25 ALA B O 1
ATOM 2807 N N . ARG B 1 26 ? 22.5 20.969 13.922 1 96.12 26 ARG B N 1
ATOM 2808 C CA . ARG B 1 26 ? 22.828 21.797 12.766 1 96.12 26 ARG B CA 1
ATOM 2809 C C . ARG B 1 26 ? 21.578 22.422 12.172 1 96.12 26 ARG B C 1
ATOM 2811 O O . ARG B 1 26 ? 21.656 23.375 11.375 1 96.12 26 ARG B O 1
ATOM 2818 N N . GLY B 1 27 ? 20.453 21.891 12.562 1 96.5 27 GLY B N 1
ATOM 2819 C CA . GLY B 1 27 ? 19.203 22.438 12.055 1 96.5 27 GLY B CA 1
ATOM 2820 C C . GLY B 1 27 ? 18.688 21.719 10.828 1 96.5 27 GLY B C 1
ATOM 2821 O O . GLY B 1 27 ? 18.875 20.5 10.695 1 96.5 27 GLY B O 1
ATOM 2822 N N . VAL B 1 28 ? 17.906 22.453 10.016 1 97.94 28 VAL B N 1
ATOM 2823 C CA . VAL B 1 28 ? 17.281 21.906 8.82 1 97.94 28 VAL B CA 1
ATOM 2824 C C . VAL B 1 28 ? 18.328 21.75 7.715 1 97.94 28 VAL B C 1
ATOM 2826 O O . VAL B 1 28 ? 18.922 22.75 7.277 1 97.94 28 VAL B O 1
ATOM 2829 N N . LEU B 1 29 ? 18.531 20.578 7.246 1 98.62 29 LEU B N 1
ATOM 2830 C CA . LEU B 1 29 ? 19.5 20.344 6.18 1 98.62 29 LEU B CA 1
ATOM 2831 C C . LEU B 1 29 ? 18.797 20.234 4.828 1 98.62 29 LEU B C 1
ATOM 2833 O O . LEU B 1 29 ? 19.375 20.609 3.799 1 98.62 29 LEU B O 1
ATOM 2837 N N . ALA B 1 30 ? 17.609 19.688 4.816 1 98.75 30 ALA B N 1
ATOM 2838 C CA . ALA B 1 30 ? 16.812 19.562 3.596 1 98.75 30 ALA B CA 1
ATOM 2839 C C . ALA B 1 30 ? 15.344 19.375 3.922 1 98.75 30 ALA B C 1
ATOM 2841 O O . ALA B 1 30 ? 15 18.766 4.934 1 98.75 30 ALA B O 1
ATOM 2842 N N . ASN B 1 31 ? 14.5 19.906 3.102 1 98.62 31 ASN B N 1
ATOM 2843 C CA . ASN B 1 31 ? 13.062 19.703 3.156 1 98.62 31 ASN B CA 1
ATOM 2844 C C . ASN B 1 31 ? 12.438 19.734 1.763 1 98.62 31 ASN B C 1
ATOM 2846 O O . ASN B 1 31 ? 12.227 20.812 1.193 1 98.62 31 ASN B O 1
ATOM 2850 N N . GLN B 1 32 ? 12.133 18.547 1.229 1 98.69 32 GLN B N 1
ATOM 2851 C CA . GLN B 1 32 ? 11.539 18.406 -0.094 1 98.69 32 GLN B CA 1
ATOM 2852 C C . GLN B 1 32 ? 10.086 17.922 0.005 1 98.69 32 GLN B C 1
ATOM 2854 O O . GLN B 1 32 ? 9.797 16.938 0.667 1 98.69 32 GLN B O 1
ATOM 2859 N N . VAL B 1 33 ? 9.195 18.703 -0.626 1 98.19 33 VAL B N 1
ATOM 2860 C CA . VAL B 1 33 ? 7.773 18.375 -0.607 1 98.19 33 VAL B CA 1
ATOM 2861 C C . VAL B 1 33 ? 7.219 18.391 -2.029 1 98.19 33 VAL B C 1
ATOM 2863 O O . VAL B 1 33 ? 7.5 19.312 -2.801 1 98.19 33 VAL B O 1
ATOM 2866 N N . PHE B 1 34 ? 6.566 17.375 -2.402 1 98.12 34 PHE B N 1
ATOM 2867 C CA . PHE B 1 34 ? 5.793 17.344 -3.639 1 98.12 34 PHE B CA 1
ATOM 2868 C C . PHE B 1 34 ? 4.301 17.25 -3.338 1 98.12 34 PHE B C 1
ATOM 2870 O O . PHE B 1 34 ? 3.85 16.297 -2.695 1 98.12 34 PHE B O 1
ATOM 2877 N N . SER B 1 35 ? 3.549 18.203 -3.807 1 96.44 35 SER B N 1
ATOM 2878 C CA . SER B 1 35 ? 2.104 18.219 -3.615 1 96.44 35 SER B CA 1
ATOM 2879 C C . SER B 1 35 ? 1.383 17.547 -4.777 1 96.44 35 SER B C 1
ATOM 2881 O O . SER B 1 35 ? 1.66 17.844 -5.941 1 96.44 35 SER B O 1
ATOM 2883 N N . GLN B 1 36 ? 0.448 16.703 -4.414 1 95.88 36 GLN B N 1
ATOM 2884 C CA . GLN B 1 36 ? -0.297 15.977 -5.43 1 95.88 36 GLN B CA 1
ATOM 2885 C C . GLN B 1 36 ? -1.588 16.703 -5.797 1 95.88 36 GLN B C 1
ATOM 2887 O O . GLN B 1 36 ? -2.508 16.094 -6.355 1 95.88 36 GLN B O 1
ATOM 2892 N N . ILE B 1 37 ? -1.709 17.938 -5.52 1 93.31 37 ILE B N 1
ATOM 2893 C CA . ILE B 1 37 ? -2.936 18.703 -5.684 1 93.31 37 ILE B CA 1
ATOM 2894 C C . ILE B 1 37 ? -3.404 18.625 -7.137 1 93.31 37 ILE B C 1
ATOM 2896 O O . ILE B 1 37 ? -4.582 18.375 -7.402 1 93.31 37 ILE B O 1
ATOM 2900 N N . ASP B 1 38 ? -2.52 18.812 -8.062 1 93.81 38 ASP B N 1
ATOM 2901 C CA . ASP B 1 38 ? -2.893 18.797 -9.477 1 93.81 38 ASP B CA 1
ATOM 2902 C C . ASP B 1 38 ? -3.449 17.438 -9.883 1 93.81 38 ASP B C 1
ATOM 2904 O O . ASP B 1 38 ? -4.422 17.359 -10.641 1 93.81 38 ASP B O 1
ATOM 2908 N N . LEU B 1 39 ? -2.867 16.469 -9.344 1 91.88 39 LEU B N 1
ATOM 2909 C CA . LEU B 1 39 ? -3.283 15.094 -9.633 1 91.88 39 LEU B CA 1
ATOM 2910 C C . LEU B 1 39 ? -4.695 14.836 -9.125 1 91.88 39 LEU B C 1
ATOM 2912 O O . LEU B 1 39 ? -5.492 14.18 -9.797 1 91.88 39 LEU B O 1
ATOM 2916 N N . HIS B 1 40 ? -5.051 15.398 -8.031 1 93.44 40 HIS B N 1
ATOM 2917 C CA . HIS B 1 40 ? -6.301 15.062 -7.363 1 93.44 40 HIS B CA 1
ATOM 2918 C C . HIS B 1 40 ? -7.395 16.078 -7.703 1 93.44 40 HIS B C 1
ATOM 2920 O O . HIS B 1 40 ? -8.586 15.781 -7.539 1 93.44 40 HIS B O 1
ATOM 2926 N N . ARG B 1 41 ? -7.039 17.219 -8.164 1 90.62 41 ARG B N 1
ATOM 2927 C CA . ARG B 1 41 ? -7.969 18.297 -8.469 1 90.62 41 ARG B CA 1
ATOM 2928 C C . ARG B 1 41 ? -9.016 17.859 -9.492 1 90.62 41 ARG B C 1
ATOM 2930 O O . ARG B 1 41 ? -10.188 18.219 -9.391 1 90.62 41 ARG B O 1
ATOM 2937 N N . VAL B 1 42 ? -8.617 17 -10.422 1 91.06 42 VAL B N 1
ATOM 2938 C CA . VAL B 1 42 ? -9.492 16.562 -11.5 1 91.06 42 VAL B CA 1
ATOM 2939 C C . VAL B 1 42 ? -10.617 15.695 -10.93 1 91.06 42 VAL B C 1
ATOM 2941 O O . VAL B 1 42 ? -11.68 15.562 -11.539 1 91.06 42 VAL B O 1
ATOM 2944 N N . PHE B 1 43 ? -10.406 15.195 -9.734 1 90.69 43 PHE B N 1
ATOM 2945 C CA . PHE B 1 43 ? -11.398 14.312 -9.133 1 90.69 43 PHE B CA 1
ATOM 2946 C C . PHE B 1 43 ? -12.188 15.047 -8.047 1 90.69 43 PHE B C 1
ATOM 2948 O O . PHE B 1 43 ? -13.141 14.492 -7.488 1 90.69 43 PHE B O 1
ATOM 2955 N N . GLY B 1 44 ? -11.75 16.297 -7.75 1 88.19 44 GLY B N 1
ATOM 2956 C CA . GLY B 1 44 ? -12.438 17.094 -6.738 1 88.19 44 GLY B CA 1
ATOM 2957 C C . GLY B 1 44 ? -12.102 16.672 -5.32 1 88.19 44 GLY B C 1
ATOM 2958 O O . GLY B 1 44 ? -12.773 17.078 -4.371 1 88.19 44 GLY B O 1
ATOM 2959 N N . GLY B 1 45 ? -11.117 15.75 -5.145 1 90.31 45 GLY B N 1
ATOM 2960 C CA . GLY B 1 45 ? -10.672 15.234 -3.861 1 90.31 45 GLY B CA 1
ATOM 2961 C C . GLY B 1 45 ? -9.586 14.188 -3.984 1 90.31 45 GLY B C 1
ATOM 2962 O O . GLY B 1 45 ? -9.242 13.766 -5.09 1 90.31 45 GLY B O 1
ATOM 2963 N N . VAL B 1 46 ? -9.117 13.781 -2.887 1 92 46 VAL B N 1
ATOM 2964 C CA . VAL B 1 46 ? -7.988 12.852 -2.879 1 92 46 VAL B CA 1
ATOM 2965 C C . VAL B 1 46 ? -8.469 11.453 -3.244 1 92 46 VAL B C 1
ATOM 2967 O O . VAL B 1 46 ? -9.438 10.953 -2.66 1 92 46 VAL B O 1
ATOM 2970 N N . VAL B 1 47 ? -7.82 10.891 -4.191 1 95.19 47 VAL B N 1
ATOM 2971 C CA . VAL B 1 47 ? -8.047 9.492 -4.551 1 95.19 47 VAL B CA 1
ATOM 2972 C C . VAL B 1 47 ? -6.98 8.617 -3.895 1 95.19 47 VAL B C 1
ATOM 2974 O O . VAL B 1 47 ? -5.816 8.633 -4.297 1 95.19 47 VAL B O 1
ATOM 2977 N N . PRO B 1 48 ? -7.371 7.832 -2.98 1 94.12 48 PRO B N 1
ATOM 2978 C CA . PRO B 1 48 ? -6.41 7.133 -2.121 1 94.12 48 PRO B CA 1
ATOM 2979 C C . PRO B 1 48 ? -5.414 6.289 -2.91 1 94.12 48 PRO B C 1
ATOM 2981 O O . PRO B 1 48 ? -4.211 6.348 -2.654 1 94.12 48 PRO B O 1
ATOM 2984 N N . GLU B 1 49 ? -5.91 5.543 -3.855 1 92.31 49 GLU B N 1
ATOM 2985 C CA . GLU B 1 49 ? -5.039 4.676 -4.641 1 92.31 49 GLU B CA 1
ATOM 2986 C C . GLU B 1 49 ? -4.023 5.488 -5.441 1 92.31 49 GLU B C 1
ATOM 2988 O O . GLU B 1 49 ? -2.852 5.117 -5.527 1 92.31 49 GLU B O 1
ATOM 2993 N N . LEU B 1 50 ? -4.48 6.566 -5.988 1 94.56 50 LEU B N 1
ATOM 2994 C CA . LEU B 1 50 ? -3.594 7.434 -6.754 1 94.56 50 LEU B CA 1
ATOM 2995 C C . LEU B 1 50 ? -2.537 8.062 -5.852 1 94.56 50 LEU B C 1
ATOM 2997 O O . LEU B 1 50 ? -1.377 8.203 -6.25 1 94.56 50 LEU B O 1
ATOM 3001 N N . ALA B 1 51 ? -2.961 8.445 -4.695 1 96.12 51 ALA B N 1
ATOM 3002 C CA . ALA B 1 51 ? -2.021 9.039 -3.746 1 96.12 51 ALA B CA 1
ATOM 3003 C C . ALA B 1 51 ? -0.88 8.078 -3.432 1 96.12 51 ALA B C 1
ATOM 3005 O O . ALA B 1 51 ? 0.293 8.453 -3.502 1 96.12 51 ALA B O 1
ATOM 3006 N N . ALA B 1 52 ? -1.227 6.848 -3.121 1 95.5 52 ALA B N 1
ATOM 3007 C CA . ALA B 1 52 ? -0.233 5.836 -2.771 1 95.5 52 ALA B CA 1
ATOM 3008 C C . ALA B 1 52 ? 0.745 5.605 -3.922 1 95.5 52 ALA B C 1
ATOM 3010 O O . ALA B 1 52 ? 1.961 5.594 -3.717 1 95.5 52 ALA B O 1
ATOM 3011 N N . ARG B 1 53 ? 0.237 5.461 -5.105 1 94.94 53 ARG B N 1
ATOM 3012 C CA . ARG B 1 53 ? 1.062 5.215 -6.285 1 94.94 53 ARG B CA 1
ATOM 3013 C C . ARG B 1 53 ? 2.002 6.387 -6.551 1 94.94 53 ARG B C 1
ATOM 3015 O O . ARG B 1 53 ? 3.164 6.191 -6.906 1 94.94 53 ARG B O 1
ATOM 3022 N N . ASP B 1 54 ? 1.462 7.559 -6.422 1 96.44 54 ASP B N 1
ATOM 3023 C CA . ASP B 1 54 ? 2.271 8.742 -6.695 1 96.44 54 ASP B CA 1
ATOM 3024 C C . ASP B 1 54 ? 3.396 8.883 -5.676 1 96.44 54 ASP B C 1
ATOM 3026 O O . ASP B 1 54 ? 4.492 9.336 -6.012 1 96.44 54 ASP B O 1
ATOM 3030 N N . HIS B 1 55 ? 3.15 8.57 -4.402 1 97.69 55 HIS B N 1
ATOM 3031 C CA . HIS B 1 55 ? 4.23 8.5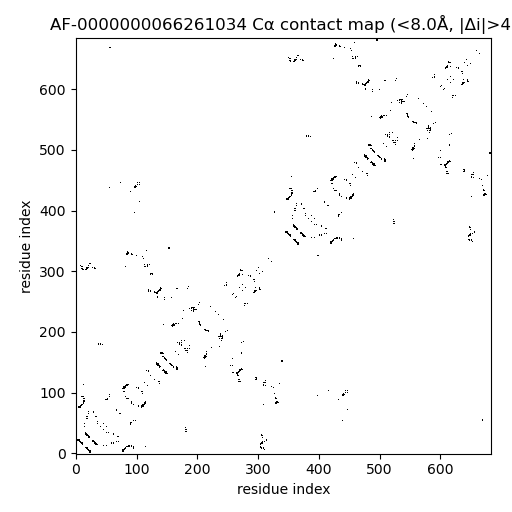62 -3.424 1 97.69 55 HIS B CA 1
ATOM 3032 C C . HIS B 1 55 ? 5.391 7.688 -3.881 1 97.69 55 HIS B C 1
ATOM 3034 O O . HIS B 1 55 ? 6.547 8.102 -3.828 1 97.69 55 HIS B O 1
ATOM 3040 N N . LEU B 1 56 ? 5.047 6.496 -4.277 1 95.56 56 LEU B N 1
ATOM 3041 C CA . LEU B 1 56 ? 6.055 5.543 -4.719 1 95.56 56 LEU B CA 1
ATOM 3042 C C . LEU B 1 56 ? 6.91 6.129 -5.836 1 95.56 56 LEU B C 1
ATOM 3044 O O . LEU B 1 56 ? 8.133 5.977 -5.836 1 95.56 56 LEU B O 1
ATOM 3048 N N . LYS B 1 57 ? 6.297 6.828 -6.723 1 95.31 57 LYS B N 1
ATOM 3049 C CA . LYS B 1 57 ? 6.984 7.438 -7.859 1 95.31 57 LYS B CA 1
ATOM 3050 C C . LYS B 1 57 ? 7.879 8.594 -7.41 1 95.31 57 LYS B C 1
ATOM 3052 O O . LYS B 1 57 ? 8.93 8.836 -8 1 95.31 57 LYS B O 1
ATOM 3057 N N . ARG B 1 58 ? 7.496 9.281 -6.402 1 97.31 58 ARG B N 1
ATOM 3058 C CA . ARG B 1 58 ? 8.125 10.547 -6.039 1 97.31 58 ARG B CA 1
ATOM 3059 C C . ARG B 1 58 ? 9.281 10.328 -5.07 1 97.31 58 ARG B C 1
ATOM 3061 O O . ARG B 1 58 ? 10.258 11.07 -5.086 1 97.31 58 ARG B O 1
ATOM 3068 N N . PHE B 1 59 ? 9.273 9.32 -4.258 1 97.5 59 PHE B N 1
ATOM 3069 C CA . PHE B 1 59 ? 10.195 9.18 -3.137 1 97.5 59 PHE B CA 1
ATOM 3070 C C . PHE B 1 59 ? 11.633 9.094 -3.631 1 97.5 59 PHE B C 1
ATOM 3072 O O . PHE B 1 59 ? 12.516 9.789 -3.117 1 97.5 59 PHE B O 1
ATOM 3079 N N . PRO B 1 60 ? 11.961 8.289 -4.707 1 96 60 PRO B N 1
ATOM 3080 C CA . PRO B 1 60 ? 13.359 8.266 -5.145 1 96 60 PRO B CA 1
ATOM 3081 C C . PRO B 1 60 ? 13.852 9.633 -5.609 1 96 60 PRO B C 1
ATOM 3083 O O . PRO B 1 60 ? 14.992 10.008 -5.324 1 96 60 PRO B O 1
ATOM 3086 N N . VAL B 1 61 ? 12.984 10.391 -6.281 1 97 61 VAL B N 1
ATOM 3087 C CA . VAL B 1 61 ? 13.336 11.711 -6.781 1 97 61 VAL B CA 1
ATOM 3088 C C . VAL B 1 61 ? 13.547 12.664 -5.609 1 97 61 VAL B C 1
ATOM 3090 O O . VAL B 1 61 ? 14.555 13.375 -5.551 1 97 61 VAL B O 1
ATOM 3093 N N . LEU B 1 62 ? 12.609 12.664 -4.691 1 98.5 62 LEU B N 1
ATOM 3094 C CA . LEU B 1 62 ? 12.688 13.555 -3.535 1 98.5 62 LEU B CA 1
ATOM 3095 C C . LEU B 1 62 ? 13.883 13.203 -2.658 1 98.5 62 LEU B C 1
ATOM 3097 O O . LEU B 1 62 ? 14.5 14.086 -2.061 1 98.5 62 LEU B O 1
ATOM 3101 N N . MET B 1 63 ? 14.211 11.898 -2.561 1 98.12 63 MET B N 1
ATOM 3102 C CA . MET B 1 63 ? 15.383 11.445 -1.822 1 98.12 63 MET B CA 1
ATOM 3103 C C . MET B 1 63 ? 16.656 12.047 -2.402 1 98.12 63 MET B C 1
ATOM 3105 O O . MET B 1 63 ? 17.484 12.586 -1.667 1 98.12 63 MET B O 1
ATOM 3109 N N . ASN B 1 64 ? 16.797 11.914 -3.703 1 98.06 64 ASN B N 1
ATOM 3110 C CA . ASN B 1 64 ? 17.969 12.469 -4.371 1 98.06 64 ASN B CA 1
ATOM 3111 C C . ASN B 1 64 ? 18.078 13.977 -4.148 1 98.06 64 ASN B C 1
ATOM 3113 O O . ASN B 1 64 ? 19.172 14.492 -3.871 1 98.06 64 ASN B O 1
ATOM 3117 N N . GLN B 1 65 ? 16.953 14.688 -4.25 1 98.69 65 GLN B N 1
ATOM 3118 C CA . GLN B 1 65 ? 16.922 16.125 -4.047 1 98.69 65 GLN B CA 1
ATOM 3119 C C . GLN B 1 65 ? 17.328 16.5 -2.623 1 98.69 65 GLN B C 1
ATOM 3121 O O . GLN B 1 65 ? 18.109 17.438 -2.41 1 98.69 65 GLN B O 1
ATOM 3126 N N . ALA B 1 66 ? 16.812 15.758 -1.653 1 98.75 66 ALA B N 1
ATOM 3127 C CA . ALA B 1 66 ? 17.109 16.031 -0.248 1 98.75 66 ALA B CA 1
ATOM 3128 C C . ALA B 1 66 ? 18.578 15.805 0.072 1 98.75 66 ALA B C 1
ATOM 3130 O O . ALA B 1 66 ? 19.219 16.625 0.734 1 98.75 66 ALA B O 1
ATOM 3131 N N . LEU B 1 67 ? 19.125 14.672 -0.392 1 98.69 67 LEU B N 1
ATOM 3132 C CA . LEU B 1 67 ? 20.531 14.352 -0.148 1 98.69 67 LEU B CA 1
ATOM 3133 C C . LEU B 1 67 ? 21.453 15.383 -0.805 1 98.69 67 LEU B C 1
ATOM 3135 O O . LEU B 1 67 ? 22.438 15.82 -0.208 1 98.69 67 LEU B O 1
ATOM 3139 N N . THR B 1 68 ? 21.094 15.773 -2.014 1 98.62 68 THR B N 1
ATOM 3140 C CA . THR B 1 68 ? 21.859 16.781 -2.727 1 98.62 68 THR B CA 1
ATOM 3141 C C . THR B 1 68 ? 21.844 18.109 -1.973 1 98.62 68 THR B C 1
ATOM 3143 O O . THR B 1 68 ? 22.891 18.719 -1.755 1 98.62 68 THR B O 1
ATOM 3146 N N . GLN B 1 69 ? 20.641 18.531 -1.555 1 98.5 69 GLN B N 1
ATOM 3147 C CA . GLN B 1 69 ? 20.484 19.781 -0.816 1 98.5 69 GLN B CA 1
ATOM 3148 C C . GLN B 1 69 ? 21.281 19.766 0.483 1 98.5 69 GLN B C 1
ATOM 3150 O O . GLN B 1 69 ? 21.906 20.766 0.86 1 98.5 69 GLN B O 1
ATOM 3155 N N . ALA B 1 70 ? 21.297 18.625 1.132 1 98.62 70 ALA B N 1
ATOM 3156 C CA . ALA B 1 70 ? 21.969 18.484 2.418 1 98.62 70 ALA B CA 1
ATOM 3157 C C . ALA B 1 70 ? 23.469 18.266 2.227 1 98.62 70 ALA B C 1
ATOM 3159 O O . ALA B 1 70 ? 24.234 18.297 3.191 1 98.62 70 ALA B O 1
ATOM 3160 N N . LYS B 1 71 ? 23.859 17.984 0.971 1 98.44 71 LYS B N 1
ATOM 3161 C CA . LYS B 1 71 ? 25.234 17.625 0.651 1 98.44 71 LYS B CA 1
ATOM 3162 C C . LYS B 1 71 ? 25.688 16.422 1.466 1 98.44 71 LYS B C 1
ATOM 3164 O O . LYS B 1 71 ? 26.766 16.453 2.074 1 98.44 71 LYS B O 1
ATOM 3169 N N . LEU B 1 72 ? 24.844 15.422 1.515 1 98.38 72 LEU B N 1
ATOM 3170 C CA . LEU B 1 72 ? 25.125 14.18 2.234 1 98.38 72 LEU B CA 1
ATOM 3171 C C . LEU B 1 72 ? 24.969 12.977 1.315 1 98.38 72 LEU B C 1
ATOM 3173 O O . LEU B 1 72 ? 24.25 13.031 0.319 1 98.38 72 LEU B O 1
ATOM 3177 N N . ASN B 1 73 ? 25.688 11.969 1.651 1 97.69 73 ASN B N 1
ATOM 3178 C CA . ASN B 1 73 ? 25.422 10.633 1.117 1 97.69 73 ASN B CA 1
ATOM 3179 C C . ASN B 1 73 ? 24.469 9.859 2.012 1 97.69 73 ASN B C 1
ATOM 3181 O O . ASN B 1 73 ? 24.328 10.172 3.195 1 97.69 73 ASN B O 1
ATOM 3185 N N . LEU B 1 74 ? 23.922 8.891 1.368 1 97.62 74 LEU B N 1
ATOM 3186 C CA . LEU B 1 74 ? 22.953 8.078 2.104 1 97.62 74 LEU B CA 1
ATOM 3187 C C . LEU B 1 74 ? 23.609 7.465 3.342 1 97.62 74 LEU B C 1
ATOM 3189 O O . LEU B 1 74 ? 22.953 7.316 4.379 1 97.62 74 LEU B O 1
ATOM 3193 N N . SER B 1 75 ? 24.828 7.156 3.289 1 96.56 75 SER B N 1
ATOM 3194 C CA . SER B 1 75 ? 25.547 6.52 4.383 1 96.56 75 SER B CA 1
ATOM 3195 C C . SER B 1 75 ? 25.688 7.457 5.574 1 96.56 75 SER B C 1
ATOM 3197 O O . SER B 1 75 ? 26.031 7.023 6.68 1 96.56 75 SER B O 1
ATOM 3199 N N . ALA B 1 76 ? 25.469 8.742 5.383 1 98.06 76 ALA B N 1
ATOM 3200 C CA . ALA B 1 76 ? 25.609 9.742 6.441 1 98.06 76 ALA B CA 1
ATOM 3201 C C . ALA B 1 76 ? 24.344 9.82 7.293 1 98.06 76 ALA B C 1
ATOM 3203 O O . ALA B 1 76 ? 24.328 10.484 8.336 1 98.06 76 ALA B O 1
ATOM 3204 N N . ILE B 1 77 ? 23.312 9.125 6.863 1 98.44 77 ILE B N 1
ATOM 3205 C CA . ILE B 1 77 ? 22.062 9.109 7.613 1 98.44 77 ILE B CA 1
ATOM 3206 C C . ILE B 1 77 ? 22.188 8.156 8.805 1 98.44 77 ILE B C 1
ATOM 3208 O O . ILE B 1 77 ? 22.688 7.039 8.664 1 98.44 77 ILE B O 1
ATOM 3212 N N . ASP B 1 78 ? 21.672 8.625 10 1 97.5 78 ASP B N 1
ATOM 3213 C CA . ASP B 1 78 ? 21.812 7.836 11.219 1 97.5 78 ASP B CA 1
ATOM 3214 C C . ASP B 1 78 ? 20.5 7.164 11.602 1 97.5 78 ASP B C 1
ATOM 3216 O O . ASP B 1 78 ? 20.5 6.09 12.211 1 97.5 78 ASP B O 1
ATOM 3220 N N . VAL B 1 79 ? 19.422 7.828 11.32 1 96.5 79 VAL B N 1
ATOM 3221 C CA . VAL B 1 79 ? 18.094 7.359 11.703 1 96.5 79 VAL B CA 1
ATOM 3222 C C . VAL B 1 79 ? 17.094 7.699 10.602 1 96.5 79 VAL B C 1
ATOM 3224 O O . VAL B 1 79 ? 17.188 8.758 9.977 1 96.5 79 VAL B O 1
ATOM 3227 N N . ILE B 1 80 ? 16.203 6.758 10.336 1 97.5 80 ILE B N 1
ATOM 3228 C CA . ILE B 1 80 ? 15.117 7.004 9.398 1 97.5 80 ILE B CA 1
ATOM 3229 C C . ILE B 1 80 ? 13.797 7.082 10.156 1 97.5 80 ILE B C 1
ATOM 3231 O O . ILE B 1 80 ? 13.516 6.238 11.016 1 97.5 80 ILE B O 1
ATOM 3235 N N . ALA B 1 81 ? 13.016 8.125 9.953 1 96.75 81 ALA B N 1
ATOM 3236 C CA . ALA B 1 81 ? 11.688 8.289 10.539 1 96.75 81 ALA B CA 1
ATOM 3237 C C . ALA B 1 81 ? 10.609 8.305 9.461 1 96.75 81 ALA B C 1
ATOM 3239 O O . ALA B 1 81 ? 10.883 8.664 8.312 1 96.75 81 ALA B O 1
ATOM 3240 N N . TYR B 1 82 ? 9.453 7.824 9.797 1 97.06 82 TYR B N 1
ATOM 3241 C CA . TYR B 1 82 ? 8.344 7.871 8.852 1 97.06 82 TYR B CA 1
ATOM 3242 C C . TYR B 1 82 ? 7.02 8.109 9.57 1 97.06 82 TYR B C 1
ATOM 3244 O O . TYR B 1 82 ? 6.902 7.855 10.773 1 97.06 82 TYR B O 1
ATOM 3252 N N . THR B 1 83 ? 6.062 8.656 8.859 1 96.38 83 THR B N 1
ATOM 3253 C CA . THR B 1 83 ? 4.707 8.812 9.383 1 96.38 83 THR B CA 1
ATOM 3254 C C . THR B 1 83 ? 4.004 7.465 9.477 1 96.38 83 THR B C 1
ATOM 3256 O O . THR B 1 83 ? 3.705 6.84 8.461 1 96.38 83 THR B O 1
ATOM 3259 N N . SER B 1 84 ? 3.727 7.113 10.656 1 93.56 84 SER B N 1
ATOM 3260 C CA . SER B 1 84 ? 3.074 5.824 10.867 1 93.56 84 SER B CA 1
ATOM 3261 C C . SER B 1 84 ? 1.558 5.973 10.922 1 93.56 84 SER B C 1
ATOM 3263 O O . SER B 1 84 ? 0.826 4.988 10.812 1 93.56 84 SER B O 1
ATOM 3265 N N . GLY B 1 85 ? 1.137 7.137 11.102 1 92.19 85 GLY B N 1
ATOM 3266 C CA . GLY B 1 85 ? -0.283 7.441 11.156 1 92.19 85 GLY B CA 1
ATOM 3267 C C . GLY B 1 85 ? -0.604 8.641 12.023 1 92.19 85 GLY B C 1
ATOM 3268 O O . GLY B 1 85 ? 0.272 9.164 12.719 1 92.19 85 GLY B O 1
ATOM 3269 N N . PRO B 1 86 ? -1.818 9.055 11.961 1 92.12 86 PRO B N 1
ATOM 3270 C CA . PRO B 1 86 ? -2.936 8.633 11.117 1 92.12 86 PRO B CA 1
ATOM 3271 C C . PRO B 1 86 ? -2.795 9.102 9.664 1 92.12 86 PRO B C 1
ATOM 3273 O O . PRO B 1 86 ? -1.914 9.906 9.359 1 92.12 86 PRO B O 1
ATOM 3276 N N . GLY B 1 87 ? -3.592 8.594 8.734 1 92.56 87 GLY B N 1
ATOM 3277 C CA . GLY B 1 87 ? -3.594 8.93 7.32 1 92.56 87 GLY B CA 1
ATOM 3278 C C . GLY B 1 87 ? -4.242 7.859 6.457 1 92.56 87 GLY B C 1
ATOM 3279 O O . GLY B 1 87 ? -4.855 6.926 6.977 1 92.56 87 GLY B O 1
ATOM 3280 N N . LEU B 1 88 ? -4.164 8.07 5.18 1 93.31 88 LEU B N 1
ATOM 3281 C CA . LEU B 1 88 ? -4.664 7.07 4.242 1 93.31 88 LEU B CA 1
ATOM 3282 C C . LEU B 1 88 ? -3.791 5.82 4.273 1 93.31 88 LEU B C 1
ATOM 3284 O O . LEU B 1 88 ? -2.578 5.898 4.07 1 93.31 88 LEU B O 1
ATOM 3288 N N . LEU B 1 89 ? -4.434 4.695 4.48 1 92.81 89 LEU B N 1
ATOM 3289 C CA . LEU B 1 89 ? -3.709 3.461 4.77 1 92.81 89 LEU B CA 1
ATOM 3290 C C . LEU B 1 89 ? -2.73 3.131 3.646 1 92.81 89 LEU B C 1
ATOM 3292 O O . LEU B 1 89 ? -1.555 2.861 3.9 1 92.81 89 LEU B O 1
ATOM 3296 N N . GLY B 1 90 ? -3.205 3.125 2.402 1 93.69 90 GLY B N 1
ATOM 3297 C CA . GLY B 1 90 ? -2.326 2.836 1.282 1 93.69 90 GLY B CA 1
ATOM 3298 C C . GLY B 1 90 ? -1.13 3.766 1.207 1 93.69 90 GLY B C 1
ATOM 3299 O O . GLY B 1 90 ? -0.011 3.328 0.932 1 93.69 90 GLY B O 1
ATOM 3300 N N . ALA B 1 91 ? -1.357 4.996 1.458 1 96.06 91 ALA B N 1
ATOM 3301 C CA . ALA B 1 91 ? -0.304 6.008 1.446 1 96.06 91 ALA B CA 1
ATOM 3302 C C . ALA B 1 91 ? 0.693 5.777 2.578 1 96.06 91 ALA B C 1
ATOM 3304 O O . ALA B 1 91 ? 1.906 5.828 2.365 1 96.06 91 ALA B O 1
ATOM 3305 N N . LEU B 1 92 ? 0.126 5.496 3.732 1 96 92 LEU B N 1
ATOM 3306 C CA . LEU B 1 92 ? 0.968 5.227 4.895 1 96 92 LEU B CA 1
ATOM 3307 C C . LEU B 1 92 ? 1.849 4.004 4.656 1 96 92 LEU B C 1
ATOM 3309 O O . LEU B 1 92 ? 3.035 4.016 4.988 1 96 92 LEU B O 1
ATOM 3313 N N . MET B 1 93 ? 1.255 2.996 4.07 1 95.69 93 MET B N 1
ATOM 3314 C CA . MET B 1 93 ? 1.979 1.759 3.793 1 95.69 93 MET B CA 1
ATOM 3315 C C . MET B 1 93 ? 3.137 2.012 2.83 1 95.69 93 MET B C 1
ATOM 3317 O O . MET B 1 93 ? 4.219 1.441 2.988 1 95.69 93 MET B O 1
ATOM 3321 N N . THR B 1 94 ? 2.928 2.854 1.891 1 97.06 94 THR B N 1
ATOM 3322 C CA . THR B 1 94 ? 3.971 3.164 0.917 1 97.06 94 THR B CA 1
ATOM 3323 C C . THR B 1 94 ? 5.168 3.82 1.597 1 97.06 94 THR B C 1
ATOM 3325 O O . THR B 1 94 ? 6.312 3.41 1.384 1 97.06 94 THR B O 1
ATOM 3328 N N . GLY B 1 95 ? 4.863 4.785 2.393 1 97.69 95 GLY B N 1
ATOM 3329 C CA . GLY B 1 95 ? 5.938 5.449 3.113 1 97.69 95 GLY B CA 1
ATOM 3330 C C . GLY B 1 95 ? 6.656 4.535 4.086 1 97.69 95 GLY B C 1
ATOM 3331 O O . GLY B 1 95 ? 7.887 4.559 4.176 1 97.69 95 GLY B O 1
ATOM 3332 N N . ALA B 1 96 ? 5.906 3.764 4.832 1 96.38 96 ALA B N 1
ATOM 3333 C CA . ALA B 1 96 ? 6.484 2.82 5.785 1 96.38 96 ALA B CA 1
ATOM 3334 C C . ALA B 1 96 ? 7.391 1.814 5.082 1 96.38 96 ALA B C 1
ATOM 3336 O O . ALA B 1 96 ? 8.508 1.547 5.539 1 96.38 96 ALA B O 1
ATOM 3337 N N . THR B 1 97 ? 6.891 1.245 3.994 1 97.06 97 THR B N 1
ATOM 3338 C CA . THR B 1 97 ? 7.664 0.257 3.252 1 97.06 97 THR B CA 1
ATOM 3339 C C . THR B 1 97 ? 8.953 0.874 2.709 1 97.06 97 THR B C 1
ATOM 3341 O O . THR B 1 97 ? 10.023 0.278 2.816 1 97.06 97 THR B O 1
ATOM 3344 N N . PHE B 1 98 ? 8.867 2.041 2.152 1 97.81 98 PHE B N 1
ATOM 3345 C CA . PHE B 1 98 ? 10.039 2.738 1.627 1 97.81 98 PHE B CA 1
ATOM 3346 C C . PHE B 1 98 ? 11.078 2.955 2.721 1 97.81 98 PHE B C 1
ATOM 3348 O O . PHE B 1 98 ? 12.258 2.668 2.527 1 97.81 98 PHE B O 1
ATOM 3355 N N . ALA B 1 99 ? 10.586 3.432 3.828 1 97.38 99 ALA B N 1
ATOM 3356 C CA . ALA B 1 99 ? 11.461 3.734 4.957 1 97.38 99 ALA B CA 1
ATOM 3357 C C . ALA B 1 99 ? 12.156 2.475 5.461 1 97.38 99 ALA B C 1
ATOM 3359 O O . ALA B 1 99 ? 13.375 2.473 5.676 1 97.38 99 ALA B O 1
ATOM 3360 N N . HIS B 1 100 ? 11.461 1.403 5.652 1 96 100 HIS B N 1
ATOM 3361 C CA . HIS B 1 100 ? 12.016 0.181 6.219 1 96 100 HIS B CA 1
ATOM 3362 C C . HIS B 1 100 ? 12.984 -0.485 5.246 1 96 100 HIS B C 1
ATOM 3364 O O . HIS B 1 100 ? 14.008 -1.033 5.66 1 96 100 HIS B O 1
ATOM 3370 N N . SER B 1 101 ? 12.594 -0.511 3.975 1 96.94 101 SER B N 1
ATOM 3371 C CA . SER B 1 101 ? 13.508 -1.058 2.975 1 96.94 101 SER B CA 1
ATOM 3372 C C . SER B 1 101 ? 14.82 -0.284 2.939 1 96.94 101 SER B C 1
ATOM 3374 O O . SER B 1 101 ? 15.898 -0.882 2.896 1 96.94 101 SER B O 1
ATOM 3376 N N . LEU B 1 102 ? 14.734 1.056 2.945 1 97.25 102 LEU B N 1
ATOM 3377 C CA . LEU B 1 102 ? 15.914 1.912 2.979 1 97.25 102 LEU B CA 1
ATOM 3378 C C . LEU B 1 102 ? 16.766 1.623 4.215 1 97.25 102 LEU B C 1
ATOM 3380 O O . LEU B 1 102 ? 17.984 1.466 4.113 1 97.25 102 LEU B O 1
ATOM 3384 N N . ALA B 1 103 ? 16.125 1.594 5.348 1 96.12 103 ALA B N 1
ATOM 3385 C CA . ALA B 1 103 ? 16.797 1.334 6.617 1 96.12 103 ALA B CA 1
ATOM 3386 C C . ALA B 1 103 ? 17.516 -0.016 6.594 1 96.12 103 ALA B C 1
ATOM 3388 O O . ALA B 1 103 ? 18.625 -0.144 7.09 1 96.12 103 ALA B O 1
ATOM 3389 N N . PHE B 1 104 ? 16.844 -0.99 6.055 1 95.31 104 PHE B N 1
ATOM 3390 C CA . PHE B 1 104 ? 17.453 -2.307 5.918 1 95.31 104 PHE B CA 1
ATOM 3391 C C . PHE B 1 104 ? 18.734 -2.229 5.094 1 95.31 104 PHE B C 1
ATOM 3393 O O . PHE B 1 104 ? 19.766 -2.783 5.48 1 95.31 104 PHE B O 1
ATOM 3400 N N . ALA B 1 105 ? 18.641 -1.566 4.004 1 96.62 105 ALA B N 1
ATOM 3401 C CA . ALA B 1 105 ? 19.75 -1.497 3.057 1 96.62 105 ALA B CA 1
ATOM 3402 C C . ALA B 1 105 ? 20.969 -0.833 3.689 1 96.62 105 ALA B C 1
ATOM 3404 O O . ALA B 1 105 ? 22.109 -1.229 3.428 1 96.62 105 ALA B O 1
ATOM 3405 N N . ILE B 1 106 ? 20.75 0.199 4.516 1 96.38 106 ILE B N 1
ATOM 3406 C CA . ILE B 1 106 ? 21.891 0.953 5.031 1 96.38 106 ILE B CA 1
ATOM 3407 C C . ILE B 1 106 ? 22.125 0.589 6.496 1 96.38 106 ILE B C 1
ATOM 3409 O O . ILE B 1 106 ? 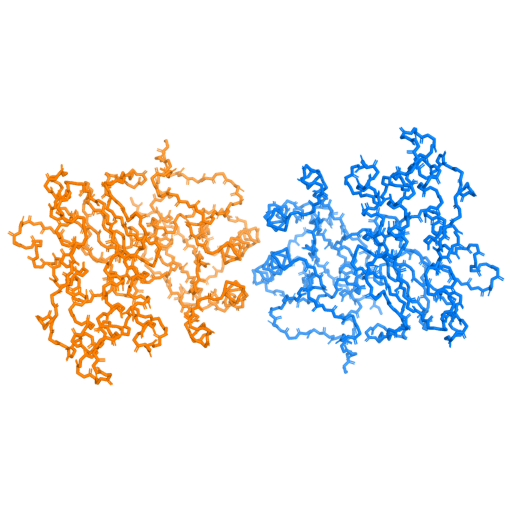22.969 1.188 7.16 1 96.38 106 ILE B O 1
ATOM 3413 N N . ARG B 1 107 ? 21.375 -0.326 7.031 1 95.06 107 ARG B N 1
ATOM 3414 C CA . ARG B 1 107 ? 21.531 -0.868 8.375 1 95.06 107 ARG B CA 1
ATOM 3415 C C . ARG B 1 107 ? 21.391 0.23 9.43 1 95.06 107 ARG B C 1
ATOM 3417 O O . ARG B 1 107 ? 22.25 0.383 10.289 1 95.06 107 ARG B O 1
ATOM 3424 N N . ARG B 1 108 ? 20.297 0.955 9.367 1 95.69 108 ARG B N 1
ATOM 3425 C CA . ARG B 1 108 ? 20 2.029 10.305 1 95.69 108 ARG B CA 1
ATOM 3426 C C . ARG B 1 108 ? 18.656 1.811 10.984 1 95.69 108 ARG B C 1
ATOM 3428 O O . ARG B 1 108 ? 17.797 1.104 10.461 1 95.69 108 ARG B O 1
ATOM 3435 N N . PRO B 1 109 ? 18.422 2.34 12.188 1 94.31 109 PRO B N 1
ATOM 3436 C CA . PRO B 1 109 ? 17.141 2.191 12.875 1 94.31 109 PRO B CA 1
ATOM 3437 C C . PRO B 1 109 ? 16.031 3.016 12.227 1 94.31 109 PRO B C 1
ATOM 3439 O O . PRO B 1 109 ? 16.312 4 11.539 1 94.31 109 PRO B O 1
ATOM 3442 N N . VAL B 1 110 ? 14.82 2.564 12.461 1 94.12 110 VAL B N 1
ATOM 3443 C CA . VAL B 1 110 ? 13.633 3.236 11.945 1 94.12 110 VAL B CA 1
ATOM 3444 C C . VAL B 1 110 ? 12.75 3.68 13.109 1 94.12 110 VAL B C 1
ATOM 3446 O O . VAL B 1 110 ? 12.578 2.945 14.086 1 94.12 110 VAL B O 1
ATOM 3449 N N . LEU B 1 111 ? 12.234 4.867 13.031 1 92.94 111 LEU B N 1
ATOM 3450 C CA . LEU B 1 111 ? 11.352 5.41 14.062 1 92.94 111 LEU B CA 1
ATOM 3451 C C . LEU B 1 111 ? 9.969 5.719 13.484 1 92.94 111 LEU B C 1
ATOM 3453 O O . LEU B 1 111 ? 9.859 6.375 12.445 1 92.94 111 LEU B O 1
ATOM 3457 N N . LYS B 1 112 ? 8.938 5.223 14.07 1 92 112 LYS B N 1
ATOM 3458 C CA . LYS B 1 112 ? 7.57 5.574 13.703 1 92 112 LYS B CA 1
ATOM 3459 C C . LYS B 1 112 ? 7.129 6.867 14.383 1 92 112 LYS B C 1
ATOM 3461 O O . LYS B 1 112 ? 7.355 7.047 15.578 1 92 112 LYS B O 1
ATOM 3466 N N . ILE B 1 113 ? 6.586 7.719 13.641 1 92.88 113 ILE B N 1
ATOM 3467 C CA . ILE B 1 113 ? 6.184 9.016 14.18 1 92.88 113 ILE B CA 1
ATOM 3468 C C . ILE B 1 113 ? 4.691 9.234 13.938 1 92.88 113 ILE B C 1
ATOM 3470 O O . ILE B 1 113 ? 4.18 8.922 12.859 1 92.88 113 ILE B O 1
ATOM 3474 N N . HIS B 1 114 ? 4.008 9.711 14.938 1 92.56 114 HIS B N 1
ATOM 3475 C CA . HIS B 1 114 ? 2.613 10.109 14.82 1 92.56 114 HIS B CA 1
ATOM 3476 C C . HIS B 1 114 ? 2.475 11.383 13.992 1 92.56 114 HIS B C 1
ATOM 3478 O O . HIS B 1 114 ? 3.1 12.406 14.305 1 92.56 114 HIS B O 1
ATOM 3484 N N . HIS B 1 115 ? 1.678 11.336 13.031 1 94.12 115 HIS B N 1
ATOM 3485 C CA . HIS B 1 115 ? 1.501 12.43 12.086 1 94.12 115 HIS B CA 1
ATOM 3486 C C . HIS B 1 115 ? 1.123 13.719 12.805 1 94.12 115 HIS B C 1
ATOM 3488 O O . HIS B 1 115 ? 1.725 14.773 12.562 1 94.12 115 HIS B O 1
ATOM 3494 N N . MET B 1 116 ? 0.219 13.648 13.727 1 92.69 116 MET B N 1
ATOM 3495 C CA . MET B 1 116 ? -0.279 14.844 14.398 1 92.69 116 MET B CA 1
ATOM 3496 C C . MET B 1 116 ? 0.739 15.359 15.414 1 92.69 116 MET B C 1
ATOM 3498 O O . MET B 1 116 ? 0.746 16.547 15.742 1 92.69 116 MET B O 1
ATOM 3502 N N . GLU B 1 117 ? 1.571 14.492 15.914 1 93.69 117 GLU B N 1
ATOM 3503 C CA . GLU B 1 117 ? 2.664 14.977 16.75 1 93.69 117 GLU B CA 1
ATOM 3504 C C . GLU B 1 117 ? 3.646 15.82 15.945 1 93.69 117 GLU B C 1
ATOM 3506 O O . GLU B 1 117 ? 4.203 16.797 16.469 1 93.69 117 GLU B O 1
ATOM 3511 N N . GLY B 1 118 ? 3.838 15.352 14.703 1 96.31 118 GLY B N 1
ATOM 3512 C CA . GLY B 1 118 ? 4.617 16.188 13.805 1 96.31 118 GLY B CA 1
ATOM 3513 C C . GLY B 1 118 ? 4.078 17.594 13.688 1 96.31 118 GLY B C 1
ATOM 3514 O O . GLY B 1 118 ? 4.816 18.562 13.891 1 96.31 118 GLY B O 1
ATOM 3515 N N . HIS B 1 119 ? 2.822 17.656 13.422 1 96.38 119 HIS B N 1
ATOM 3516 C CA . HIS B 1 119 ? 2.178 18.969 13.359 1 96.38 119 HIS B CA 1
ATOM 3517 C C . HIS B 1 119 ? 2.307 19.703 14.68 1 96.38 119 HIS B C 1
ATOM 3519 O O . HIS B 1 119 ? 2.686 20.875 14.703 1 96.38 119 HIS B O 1
ATOM 3525 N N . LEU B 1 120 ? 2.047 19.062 15.75 1 96.38 120 LEU B N 1
ATOM 3526 C CA . LEU B 1 120 ? 2.025 19.641 17.094 1 96.38 120 LEU B CA 1
ATOM 3527 C C . LEU B 1 120 ? 3.355 20.312 17.422 1 96.38 120 LEU B C 1
ATOM 3529 O O . LEU B 1 120 ? 3.383 21.375 18.047 1 96.38 120 LEU B O 1
ATOM 3533 N N . LEU B 1 121 ? 4.426 19.719 16.984 1 96.38 121 LEU B N 1
ATOM 3534 C CA . LEU B 1 121 ? 5.754 20.172 17.391 1 96.38 121 LEU B CA 1
ATOM 3535 C C . LEU B 1 121 ? 6.363 21.078 16.328 1 96.38 121 LEU B C 1
ATOM 3537 O O . LEU B 1 121 ? 7.418 21.688 16.547 1 96.38 121 LEU B O 1
ATOM 3541 N N . SER B 1 122 ? 5.719 21.266 15.18 1 97.06 122 SER B N 1
ATOM 3542 C CA . SER B 1 122 ? 6.27 22.016 14.055 1 97.06 122 SER B CA 1
ATOM 3543 C C . SER B 1 122 ? 6.512 23.469 14.422 1 97.06 122 SER B C 1
ATOM 3545 O O . SER B 1 122 ? 7.449 24.094 13.922 1 97.06 122 SER B O 1
ATOM 3547 N N . PRO B 1 123 ? 5.738 24.125 15.359 1 97 123 PRO B N 1
ATOM 3548 C CA . PRO B 1 123 ? 6.016 25.5 15.742 1 97 123 PRO B CA 1
ATOM 3549 C C . PRO B 1 123 ? 7.359 25.672 16.453 1 97 123 PRO B C 1
ATOM 3551 O O . PRO B 1 123 ? 7.895 26.781 16.516 1 97 123 PRO B O 1
ATOM 3554 N N . PHE B 1 124 ? 7.91 24.578 16.953 1 95.94 124 PHE B N 1
ATOM 3555 C CA . PHE B 1 124 ? 9.211 24.609 17.609 1 95.94 124 PHE B CA 1
ATOM 3556 C C . PHE B 1 124 ? 10.328 24.812 16.594 1 95.94 124 PHE B C 1
ATOM 3558 O O . PHE B 1 124 ? 11.477 25.047 16.969 1 95.94 124 PHE B O 1
ATOM 3565 N N . LEU B 1 125 ? 9.992 24.766 15.328 1 95.38 125 LEU B N 1
ATOM 3566 C CA . LEU B 1 125 ? 10.969 25 14.266 1 95.38 125 LEU B CA 1
ATOM 3567 C C . LEU B 1 125 ? 11.133 26.484 14 1 95.38 125 LEU B C 1
ATOM 3569 O O . LEU B 1 125 ? 12.062 26.906 13.297 1 95.38 125 LEU B O 1
ATOM 3573 N N . ALA B 1 126 ? 10.234 27.312 14.516 1 93.94 126 ALA B N 1
ATOM 3574 C CA . ALA B 1 126 ? 10.344 28.766 14.406 1 93.94 126 ALA B CA 1
ATOM 3575 C C . ALA B 1 126 ? 11.367 29.312 15.398 1 93.94 126 ALA B C 1
ATOM 3577 O O . ALA B 1 126 ? 11.727 28.641 16.359 1 93.94 126 ALA B O 1
ATOM 3578 N N . PRO B 1 127 ? 11.859 30.531 15.148 1 91.25 127 PRO B N 1
ATOM 3579 C CA . PRO B 1 127 ? 12.852 31.125 16.047 1 91.25 127 PRO B CA 1
ATOM 3580 C C . PRO B 1 127 ? 12.328 31.281 17.484 1 91.25 127 PRO B C 1
ATOM 3582 O O . PRO B 1 127 ? 13.047 30.969 18.438 1 91.25 127 PRO B O 1
ATOM 3585 N N . LEU B 1 128 ? 11.109 31.828 17.578 1 93.19 128 LEU B N 1
ATOM 3586 C CA . LEU B 1 128 ? 10.477 31.922 18.875 1 93.19 128 LEU B CA 1
ATOM 3587 C C . LEU B 1 128 ? 9.734 30.641 19.219 1 93.19 128 LEU B C 1
ATOM 3589 O O . LEU B 1 128 ? 8.875 30.188 18.453 1 93.19 128 LEU B O 1
ATOM 3593 N N . LYS B 1 129 ? 10.055 30.047 20.328 1 95.69 129 LYS B N 1
ATOM 3594 C CA . LYS B 1 129 ? 9.508 28.734 20.688 1 95.69 129 LYS B CA 1
ATOM 3595 C C . LYS B 1 129 ? 8.57 28.844 21.891 1 95.69 129 LYS B C 1
ATOM 3597 O O . LYS B 1 129 ? 8.812 29.625 22.812 1 95.69 129 LYS B O 1
ATOM 3602 N N . PRO B 1 130 ? 7.543 28.016 21.859 1 97.56 130 PRO B N 1
ATOM 3603 C CA . PRO B 1 130 ? 6.672 27.953 23.031 1 97.56 130 PRO B CA 1
ATOM 3604 C C . PRO B 1 130 ? 7.336 27.266 24.234 1 97.56 130 PRO B C 1
ATOM 3606 O O . PRO B 1 130 ? 8.391 26.641 24.078 1 97.56 130 PRO B O 1
ATOM 3609 N N . GLU B 1 131 ? 6.711 27.469 25.375 1 97.44 131 GLU B N 1
ATOM 3610 C CA . GLU B 1 131 ? 7.172 26.812 26.594 1 97.44 131 GLU B CA 1
ATOM 3611 C C . GLU B 1 131 ? 6.133 25.812 27.109 1 97.44 131 GLU B C 1
ATOM 3613 O O . GLU B 1 131 ? 4.934 26.109 27.094 1 97.44 131 GLU B O 1
ATOM 3618 N N . PHE B 1 132 ? 6.664 24.688 27.547 1 95.94 132 PHE B N 1
ATOM 3619 C CA . PHE B 1 132 ? 5.781 23.734 28.234 1 95.94 132 PHE B CA 1
ATOM 3620 C C . PHE B 1 132 ? 5.426 24.234 29.625 1 95.94 132 PHE B C 1
ATOM 3622 O O . PHE B 1 132 ? 6.25 24.859 30.297 1 95.94 132 PHE B O 1
ATOM 3629 N N . PRO B 1 133 ? 4.223 24 30.125 1 97.94 133 PRO B N 1
ATOM 3630 C CA . PRO B 1 133 ? 3.102 23.422 29.391 1 97.94 133 PRO B CA 1
ATOM 3631 C C . PRO B 1 133 ? 2.398 24.438 28.5 1 97.94 133 PRO B C 1
ATOM 3633 O O . PRO B 1 133 ? 2.506 25.641 28.719 1 97.94 133 PRO B O 1
ATOM 3636 N N . PHE B 1 134 ? 1.76 23.984 27.5 1 98.44 134 PHE B N 1
ATOM 3637 C CA . PHE B 1 134 ? 1.012 24.875 26.625 1 98.44 134 PHE B CA 1
ATOM 3638 C C . PHE B 1 134 ? -0.271 24.203 26.141 1 98.44 134 PHE B C 1
ATOM 3640 O O . PHE B 1 134 ? -0.473 23.016 26.359 1 98.44 134 PHE B O 1
ATOM 3647 N N . ILE B 1 135 ? -1.173 24.969 25.594 1 98.62 135 ILE B N 1
ATOM 3648 C CA . ILE B 1 135 ? -2.359 24.484 24.891 1 98.62 135 ILE B CA 1
ATOM 3649 C C . ILE B 1 135 ? -2.047 24.297 23.406 1 98.62 135 ILE B C 1
ATOM 3651 O O . ILE B 1 135 ? -1.343 25.125 22.812 1 98.62 135 ILE B O 1
ATOM 3655 N N . ALA B 1 136 ? -2.527 23.266 22.859 1 98.56 136 ALA B N 1
ATOM 3656 C CA . ALA B 1 136 ? -2.391 23.062 21.422 1 98.56 136 ALA B CA 1
ATOM 3657 C C . ALA B 1 136 ? -3.752 23.078 20.734 1 98.56 136 ALA B C 1
ATOM 3659 O O . ALA B 1 136 ? -4.691 22.422 21.188 1 98.56 136 ALA B O 1
ATOM 3660 N N . LEU B 1 137 ? -3.879 23.875 19.734 1 98.5 137 LEU B N 1
ATOM 3661 C CA . LEU B 1 137 ? -4.992 23.812 18.797 1 98.5 137 LEU B CA 1
ATOM 3662 C C . LEU B 1 137 ? -4.566 23.156 17.484 1 98.5 137 LEU B C 1
ATOM 3664 O O . LEU B 1 137 ? -3.844 23.781 16.688 1 98.5 137 LEU B O 1
ATOM 3668 N N . LEU B 1 138 ? -4.996 21.953 17.25 1 97.5 138 LEU B N 1
ATOM 3669 C CA . LEU B 1 138 ? -4.703 21.234 16.016 1 97.5 138 LEU B CA 1
ATOM 3670 C C . LEU B 1 138 ? -5.879 21.328 15.047 1 97.5 138 LEU B C 1
ATOM 3672 O O . LEU B 1 138 ? -6.961 20.812 15.328 1 97.5 138 LEU B O 1
ATOM 3676 N N . VAL B 1 139 ? -5.664 21.969 13.906 1 97.44 139 VAL B N 1
ATOM 3677 C CA . VAL B 1 139 ? -6.738 22.188 12.953 1 97.44 139 VAL B CA 1
ATOM 3678 C C . VAL B 1 139 ? -6.301 21.734 11.562 1 97.44 139 VAL B C 1
ATOM 3680 O O . VAL B 1 139 ? -5.496 22.406 10.906 1 97.44 139 VAL B O 1
ATOM 3683 N N . SER B 1 140 ? -6.836 20.672 11.133 1 94 140 SER B N 1
ATOM 3684 C CA . SER B 1 140 ? -6.512 20.078 9.836 1 94 140 SER B CA 1
ATOM 3685 C C . SER B 1 140 ? -7.766 19.562 9.141 1 94 140 SER B C 1
ATOM 3687 O O . SER B 1 140 ? -8.883 19.859 9.562 1 94 140 SER B O 1
ATOM 3689 N N . GLY B 1 141 ? -7.547 18.938 8.031 1 90.12 141 GLY B N 1
ATOM 3690 C CA . GLY B 1 141 ? -8.664 18.328 7.32 1 90.12 141 GLY B CA 1
ATOM 3691 C C . GLY B 1 141 ? -9.344 17.234 8.109 1 90.12 141 GLY B C 1
ATOM 3692 O O . GLY B 1 141 ? -10.539 16.984 7.93 1 90.12 141 GLY B O 1
ATOM 3693 N N . GLY B 1 142 ? -8.609 16.594 8.992 1 88.19 142 GLY B N 1
ATOM 3694 C CA . GLY B 1 142 ? -9.164 15.461 9.719 1 88.19 142 GLY B CA 1
ATOM 3695 C C . GLY B 1 142 ? -9.25 15.703 11.211 1 88.19 142 GLY B C 1
ATOM 3696 O O . GLY B 1 142 ? -9.828 14.891 11.938 1 88.19 142 GLY B O 1
ATOM 3697 N N . HIS B 1 143 ? -8.734 16.859 11.578 1 90.12 143 HIS B N 1
ATOM 3698 C CA . HIS B 1 143 ? -8.656 17.047 13.023 1 90.12 143 HIS B CA 1
ATOM 3699 C C . HIS B 1 143 ? -9.023 18.469 13.414 1 90.12 143 HIS B C 1
ATOM 3701 O O . HIS B 1 143 ? -8.695 19.422 12.695 1 90.12 143 HIS B O 1
ATOM 3707 N N . THR B 1 144 ? -9.703 18.625 14.43 1 96.25 144 THR B N 1
ATOM 3708 C CA . THR B 1 144 ? -9.93 19.828 15.227 1 96.25 144 THR B CA 1
ATOM 3709 C C . THR B 1 144 ? -9.938 19.484 16.719 1 96.25 144 THR B C 1
ATOM 3711 O O . THR B 1 144 ? -10.914 18.922 17.219 1 96.25 144 THR B O 1
ATOM 3714 N N . GLN B 1 145 ? -8.844 19.859 17.344 1 96.69 145 GLN B N 1
ATOM 3715 C CA . GLN B 1 145 ? -8.664 19.422 18.719 1 96.69 145 GLN B CA 1
ATOM 3716 C C . GLN B 1 145 ? -7.965 20.5 19.562 1 96.69 145 GLN B C 1
ATOM 3718 O O . GLN B 1 145 ? -7.117 21.234 19.047 1 96.69 145 GLN B O 1
ATOM 3723 N N . LEU B 1 146 ? -8.391 20.562 20.75 1 97.56 146 LEU B N 1
ATOM 3724 C CA . LEU B 1 146 ? -7.664 21.281 21.797 1 97.56 146 LEU B CA 1
ATOM 3725 C C . LEU B 1 146 ? -7.02 20.312 22.781 1 97.56 146 LEU B C 1
ATOM 3727 O O . LEU B 1 146 ? -7.68 19.391 23.281 1 97.56 146 LEU B O 1
ATOM 3731 N N . LEU B 1 147 ? -5.73 20.547 23 1 97.5 147 LEU B N 1
ATOM 3732 C CA . LEU B 1 147 ? -5.008 19.641 23.875 1 97.5 147 LEU B CA 1
ATOM 3733 C C . LEU B 1 147 ? -4.254 20.406 24.953 1 97.5 147 LEU B C 1
ATOM 3735 O O . LEU B 1 147 ? -3.799 21.531 24.719 1 97.5 147 LEU B O 1
ATOM 3739 N N . SER B 1 148 ? -4.164 19.797 26.125 1 97.56 148 SER B N 1
ATOM 3740 C CA . SER B 1 148 ? -3.166 20.172 27.125 1 97.56 148 SER B CA 1
ATOM 3741 C C . SER B 1 148 ? -1.861 19.422 26.906 1 97.56 148 SER B C 1
ATOM 3743 O O . SER B 1 148 ? -1.845 18.188 26.922 1 97.56 148 SER B O 1
ATOM 3745 N N . VAL B 1 149 ? -0.798 20.156 26.656 1 96.56 149 VAL B N 1
ATOM 3746 C CA . VAL B 1 149 ? 0.501 19.547 26.391 1 96.56 149 VAL B CA 1
ATOM 3747 C C . VAL B 1 149 ? 1.463 19.859 27.531 1 96.56 149 VAL B C 1
ATOM 3749 O O . VAL B 1 149 ? 1.969 20.984 27.641 1 96.56 149 VAL B O 1
ATOM 3752 N N . LYS B 1 150 ? 1.778 18.922 28.312 1 96.31 150 LYS B N 1
ATOM 3753 C CA . LYS B 1 150 ? 2.646 19.125 29.469 1 96.31 150 LYS B CA 1
ATOM 3754 C C . LYS B 1 150 ? 4.113 18.922 29.094 1 96.31 150 LYS B C 1
ATOM 3756 O O . LYS B 1 150 ? 4.992 19.625 29.609 1 96.31 150 LYS B O 1
ATOM 3761 N N . ALA B 1 151 ? 4.32 17.953 28.328 1 92.25 151 ALA B N 1
ATOM 3762 C CA . ALA B 1 151 ? 5.617 17.594 27.766 1 92.25 151 ALA B CA 1
ATOM 3763 C C . ALA B 1 151 ? 5.449 16.766 26.5 1 92.25 151 ALA B C 1
ATOM 3765 O O . ALA B 1 151 ? 4.332 16.391 26.141 1 92.25 151 ALA B O 1
ATOM 3766 N N . VAL B 1 152 ? 6.512 16.609 25.812 1 90.19 152 VAL B N 1
ATOM 3767 C CA . VAL B 1 152 ? 6.445 15.758 24.625 1 90.19 152 VAL B CA 1
ATOM 3768 C C . VAL B 1 152 ? 5.98 14.359 25.031 1 90.19 152 VAL B C 1
ATOM 3770 O O . VAL B 1 152 ? 6.551 13.75 25.938 1 90.19 152 VAL B O 1
ATOM 3773 N N . GLY B 1 153 ? 4.891 13.961 24.406 1 87.25 153 GLY B N 1
ATOM 3774 C CA . GLY B 1 153 ? 4.363 12.641 24.719 1 87.25 153 GLY B CA 1
ATOM 3775 C C . GLY B 1 153 ? 3.295 12.664 25.797 1 87.25 153 GLY B C 1
ATOM 3776 O O . GLY B 1 153 ? 2.619 11.656 26.031 1 87.25 153 GLY B O 1
ATOM 3777 N N . ASP B 1 154 ? 3.156 13.766 26.422 1 91 154 ASP B N 1
ATOM 3778 C CA . ASP B 1 154 ? 2.135 13.945 27.453 1 91 154 ASP B CA 1
ATOM 3779 C C . ASP B 1 154 ? 1.041 14.906 26.984 1 91 154 ASP B C 1
ATOM 3781 O O . ASP B 1 154 ? 1.11 16.109 27.234 1 91 154 ASP B O 1
ATOM 3785 N N . TYR B 1 155 ? 0.074 14.258 26.359 1 92.69 155 TYR B N 1
ATOM 3786 C CA . TYR B 1 155 ? -0.981 15.016 25.688 1 92.69 155 TYR B CA 1
ATOM 3787 C C . TYR B 1 155 ? -2.35 14.648 26.25 1 92.69 155 TYR B C 1
ATOM 3789 O O . TYR B 1 155 ? -2.678 13.469 26.391 1 92.69 155 TYR B O 1
ATOM 3797 N N . GLU B 1 156 ? -3.07 15.586 26.609 1 94.69 156 GLU B N 1
ATOM 3798 C CA . GLU B 1 156 ? -4.441 15.383 27.062 1 94.69 156 GLU B CA 1
ATOM 3799 C C . GLU B 1 156 ? -5.434 16.141 26.188 1 94.69 156 GLU B C 1
ATOM 3801 O O . GLU B 1 156 ? -5.301 17.359 26 1 94.69 156 GLU B O 1
ATOM 3806 N N . ILE B 1 157 ? -6.406 15.445 25.734 1 94.25 157 ILE B N 1
ATOM 3807 C CA . ILE B 1 157 ? -7.434 16.094 24.922 1 94.25 157 ILE B CA 1
ATOM 3808 C C . ILE B 1 157 ? -8.375 16.891 25.812 1 94.25 157 ILE B C 1
ATOM 3810 O O . ILE B 1 157 ? -8.969 16.344 26.75 1 94.25 157 ILE B O 1
ATOM 3814 N N . LEU B 1 158 ? -8.461 18.125 25.547 1 96.56 158 LEU B N 1
ATOM 3815 C CA . LEU B 1 158 ? -9.398 18.984 26.266 1 96.56 158 LEU B CA 1
ATOM 3816 C C . LEU B 1 158 ? -10.75 19.016 25.562 1 96.56 158 LEU B C 1
ATOM 3818 O O . LEU B 1 158 ? -11.781 19.203 26.203 1 96.56 158 LEU B O 1
ATOM 3822 N N . GLY B 1 159 ? -10.734 18.938 24.266 1 95.31 159 GLY B N 1
ATOM 3823 C CA . GLY B 1 159 ? -11.898 18.922 23.406 1 95.31 159 GLY B CA 1
ATOM 3824 C C . GLY B 1 159 ? -11.562 18.609 21.953 1 95.31 159 GLY B C 1
ATOM 3825 O O . GLY B 1 159 ? -10.406 18.75 21.547 1 95.31 159 GLY B O 1
ATOM 3826 N N . GLN B 1 160 ? -12.539 18.188 21.219 1 95.69 160 GLN B N 1
ATOM 3827 C CA . GLN B 1 160 ? -12.352 17.859 19.812 1 95.69 160 GLN B CA 1
ATOM 3828 C C . GLN B 1 160 ? -13.68 17.938 19.047 1 95.69 160 GLN B C 1
ATOM 3830 O O . GLN B 1 160 ? -14.742 18.047 19.656 1 95.69 160 GLN B O 1
ATOM 3835 N N . THR B 1 161 ? -13.555 17.922 17.781 1 94.69 161 THR B N 1
ATOM 3836 C CA . THR B 1 161 ? -14.773 17.969 16.984 1 94.69 161 THR B CA 1
ATOM 3837 C C . THR B 1 161 ? -15.555 16.672 17.109 1 94.69 161 THR B C 1
ATOM 3839 O O . THR B 1 161 ? -14.961 15.586 17.156 1 94.69 161 THR B O 1
ATOM 3842 N N . LEU B 1 162 ? -16.766 16.766 17.172 1 92.69 162 LEU B N 1
ATOM 3843 C CA . LEU B 1 162 ? -17.641 15.609 17.312 1 92.69 162 LEU B CA 1
ATOM 3844 C C . LEU B 1 162 ? -18.125 15.133 15.961 1 92.69 162 LEU B C 1
ATOM 3846 O O . LEU B 1 162 ? -18.672 14.023 15.844 1 92.69 162 LEU B O 1
ATOM 3850 N N . ASP B 1 163 ? -17.953 15.883 14.984 1 91.94 163 ASP B N 1
ATOM 3851 C CA . ASP B 1 163 ? -18.375 15.562 13.625 1 91.94 163 ASP B CA 1
ATOM 3852 C C . ASP B 1 163 ? -17.281 15.922 12.617 1 91.94 163 ASP B C 1
ATOM 3854 O O . ASP B 1 163 ? -16.172 15.375 12.656 1 91.94 163 ASP B O 1
ATOM 3858 N N . ASP B 1 164 ? -17.469 17.047 11.844 1 90.81 164 ASP B N 1
ATOM 3859 C CA . ASP B 1 164 ? -16.516 17.422 10.805 1 90.81 164 ASP B CA 1
ATOM 3860 C C . ASP B 1 164 ? -15.391 18.281 11.375 1 90.81 164 ASP B C 1
ATOM 3862 O O . ASP B 1 164 ? -15.633 19.141 12.227 1 90.81 164 ASP B O 1
ATOM 3866 N N . ALA B 1 165 ? -14.219 17.969 10.914 1 94.56 165 ALA B N 1
ATOM 3867 C CA . ALA B 1 165 ? -13.109 18.859 11.227 1 94.56 165 ALA B CA 1
ATOM 3868 C C . ALA B 1 165 ? -13.25 20.188 10.477 1 94.56 165 ALA B C 1
ATOM 3870 O O . ALA B 1 165 ? -13.961 20.266 9.477 1 94.56 165 ALA B O 1
ATOM 3871 N N . VAL B 1 166 ? -12.602 21.172 11.039 1 96.5 166 VAL B N 1
ATOM 3872 C CA . VAL B 1 166 ? -12.727 22.516 10.492 1 96.5 166 VAL B CA 1
ATOM 3873 C C . VAL B 1 166 ? -12.211 22.531 9.055 1 96.5 166 VAL B C 1
ATOM 3875 O O . VAL B 1 166 ? -12.773 23.219 8.195 1 96.5 166 VAL B O 1
ATOM 3878 N N . GLY B 1 167 ? -11.07 21.812 8.805 1 95.06 167 GLY B N 1
ATOM 3879 C CA . GLY B 1 167 ? -10.562 21.734 7.441 1 95.06 167 GLY B CA 1
ATOM 3880 C C . GLY B 1 167 ? -11.555 21.125 6.469 1 95.06 167 GLY B C 1
ATOM 3881 O O . GLY B 1 167 ? -11.695 21.594 5.34 1 95.06 167 GLY B O 1
ATOM 3882 N N . GLU B 1 168 ? -12.211 20.125 6.863 1 93.19 168 GLU B N 1
ATOM 3883 C CA . GLU B 1 168 ? -13.25 19.5 6.055 1 93.19 168 GLU B CA 1
ATOM 3884 C C . GLU B 1 168 ? -14.414 20.469 5.805 1 93.19 168 GLU B C 1
ATOM 3886 O O . GLU B 1 168 ? -15 20.469 4.723 1 93.19 168 GLU B O 1
ATOM 3891 N N . ALA B 1 169 ? -14.758 21.203 6.789 1 94.81 169 ALA B N 1
ATOM 3892 C CA . ALA B 1 169 ? -15.812 22.188 6.633 1 94.81 169 ALA B CA 1
ATOM 3893 C C . ALA B 1 169 ? -15.453 23.219 5.559 1 94.81 169 ALA B C 1
ATOM 3895 O O . ALA B 1 169 ? -16.281 23.562 4.715 1 94.81 169 ALA B O 1
ATOM 3896 N N . PHE B 1 170 ? -14.234 23.688 5.609 1 95.5 170 PHE B N 1
ATOM 3897 C CA . PHE B 1 170 ? -13.75 24.609 4.586 1 95.5 170 PHE B CA 1
ATOM 3898 C C . PHE B 1 170 ? -13.836 23.969 3.201 1 95.5 170 PHE B C 1
ATOM 3900 O O . PHE B 1 170 ? -14.328 24.594 2.258 1 95.5 170 PHE B O 1
ATOM 3907 N N . ASP B 1 171 ? -13.391 22.734 3.082 1 92.94 171 ASP B N 1
ATOM 3908 C CA . ASP B 1 171 ? -13.359 22.047 1.803 1 92.94 171 ASP B CA 1
ATOM 3909 C C . ASP B 1 171 ? -14.766 21.812 1.262 1 92.94 171 ASP B C 1
ATOM 3911 O O . ASP B 1 171 ? -15.016 21.969 0.064 1 92.94 171 ASP B O 1
ATOM 3915 N N . LYS B 1 172 ? -15.641 21.391 2.105 1 92.56 172 LYS B N 1
ATOM 3916 C CA . LYS B 1 172 ? -17.016 21.141 1.691 1 92.56 172 LYS B CA 1
ATOM 3917 C C . LYS B 1 172 ? -17.688 22.438 1.226 1 92.56 172 LYS B C 1
ATOM 3919 O O . LYS B 1 172 ? -18.422 22.438 0.228 1 92.56 172 LYS B O 1
ATOM 3924 N N . MET B 1 173 ? -17.516 23.453 1.949 1 94.44 173 MET B N 1
ATOM 3925 C CA . MET B 1 173 ? -18.078 24.734 1.568 1 94.44 173 MET B CA 1
ATOM 3926 C C . MET B 1 173 ? -17.531 25.188 0.219 1 94.44 173 MET B C 1
ATOM 3928 O O . MET B 1 173 ? -18.281 25.672 -0.629 1 94.44 173 MET B O 1
ATOM 3932 N N . ALA B 1 174 ? -16.234 25.062 0.096 1 94.81 174 ALA B N 1
ATOM 3933 C CA . ALA B 1 174 ? -15.617 25.406 -1.178 1 94.81 174 ALA B CA 1
ATOM 3934 C C . ALA B 1 174 ? -16.219 24.609 -2.326 1 94.81 174 ALA B C 1
ATOM 3936 O O . ALA B 1 174 ? -16.531 25.172 -3.379 1 94.81 174 ALA B O 1
ATOM 3937 N N . LYS B 1 175 ? -16.422 23.375 -2.113 1 92.44 175 LYS B N 1
ATOM 3938 C CA . LYS B 1 175 ? -16.984 22.5 -3.133 1 92.44 175 LYS B CA 1
ATOM 3939 C C . LYS B 1 175 ? -18.391 22.922 -3.508 1 92.44 175 LYS B C 1
ATOM 3941 O O . LYS B 1 175 ? -18.734 23 -4.691 1 92.44 175 LYS B O 1
ATOM 3946 N N . ILE B 1 176 ? -19.172 23.234 -2.531 1 90.94 176 ILE B N 1
ATOM 3947 C CA . ILE B 1 176 ? -20.562 23.656 -2.752 1 90.94 176 ILE B CA 1
ATOM 3948 C C . ILE B 1 176 ? -20.578 24.953 -3.541 1 90.94 176 ILE B C 1
ATOM 3950 O O . ILE B 1 176 ? -21.469 25.172 -4.371 1 90.94 176 ILE B O 1
ATOM 3954 N N . MET B 1 177 ? -19.625 25.75 -3.375 1 92.56 177 MET B N 1
ATOM 3955 C CA . MET B 1 177 ? -19.547 27.047 -4.023 1 92.56 177 MET B CA 1
ATOM 3956 C C . MET B 1 177 ? -18.891 26.938 -5.395 1 92.56 177 MET B C 1
ATOM 3958 O O . MET B 1 177 ? -18.703 27.953 -6.082 1 92.56 177 MET B O 1
ATOM 3962 N N . GLY B 1 178 ? -18.438 25.703 -5.742 1 90.75 178 GLY B N 1
ATOM 3963 C CA . GLY B 1 178 ? -17.859 25.469 -7.059 1 90.75 178 GLY B CA 1
ATOM 3964 C C . GLY B 1 178 ? -16.391 25.859 -7.148 1 90.75 178 GLY B C 1
ATOM 3965 O O . GLY B 1 178 ? -15.883 26.125 -8.234 1 90.75 178 GLY B O 1
ATOM 3966 N N . LEU B 1 179 ? -15.727 25.984 -6.039 1 94.25 179 LEU B N 1
ATOM 3967 C CA . LEU B 1 179 ? -14.312 26.328 -6.012 1 94.25 179 LEU B CA 1
ATOM 3968 C C . LEU B 1 179 ? -13.453 25.078 -6.219 1 94.25 179 LEU B C 1
ATOM 3970 O O . LEU B 1 179 ? -13.891 23.969 -5.902 1 94.25 179 LEU B O 1
ATOM 3974 N N . PRO B 1 180 ? -12.305 25.25 -6.715 1 92.06 180 PRO B N 1
ATOM 3975 C CA . PRO B 1 180 ? -11.445 24.094 -6.969 1 92.06 180 PRO B CA 1
ATOM 3976 C C . PRO B 1 180 ? -10.797 23.547 -5.703 1 92.06 180 PRO B C 1
ATOM 3978 O O . PRO B 1 180 ? -10.773 24.219 -4.672 1 92.06 180 PRO B O 1
ATOM 3981 N N . TYR B 1 181 ? -10.32 22.328 -5.754 1 90.81 181 TYR B N 1
ATOM 3982 C CA . TYR B 1 181 ? -9.516 21.719 -4.707 1 90.81 181 TYR B CA 1
ATOM 3983 C C . TYR B 1 181 ? -8.086 22.25 -4.738 1 90.81 181 TYR B C 1
ATOM 3985 O O . TYR B 1 181 ? -7.5 22.406 -5.809 1 90.81 181 TYR B O 1
ATOM 3993 N N . PRO B 1 182 ? -7.5 22.453 -3.609 1 91.75 182 PRO B N 1
ATOM 3994 C CA . PRO B 1 182 ? -8.016 22.312 -2.246 1 91.75 182 PRO B CA 1
ATOM 3995 C C . PRO B 1 182 ? -8.945 23.453 -1.842 1 91.75 182 PRO B C 1
ATOM 3997 O O . PRO B 1 182 ? -8.664 24.609 -2.141 1 91.75 182 PRO B O 1
ATOM 4000 N N . GLY B 1 183 ? -9.914 23.234 -1.153 1 93.88 183 GLY B N 1
ATOM 4001 C CA . GLY B 1 183 ? -10.984 24.172 -0.882 1 93.88 183 GLY B CA 1
ATOM 4002 C C . GLY B 1 183 ? -10.602 25.234 0.127 1 93.88 183 GLY B C 1
ATOM 4003 O O . GLY B 1 183 ? -11.008 26.391 -0.003 1 93.88 183 GLY B O 1
ATOM 4004 N N . GLY B 1 184 ? -9.805 24.938 1.107 1 94.38 184 GLY B N 1
ATOM 4005 C CA . GLY B 1 184 ? -9.445 25.844 2.188 1 94.38 184 GLY B CA 1
ATOM 4006 C C . GLY B 1 184 ? -8.844 27.141 1.699 1 94.38 184 GLY B C 1
ATOM 4007 O O . GLY B 1 184 ? -9.438 28.203 1.881 1 94.38 184 GLY B O 1
ATOM 4008 N N . PRO B 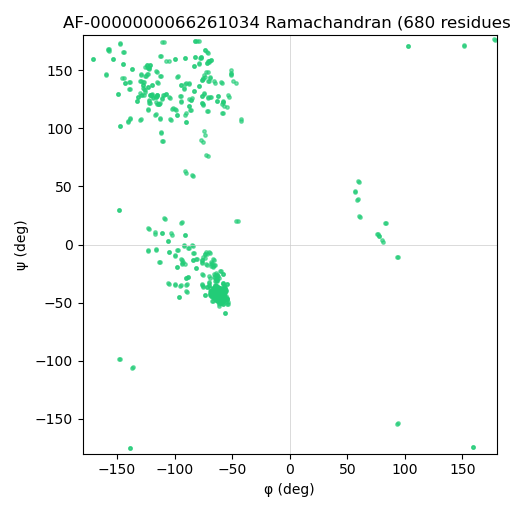1 185 ? -7.734 27 0.972 1 94.5 185 PRO B N 1
ATOM 4009 C CA . PRO B 1 185 ? -7.074 28.203 0.457 1 94.5 185 PRO B CA 1
ATOM 4010 C C . PRO B 1 185 ? -7.949 28.984 -0.518 1 94.5 185 PRO B C 1
ATOM 4012 O O . PRO B 1 185 ? -7.949 30.219 -0.501 1 94.5 185 PRO B O 1
ATOM 4015 N N . GLU B 1 186 ? -8.734 28.312 -1.319 1 95.56 186 GLU B N 1
ATOM 4016 C CA . GLU B 1 186 ? -9.594 28.953 -2.303 1 95.56 186 GLU B CA 1
ATOM 4017 C C . GLU B 1 186 ? -10.719 29.734 -1.624 1 95.56 186 GLU B C 1
ATOM 4019 O O . GLU B 1 186 ? -11.055 30.844 -2.039 1 95.56 186 GLU B O 1
ATOM 4024 N N . LEU B 1 187 ? -11.273 29.188 -0.627 1 97.06 187 LEU B N 1
ATOM 4025 C CA . LEU B 1 187 ? -12.352 29.844 0.107 1 97.06 187 LEU B CA 1
ATOM 4026 C C . LEU B 1 187 ? -11.82 31.062 0.863 1 97.06 187 LEU B C 1
ATOM 4028 O O . LEU B 1 187 ? -12.469 32.094 0.9 1 97.06 187 LEU B O 1
ATOM 4032 N N . ALA B 1 188 ? -10.688 30.891 1.482 1 97.38 188 ALA B N 1
ATOM 4033 C CA . ALA B 1 188 ? -10.062 32 2.191 1 97.38 188 ALA B CA 1
ATOM 4034 C C . ALA B 1 188 ? -9.773 33.156 1.244 1 97.38 188 ALA B C 1
ATOM 4036 O O . ALA B 1 188 ? -9.938 34.344 1.612 1 97.38 188 ALA B O 1
ATOM 4037 N N . ALA B 1 189 ? -9.336 32.844 0.065 1 97.19 189 ALA B N 1
ATOM 4038 C CA . ALA B 1 189 ? -9.062 33.844 -0.941 1 97.19 189 ALA B CA 1
ATOM 4039 C C . ALA B 1 189 ? -10.336 34.594 -1.345 1 97.19 189 ALA B C 1
ATOM 4041 O O . ALA B 1 189 ? -10.336 35.812 -1.488 1 97.19 189 ALA B O 1
ATOM 4042 N N . LEU B 1 190 ? -11.359 33.906 -1.523 1 97.31 190 LEU B N 1
ATOM 4043 C CA . LEU B 1 190 ? -12.648 34.469 -1.881 1 97.31 190 LEU B CA 1
ATOM 4044 C C . LEU B 1 190 ? -13.172 35.375 -0.754 1 97.31 190 LEU B C 1
ATOM 4046 O O . LEU B 1 190 ? -13.75 36.406 -1.009 1 97.31 190 LEU B O 1
ATOM 4050 N N . ALA B 1 191 ? -12.977 34.938 0.451 1 97.94 191 ALA B N 1
ATOM 4051 C CA . ALA B 1 191 ? -13.477 35.625 1.642 1 97.94 191 ALA B CA 1
ATOM 4052 C C . ALA B 1 191 ? -12.875 37.031 1.761 1 97.94 191 ALA B C 1
ATOM 4054 O O . ALA B 1 191 ? -13.508 37.938 2.309 1 97.94 191 ALA B O 1
ATOM 4055 N N . LYS B 1 192 ? -11.68 37.25 1.255 1 97.38 192 LYS B N 1
ATOM 4056 C CA . LYS B 1 192 ? -11 38.531 1.326 1 97.38 192 LYS B CA 1
ATOM 4057 C C . LYS B 1 192 ? -11.812 39.625 0.625 1 97.38 192 LYS B C 1
ATOM 4059 O O . LYS B 1 192 ? -11.688 40.781 0.949 1 97.38 192 LYS B O 1
ATOM 4064 N N . ASN B 1 193 ? -12.664 39.188 -0.267 1 97.19 193 ASN B N 1
ATOM 4065 C CA . ASN B 1 193 ? -13.422 40.156 -1.075 1 97.19 193 ASN B CA 1
ATOM 4066 C C . ASN B 1 193 ? -14.852 40.281 -0.572 1 97.19 193 ASN B C 1
ATOM 4068 O O . ASN B 1 193 ? -15.688 40.938 -1.228 1 97.19 193 ASN B O 1
ATOM 4072 N N . GLY B 1 194 ? -15.109 39.719 0.528 1 97.88 194 GLY B N 1
ATOM 4073 C CA . GLY B 1 194 ? -16.484 39.688 0.988 1 97.88 194 GLY B CA 1
ATOM 4074 C C . GLY B 1 194 ? -16.719 40.531 2.234 1 97.88 194 GLY B C 1
ATOM 4075 O O . GLY B 1 194 ? -15.766 40.906 2.922 1 97.88 194 GLY B O 1
ATOM 4076 N N . ASP B 1 195 ? -18 40.812 2.455 1 98 195 ASP B N 1
ATOM 4077 C CA . ASP B 1 195 ? -18.453 41.438 3.699 1 98 195 ASP B CA 1
ATOM 4078 C C . ASP B 1 195 ? -18.797 40.375 4.738 1 98 195 ASP B C 1
ATOM 4080 O O . ASP B 1 195 ? -19.859 39.75 4.656 1 98 195 ASP B O 1
ATOM 4084 N N . GLU B 1 196 ? -17.938 40.219 5.723 1 97.12 196 GLU B N 1
ATOM 4085 C CA . GLU B 1 196 ? -18.094 39.156 6.711 1 97.12 196 GLU B CA 1
ATOM 4086 C C . GLU B 1 196 ? -19.297 39.438 7.617 1 97.12 196 GLU B C 1
ATOM 4088 O O . GLU B 1 196 ? -19.734 38.531 8.359 1 97.12 196 GLU B O 1
ATOM 4093 N N . GLN B 1 197 ? -19.938 40.594 7.508 1 96.75 197 GLN B N 1
ATOM 4094 C CA . GLN B 1 197 ? -21.047 40.969 8.375 1 96.75 197 GLN B CA 1
ATOM 4095 C C . GLN B 1 197 ? -22.391 40.719 7.676 1 96.75 197 GLN B C 1
ATOM 4097 O O . GLN B 1 197 ? -23.438 40.781 8.312 1 96.75 197 GLN B O 1
ATOM 4102 N N . ARG B 1 198 ? -22.328 40.438 6.434 1 96.25 198 ARG B N 1
ATOM 4103 C CA . ARG B 1 198 ? -23.562 40.406 5.648 1 96.25 198 ARG B CA 1
ATOM 4104 C C . ARG B 1 198 ? -24.453 39.25 6.113 1 96.25 198 ARG B C 1
ATOM 4106 O O . ARG B 1 198 ? -25.688 39.406 6.18 1 96.25 198 ARG B O 1
ATOM 4113 N N . PHE B 1 199 ? -23.906 38.125 6.359 1 96.19 199 PHE B N 1
ATOM 4114 C CA . PHE B 1 199 ? -24.703 36.969 6.758 1 96.19 199 PHE B CA 1
ATOM 4115 C C . PHE B 1 199 ? -24.344 36.531 8.172 1 96.19 199 PHE B C 1
ATOM 4117 O O . PHE B 1 199 ? -23.188 36.188 8.453 1 96.19 199 PHE B O 1
ATOM 4124 N N . VAL B 1 200 ? -25.312 36.5 9.023 1 94.5 200 VAL B N 1
ATOM 4125 C CA . VAL B 1 200 ? -25.125 36 10.375 1 94.5 200 VAL B CA 1
ATOM 4126 C C . VAL B 1 200 ? -25.344 34.469 10.391 1 94.5 200 VAL B C 1
ATOM 4128 O O . VAL B 1 200 ? -26.391 33.969 9.984 1 94.5 200 VAL B O 1
ATOM 4131 N N . MET B 1 201 ? -24.328 33.812 10.898 1 95.38 201 MET B N 1
ATOM 4132 C CA . MET B 1 201 ? -24.375 32.375 10.891 1 95.38 201 MET B CA 1
ATOM 4133 C C . MET B 1 201 ? -24.25 31.812 12.305 1 95.38 201 MET B C 1
ATOM 4135 O O . MET B 1 201 ? -23.656 32.438 13.18 1 95.38 201 MET B O 1
ATOM 4139 N N . PRO B 1 202 ? -24.812 30.656 12.477 1 92.5 202 PRO B N 1
ATOM 4140 C CA . PRO B 1 202 ? -24.766 30.078 13.812 1 92.5 202 PRO B CA 1
ATOM 4141 C C . PRO B 1 202 ? -23.359 29.578 14.18 1 92.5 202 PRO B C 1
ATOM 4143 O O . PRO B 1 202 ? -22.594 29.188 13.305 1 92.5 202 PRO B O 1
ATOM 4146 N N . ARG B 1 203 ? -23.062 29.656 15.477 1 91.38 203 ARG B N 1
ATOM 4147 C CA . ARG B 1 203 ? -21.859 29.078 16.047 1 91.38 203 ARG B CA 1
ATOM 4148 C C . ARG B 1 203 ? -22.188 27.891 16.953 1 91.38 203 ARG B C 1
ATOM 4150 O O . ARG B 1 203 ? -22.312 28.031 18.172 1 91.38 203 ARG B O 1
ATOM 4157 N N . PRO B 1 204 ? -22.078 26.766 16.344 1 84.81 204 PRO B N 1
ATOM 4158 C CA . PRO B 1 204 ? -22.484 25.594 17.125 1 84.81 204 PRO B CA 1
ATOM 4159 C C . PRO B 1 204 ? -21.578 25.359 18.328 1 84.81 204 PRO B C 1
ATOM 4161 O O . PRO B 1 204 ? -20.375 25.594 18.266 1 84.81 204 PRO B O 1
ATOM 4164 N N . MET B 1 205 ? -22.203 24.953 19.5 1 88 205 MET B N 1
ATOM 4165 C CA . MET B 1 205 ? -21.594 24.406 20.719 1 88 205 MET B CA 1
ATOM 4166 C C . MET B 1 205 ? -20.922 25.5 21.531 1 88 205 MET B C 1
ATOM 4168 O O . MET B 1 205 ? -20.219 25.219 22.5 1 88 205 MET B O 1
ATOM 4172 N N . ILE B 1 206 ? -21.125 26.734 21.156 1 88.5 206 ILE B N 1
ATOM 4173 C CA . ILE B 1 206 ? -20.469 27.797 21.906 1 88.5 206 ILE B CA 1
ATOM 4174 C C . ILE B 1 206 ? -21.203 28.016 23.234 1 88.5 206 ILE B C 1
ATOM 4176 O O . ILE B 1 206 ? -20.656 28.625 24.156 1 88.5 206 ILE B O 1
ATOM 4180 N N . ASN B 1 207 ? -22.375 27.5 23.297 1 86.06 207 ASN B N 1
ATOM 4181 C CA . ASN B 1 207 ? -23.141 27.672 24.516 1 86.06 207 ASN B CA 1
ATOM 4182 C C . ASN B 1 207 ? -22.922 26.531 25.5 1 86.06 207 ASN B C 1
ATOM 4184 O O . ASN B 1 207 ? -23.453 26.547 26.609 1 86.06 207 ASN B O 1
ATOM 4188 N N . ARG B 1 208 ? -22.156 25.578 25.219 1 87.69 208 ARG B N 1
ATOM 4189 C CA . ARG B 1 208 ? -21.781 24.469 26.094 1 87.69 208 ARG B CA 1
ATOM 4190 C C . ARG B 1 208 ? -20.438 24.719 26.75 1 87.69 208 ARG B C 1
ATOM 4192 O O . ARG B 1 208 ? -19.531 25.297 26.141 1 87.69 208 ARG B O 1
ATOM 4199 N N . PRO B 1 209 ? -20.375 24.281 27.922 1 86.69 209 PRO B N 1
ATOM 4200 C CA . PRO B 1 209 ? -19.156 24.594 28.672 1 86.69 209 PRO B CA 1
ATOM 4201 C C . PRO B 1 209 ? -17.953 23.766 28.203 1 86.69 209 PRO B C 1
ATOM 4203 O O . PRO B 1 209 ? -16.812 24.078 28.547 1 86.69 209 PRO B O 1
ATOM 4206 N N . ASP B 1 210 ? -18.203 22.828 27.453 1 90.06 210 ASP B N 1
ATOM 4207 C CA . ASP B 1 210 ? -17.109 21.953 27.031 1 90.06 210 ASP B CA 1
ATOM 4208 C C . ASP B 1 210 ? -16.297 22.594 25.922 1 90.06 210 ASP B C 1
ATOM 4210 O O . ASP B 1 210 ? -16.562 23.734 25.516 1 90.06 210 ASP B O 1
ATOM 4214 N N . LEU B 1 211 ? -15.242 21.953 25.547 1 96 211 LEU B N 1
ATOM 4215 C CA . LEU B 1 211 ? -14.32 22.5 24.562 1 96 211 LEU B CA 1
ATOM 4216 C C . LEU B 1 211 ? -14.422 21.734 23.25 1 96 211 LEU B C 1
ATOM 4218 O O . LEU B 1 211 ? -13.492 21.75 22.438 1 96 211 LEU B O 1
ATOM 4222 N N . ASP B 1 212 ? -15.578 21.094 23.078 1 95.88 212 ASP B N 1
ATOM 4223 C CA . ASP B 1 212 ? -15.805 20.344 21.844 1 95.88 212 ASP B CA 1
ATOM 4224 C C . ASP B 1 212 ? -16.266 21.266 20.719 1 95.88 212 ASP B C 1
ATOM 4226 O O . ASP B 1 212 ? -16.703 22.391 20.969 1 95.88 212 ASP B O 1
ATOM 4230 N N . PHE B 1 213 ? -16.125 20.781 19.5 1 95.88 213 PHE B N 1
ATOM 4231 C CA . PHE B 1 213 ? -16.484 21.531 18.297 1 95.88 213 PHE B CA 1
ATOM 4232 C C . PHE B 1 213 ? -17.531 20.766 17.5 1 95.88 213 PHE B C 1
ATOM 4234 O O . PHE B 1 213 ? -17.688 19.562 17.656 1 95.88 213 PHE B O 1
ATOM 4241 N N . SER B 1 214 ? -18.281 21.422 16.75 1 93.94 214 SER B N 1
ATOM 4242 C CA . SER B 1 214 ? -19.188 20.891 15.719 1 93.94 214 SER B CA 1
ATOM 4243 C C . SER B 1 214 ? -19.344 21.875 14.57 1 93.94 214 SER B C 1
ATOM 4245 O O . SER B 1 214 ? -19.594 23.062 14.789 1 93.94 214 SER B O 1
ATOM 4247 N N . PHE B 1 215 ? -19.156 21.391 13.367 1 94.31 215 PHE B N 1
ATOM 4248 C CA . PHE B 1 215 ? -19.25 22.297 12.227 1 94.31 215 PHE B CA 1
ATOM 4249 C C . PHE B 1 215 ? -20.297 21.812 11.227 1 94.31 215 PHE B C 1
ATOM 4251 O O . PHE B 1 215 ? -20.547 22.469 10.219 1 94.31 215 PHE B O 1
ATOM 4258 N N . SER B 1 216 ? -20.875 20.641 11.445 1 90.25 216 SER B N 1
ATOM 4259 C CA . SER B 1 216 ? -21.859 20.062 10.531 1 90.25 216 SER B CA 1
ATOM 4260 C C . SER B 1 216 ? -23.062 20.984 10.367 1 90.25 216 SER B C 1
ATOM 4262 O O . SER B 1 216 ? -23.562 21.172 9.258 1 90.25 216 SER B O 1
ATOM 4264 N N . GLY B 1 217 ? -23.594 21.484 11.508 1 89.62 217 GLY B N 1
ATOM 4265 C CA . GLY B 1 217 ? -24.703 22.406 11.453 1 89.62 217 GLY B CA 1
ATOM 4266 C C . GLY B 1 217 ? -24.406 23.656 10.625 1 89.62 217 GLY B C 1
ATOM 4267 O O . GLY B 1 217 ? -25.266 24.141 9.906 1 89.62 217 GLY B O 1
ATOM 4268 N N . LEU B 1 218 ? -23.234 24.172 10.773 1 92.56 218 LEU B N 1
ATOM 4269 C CA . LEU B 1 218 ? -22.797 25.344 10.008 1 92.56 218 LEU B CA 1
ATOM 4270 C C . LEU B 1 218 ? -22.781 25.031 8.516 1 92.56 218 LEU B C 1
ATOM 4272 O O . LEU B 1 218 ? -23.219 25.844 7.699 1 92.56 218 LEU B O 1
ATOM 4276 N N . LYS B 1 219 ? -22.297 23.859 8.117 1 92.5 219 LYS B N 1
ATOM 4277 C CA . LYS B 1 219 ? -22.266 23.422 6.719 1 92.5 219 LYS B CA 1
ATOM 4278 C C . LYS B 1 219 ? -23.672 23.406 6.117 1 92.5 219 LYS B C 1
ATOM 4280 O O . LYS B 1 219 ? -23.875 23.891 5.004 1 92.5 219 LYS B O 1
ATOM 4285 N N . THR B 1 220 ? -24.547 22.844 6.875 1 91.44 220 THR B N 1
ATOM 4286 C CA . THR B 1 220 ? -25.922 22.766 6.418 1 91.44 220 THR B CA 1
ATOM 4287 C C . THR B 1 220 ? -26.516 24.156 6.242 1 91.44 220 THR B C 1
ATOM 4289 O O . THR B 1 220 ? -27.188 24.438 5.242 1 91.44 220 THR B O 1
ATOM 4292 N N . HIS B 1 221 ? -26.344 24.984 7.18 1 93.44 221 HIS B N 1
ATOM 4293 C CA . HIS B 1 221 ? -26.844 26.359 7.125 1 93.44 221 HIS B CA 1
ATOM 4294 C C . HIS B 1 221 ? -26.344 27.078 5.871 1 93.44 221 HIS B C 1
ATOM 4296 O O . HIS B 1 221 ? -27.109 27.734 5.184 1 93.44 221 HIS B O 1
ATOM 4302 N N . VAL B 1 222 ? -25.078 26.953 5.617 1 93.12 222 VAL B N 1
ATOM 4303 C CA . VAL B 1 222 ? -24.469 27.641 4.488 1 93.12 222 VAL B CA 1
ATOM 4304 C C . VAL B 1 222 ? -25.016 27.062 3.178 1 93.12 222 VAL B C 1
ATOM 4306 O O . VAL B 1 222 ? -25.266 27.812 2.227 1 93.12 222 VAL B O 1
ATOM 4309 N N . ARG B 1 223 ? -25.141 25.766 3.105 1 92.44 223 ARG B N 1
ATOM 4310 C CA . ARG B 1 223 ? -25.703 25.141 1.924 1 92.44 223 ARG B CA 1
ATOM 4311 C C . ARG B 1 223 ? -27.078 25.719 1.599 1 92.44 223 ARG B C 1
ATOM 4313 O O . ARG B 1 223 ? -27.359 26.031 0.443 1 92.44 223 ARG B O 1
ATOM 4320 N N . LEU B 1 224 ? -27.891 25.828 2.609 1 93.19 224 LEU B N 1
ATOM 4321 C CA . LEU B 1 224 ? -29.219 26.375 2.441 1 93.19 224 LEU B CA 1
ATOM 4322 C C . LEU B 1 224 ? -29.156 27.859 2.043 1 93.19 224 LEU B C 1
ATOM 4324 O O . LEU B 1 224 ? -29.938 28.312 1.196 1 93.19 224 LEU B O 1
ATOM 4328 N N . LEU B 1 225 ? -28.297 28.562 2.645 1 93.5 225 LEU B N 1
ATOM 4329 C CA . LEU B 1 225 ? -28.109 29.969 2.338 1 93.5 225 LEU B CA 1
ATOM 4330 C C . LEU B 1 225 ? -27.734 30.172 0.874 1 93.5 225 LEU B C 1
ATOM 4332 O O . LEU B 1 225 ? -28.25 31.062 0.206 1 93.5 225 LEU B O 1
ATOM 4336 N N . ILE B 1 226 ? -26.844 29.344 0.365 1 92.44 226 ILE B N 1
ATOM 4337 C CA . ILE B 1 226 ? -26.375 29.438 -1.017 1 92.44 226 ILE B CA 1
ATOM 4338 C C . ILE B 1 226 ? -27.547 29.156 -1.966 1 92.44 226 ILE B C 1
ATOM 4340 O O . ILE B 1 226 ? -27.703 29.828 -2.988 1 92.44 226 ILE B O 1
ATOM 4344 N N . ALA B 1 227 ? -28.312 28.172 -1.59 1 91.25 227 ALA B N 1
ATOM 4345 C CA . ALA B 1 227 ? -29.453 27.781 -2.42 1 91.25 227 ALA B CA 1
ATOM 4346 C C . ALA B 1 227 ? -30.469 28.906 -2.531 1 91.25 227 ALA B C 1
ATOM 4348 O O . ALA B 1 227 ? -31.188 29.016 -3.533 1 91.25 227 ALA B O 1
ATOM 4349 N N . GLU B 1 228 ? -30.531 29.766 -1.596 1 91.94 228 GLU B N 1
ATOM 4350 C CA . GLU B 1 228 ? -31.516 30.828 -1.517 1 91.94 228 GLU B CA 1
ATOM 4351 C C . GLU B 1 228 ? -31.016 32.094 -2.184 1 91.94 228 GLU B C 1
ATOM 4353 O O . GLU B 1 228 ? -31.781 33.031 -2.418 1 91.94 228 GLU B O 1
ATOM 4358 N N . GLN B 1 229 ? -29.766 32.156 -2.404 1 88.69 229 GLN B N 1
ATOM 4359 C CA . GLN B 1 229 ? -29.188 33.406 -2.9 1 88.69 229 GLN B CA 1
ATOM 4360 C C . GLN B 1 229 ? -28.969 33.344 -4.406 1 88.69 229 GLN B C 1
ATOM 4362 O O . GLN B 1 229 ? -28.938 32.25 -4.992 1 88.69 229 GLN B O 1
ATOM 4367 N N . ASN B 1 230 ? -28.859 34.594 -4.934 1 83.69 230 ASN B N 1
ATOM 4368 C CA . ASN B 1 230 ? -28.422 34.688 -6.324 1 83.69 230 ASN B CA 1
ATOM 4369 C C . ASN B 1 230 ? -26.953 34.281 -6.48 1 83.69 230 ASN B C 1
ATOM 4371 O O . ASN B 1 230 ? -26.156 34.469 -5.555 1 83.69 230 ASN B O 1
ATOM 4375 N N . ASN B 1 231 ? -26.656 33.656 -7.57 1 84.69 231 ASN B N 1
ATOM 4376 C CA . ASN B 1 231 ? -25.312 33.156 -7.812 1 84.69 231 ASN B CA 1
ATOM 4377 C C . ASN B 1 231 ? -24.406 34.25 -8.398 1 84.69 231 ASN B C 1
ATOM 4379 O O . ASN B 1 231 ? -23.875 34.062 -9.492 1 84.69 231 ASN B O 1
ATOM 4383 N N . ASP B 1 232 ? -24.281 35.312 -7.598 1 91.56 232 ASP B N 1
ATOM 4384 C CA . ASP B 1 232 ? -23.375 36.344 -8.062 1 91.56 232 ASP B CA 1
ATOM 4385 C C . ASP B 1 232 ? -22.078 36.375 -7.258 1 91.56 232 ASP B C 1
ATOM 4387 O O . ASP B 1 232 ? -22.062 35.906 -6.105 1 91.56 232 ASP B O 1
ATOM 4391 N N . PRO B 1 233 ? -21.062 36.938 -7.863 1 93.88 233 PRO B N 1
ATOM 4392 C CA . PRO B 1 233 ? -19.734 36.844 -7.273 1 93.88 233 PRO B CA 1
ATOM 4393 C C . PRO B 1 233 ? -19.641 37.531 -5.906 1 93.88 233 PRO B C 1
ATOM 4395 O O . PRO B 1 233 ? -18.984 37.031 -5 1 93.88 233 PRO B O 1
ATOM 4398 N N . GLN B 1 234 ? -20.266 38.625 -5.781 1 96.19 234 GLN B N 1
ATOM 4399 C CA . GLN B 1 234 ? -20.188 39.344 -4.516 1 96.19 234 GLN B CA 1
ATOM 4400 C C . GLN B 1 234 ? -20.891 38.562 -3.4 1 96.19 234 GLN B C 1
ATOM 4402 O O . GLN B 1 234 ? -20.406 38.5 -2.271 1 96.19 234 GLN B O 1
ATOM 4407 N N . THR B 1 235 ? -22.047 38.062 -3.707 1 96.06 235 THR B N 1
ATOM 4408 C CA . THR B 1 235 ? -22.781 37.281 -2.723 1 96.06 235 THR B CA 1
ATOM 4409 C C . THR B 1 235 ? -21.953 36.062 -2.279 1 96.06 235 THR B C 1
ATOM 4411 O O . THR B 1 235 ? -21.922 35.75 -1.091 1 96.06 235 THR B O 1
ATOM 4414 N N . ARG B 1 236 ? -21.312 35.438 -3.199 1 95.94 236 ARG B N 1
ATOM 4415 C CA . ARG B 1 236 ? -20.469 34.281 -2.885 1 95.94 236 ARG B CA 1
ATOM 4416 C C . ARG B 1 236 ? -19.312 34.688 -1.971 1 95.94 236 ARG B C 1
ATOM 4418 O O . ARG B 1 236 ? -19 33.969 -1.011 1 95.94 236 ARG B O 1
ATOM 4425 N N . ALA B 1 237 ? -18.734 35.812 -2.322 1 97.69 237 ALA B N 1
ATOM 4426 C CA . ALA B 1 237 ? -17.641 36.312 -1.504 1 97.69 237 ALA B CA 1
ATOM 4427 C C . ALA B 1 237 ? -18.125 36.656 -0.094 1 97.69 237 ALA B C 1
ATOM 4429 O O . ALA B 1 237 ? -17.422 36.406 0.885 1 97.69 237 ALA B O 1
ATOM 4430 N N . ASP B 1 238 ? -19.312 37.219 -0.01 1 97.94 238 ASP B N 1
ATOM 4431 C CA . ASP B 1 238 ? -19.891 37.562 1.287 1 97.94 238 ASP B CA 1
ATOM 4432 C C . ASP B 1 238 ? -20.156 36.312 2.121 1 97.94 238 ASP B C 1
ATOM 4434 O O . ASP B 1 238 ? -19.953 36.344 3.338 1 97.94 238 ASP B O 1
ATOM 4438 N N . ILE B 1 239 ? -20.625 35.344 1.475 1 97.12 239 ILE B N 1
ATOM 4439 C CA . ILE B 1 239 ? -20.891 34.062 2.156 1 97.12 239 ILE B CA 1
ATOM 4440 C C . ILE B 1 239 ? -19.594 33.469 2.66 1 97.12 239 ILE B C 1
ATOM 4442 O O . ILE B 1 239 ? -19.516 33.031 3.811 1 97.12 239 ILE B O 1
ATOM 4446 N N . ALA B 1 240 ? -18.594 33.469 1.819 1 97.81 240 ALA B N 1
ATOM 4447 C CA . ALA B 1 240 ? -17.281 32.938 2.201 1 97.81 240 ALA B CA 1
ATOM 4448 C C . ALA B 1 240 ? -16.719 33.688 3.402 1 97.81 240 ALA B C 1
ATOM 4450 O O . ALA B 1 240 ? -16.219 33.062 4.348 1 97.81 240 ALA B O 1
ATOM 4451 N N . ALA B 1 241 ? -16.812 34.969 3.379 1 98.25 241 ALA B N 1
ATOM 4452 C CA . ALA B 1 241 ? -16.297 35.812 4.453 1 98.25 241 ALA B CA 1
ATOM 4453 C C . ALA B 1 241 ? -17.047 35.562 5.758 1 98.25 241 ALA B C 1
ATOM 4455 O O . ALA B 1 241 ? -16.438 35.469 6.824 1 98.25 241 ALA B O 1
ATOM 4456 N N . SER B 1 242 ? -18.359 35.5 5.66 1 98.06 242 SER B N 1
ATOM 4457 C CA . SER B 1 242 ? -19.172 35.25 6.836 1 98.06 242 SER B CA 1
ATOM 4458 C C . SER B 1 242 ? -18.891 33.875 7.43 1 98.06 242 SER B C 1
ATOM 4460 O O . SER B 1 242 ? -18.859 33.719 8.648 1 98.06 242 SER B O 1
ATOM 4462 N N . PHE B 1 243 ? -18.719 32.906 6.57 1 97.31 243 PHE B N 1
ATOM 4463 C CA . PHE B 1 243 ? -18.391 31.562 7.008 1 97.31 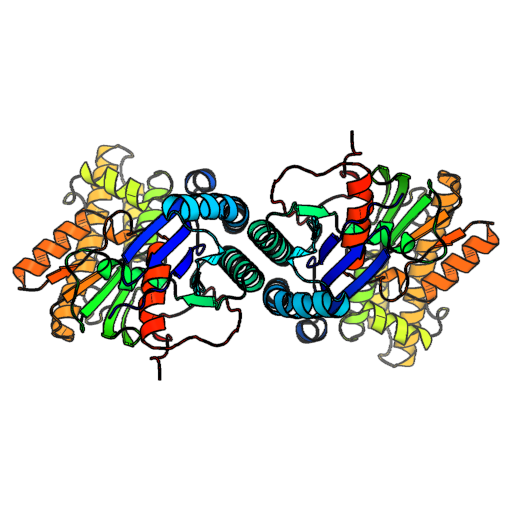243 PHE B CA 1
ATOM 4464 C C . PHE B 1 243 ? -17.062 31.531 7.75 1 97.31 243 PHE B C 1
ATOM 4466 O O . PHE B 1 243 ? -16.969 31.016 8.859 1 97.31 243 PHE B O 1
ATOM 4473 N N . GLN B 1 244 ? -16.031 32.094 7.137 1 97.94 244 GLN B N 1
ATOM 4474 C CA . GLN B 1 244 ? -14.695 32.125 7.738 1 97.94 244 GLN B CA 1
ATOM 4475 C C . GLN B 1 244 ? -14.734 32.844 9.094 1 97.94 244 GLN B C 1
ATOM 4477 O O . GLN B 1 244 ? -14.141 32.344 10.062 1 97.94 244 GLN B O 1
ATOM 4482 N N . LYS B 1 245 ? -15.43 33.938 9.133 1 97.75 245 LYS B N 1
ATOM 4483 C CA . LYS B 1 245 ? -15.555 34.688 10.383 1 97.75 245 LYS B CA 1
ATOM 4484 C C . LYS B 1 245 ? -16.172 33.812 11.477 1 97.75 245 LYS B C 1
ATOM 4486 O O . LYS B 1 245 ? -15.695 33.781 12.609 1 97.75 245 LYS B O 1
ATOM 4491 N N . THR B 1 246 ? -17.203 33.125 11.078 1 97.38 246 THR B N 1
ATOM 4492 C CA . THR B 1 246 ? -17.922 32.281 12.023 1 97.38 246 THR B CA 1
ATOM 4493 C C . THR B 1 246 ? -17 31.172 12.57 1 97.38 246 THR B C 1
ATOM 4495 O O . THR B 1 246 ? -16.969 30.922 13.773 1 97.38 246 THR B O 1
ATOM 4498 N N . VAL B 1 247 ? -16.328 30.516 11.68 1 97.31 247 VAL B N 1
ATOM 4499 C CA . VAL B 1 247 ? -15.406 29.438 12.062 1 97.31 247 VAL B CA 1
ATOM 4500 C C . VAL B 1 247 ? -14.312 30 12.969 1 97.31 247 VAL B C 1
ATOM 4502 O O . VAL B 1 247 ? -14.031 29.438 14.031 1 97.31 247 VAL B O 1
ATOM 4505 N N . VAL B 1 248 ? -13.688 31.109 12.594 1 97.75 248 VAL B N 1
ATOM 4506 C CA . VAL B 1 248 ? -12.586 31.719 13.336 1 97.75 248 VAL B CA 1
ATOM 4507 C C . VAL B 1 248 ? -13.062 32.125 14.727 1 97.75 248 VAL B C 1
ATOM 4509 O O . VAL B 1 248 ? -12.391 31.844 15.727 1 97.75 248 VAL B O 1
ATOM 4512 N N . GLU B 1 249 ? -14.211 32.719 14.789 1 96.94 249 GLU B N 1
ATOM 4513 C CA . GLU B 1 249 ? -14.758 33.125 16.078 1 96.94 249 GLU B CA 1
ATOM 4514 C C . GLU B 1 249 ? -15.008 31.938 16.984 1 96.94 249 GLU B C 1
ATOM 4516 O O . GLU B 1 249 ? -14.789 32 18.203 1 96.94 249 GLU B O 1
ATOM 4521 N N . THR B 1 250 ? -15.516 30.891 16.406 1 96.62 250 THR B N 1
ATOM 4522 C CA . THR B 1 250 ? -15.758 29.672 17.188 1 96.62 250 THR B CA 1
ATOM 4523 C C . THR B 1 250 ? -14.453 29.156 17.781 1 96.62 250 THR B C 1
ATOM 4525 O O . THR B 1 250 ? -14.406 28.812 18.969 1 96.62 250 THR B O 1
ATOM 4528 N N . LEU B 1 251 ? -13.422 29.078 17 1 97.62 251 LEU B N 1
ATOM 4529 C CA . LEU B 1 251 ? -12.117 28.609 17.453 1 97.62 251 LEU B CA 1
ATOM 4530 C C . LEU B 1 251 ? -11.57 29.531 18.547 1 97.62 251 LEU B C 1
ATOM 4532 O O . LEU B 1 251 ? -11.008 29.062 19.547 1 97.62 251 LEU B O 1
ATOM 4536 N N . LEU B 1 252 ? -11.789 30.844 18.406 1 97 252 LEU B N 1
ATOM 4537 C CA . LEU B 1 252 ? -11.312 31.828 19.359 1 97 252 LEU B CA 1
ATOM 4538 C C . LEU B 1 252 ? -11.977 31.641 20.719 1 97 252 LEU B C 1
ATOM 4540 O O . LEU B 1 252 ? -11.305 31.672 21.75 1 97 252 LEU B O 1
ATOM 4544 N N . ILE B 1 253 ? -13.227 31.484 20.703 1 96.44 253 ILE B N 1
ATOM 4545 C CA . ILE B 1 253 ? -14 31.312 21.938 1 96.44 253 ILE B CA 1
ATOM 4546 C C . ILE B 1 253 ? -13.492 30.094 22.703 1 96.44 253 ILE B C 1
ATOM 4548 O O . ILE B 1 253 ? -13.266 30.172 23.906 1 96.44 253 ILE B O 1
ATOM 4552 N N . LYS B 1 254 ? -13.297 29.016 22 1 97.31 254 LYS B N 1
ATOM 4553 C CA . LYS B 1 254 ? -12.859 27.781 22.656 1 97.31 254 LYS B CA 1
ATOM 4554 C C . LYS B 1 254 ? -11.422 27.906 23.141 1 97.31 254 LYS B C 1
ATOM 4556 O O . LYS B 1 254 ? -11.07 27.328 24.188 1 97.31 254 LYS B O 1
ATOM 4561 N N . CYS B 1 255 ? -10.578 28.594 22.438 1 97.69 255 CYS B N 1
ATOM 4562 C CA . CYS B 1 255 ? -9.211 28.828 22.875 1 97.69 255 CYS B CA 1
ATOM 4563 C C . CYS B 1 255 ? -9.188 29.641 24.172 1 97.69 255 CYS B C 1
ATOM 4565 O O . CYS B 1 255 ? -8.414 29.344 25.078 1 97.69 255 CYS B O 1
ATOM 4567 N N . ARG B 1 256 ? -10.023 30.641 24.266 1 96.81 256 ARG B N 1
ATOM 4568 C CA . ARG B 1 256 ? -10.117 31.438 25.484 1 96.81 256 ARG B CA 1
ATOM 4569 C C . ARG B 1 256 ? -10.547 30.578 26.672 1 96.81 256 ARG B C 1
ATOM 4571 O O . ARG B 1 256 ? -10.008 30.734 27.766 1 96.81 256 ARG B O 1
ATOM 4578 N N . ARG B 1 257 ? -11.477 29.75 26.391 1 97.12 257 ARG B N 1
ATOM 4579 C CA . ARG B 1 257 ? -11.938 28.844 27.438 1 97.12 257 ARG B CA 1
ATOM 4580 C C . ARG B 1 257 ? -10.828 27.906 27.891 1 97.12 257 ARG B C 1
ATOM 4582 O O . ARG B 1 257 ? -10.703 27.594 29.062 1 97.12 257 ARG B O 1
ATOM 4589 N N . ALA B 1 258 ? -10.078 27.438 26.922 1 97.69 258 ALA B N 1
ATOM 4590 C CA . ALA B 1 258 ? -8.961 26.547 27.234 1 97.69 258 ALA B CA 1
ATOM 4591 C C . ALA B 1 258 ? -7.922 27.25 28.094 1 97.69 258 ALA B C 1
ATOM 4593 O O . ALA B 1 258 ? -7.375 26.672 29.031 1 97.69 258 ALA B O 1
ATOM 4594 N N . TRP B 1 259 ? -7.613 28.531 27.781 1 97.56 259 TRP B N 1
ATOM 4595 C CA . TRP B 1 259 ? -6.707 29.328 28.594 1 97.56 259 TRP B CA 1
ATOM 4596 C C . TRP B 1 259 ? -7.199 29.438 30.031 1 97.56 259 TRP B C 1
ATOM 4598 O O . TRP B 1 259 ? -6.426 29.266 30.969 1 97.56 259 TRP B O 1
ATOM 4608 N N . LYS B 1 260 ? -8.453 29.688 30.141 1 96.62 260 LYS B N 1
ATOM 4609 C CA . LYS B 1 260 ? -9.047 29.828 31.469 1 96.62 260 LYS B CA 1
ATOM 4610 C C . LYS B 1 260 ? -8.992 28.5 32.25 1 96.62 260 LYS B C 1
ATOM 4612 O O . LYS B 1 260 ? -8.672 28.484 33.438 1 96.62 260 LYS B O 1
ATOM 4617 N N . LYS B 1 261 ? -9.281 27.5 31.594 1 96.88 261 LYS B N 1
ATOM 4618 C CA . LYS B 1 261 ? -9.359 26.172 32.219 1 96.88 261 LYS B CA 1
ATOM 4619 C C . LYS B 1 261 ? -7.98 25.703 32.656 1 96.88 261 LYS B C 1
ATOM 4621 O O . LYS B 1 261 ? -7.836 25.109 33.75 1 96.88 261 LYS B O 1
ATOM 4626 N N . THR B 1 262 ? -6.992 25.922 31.906 1 97.31 262 THR B N 1
ATOM 4627 C CA . THR B 1 262 ? -5.68 25.344 32.156 1 97.31 262 THR B CA 1
ATOM 4628 C C . THR B 1 262 ? -4.789 26.297 32.938 1 97.31 262 THR B C 1
ATOM 4630 O O . THR B 1 262 ? -3.871 25.875 33.625 1 97.31 262 THR B O 1
ATOM 4633 N N . GLY B 1 263 ? -4.98 27.562 32.625 1 97.69 263 GLY B N 1
ATOM 4634 C CA . GLY B 1 263 ? -4.098 28.578 33.188 1 97.69 263 GLY B CA 1
ATOM 4635 C C . GLY B 1 263 ? -2.779 28.688 32.469 1 97.69 263 GLY B C 1
ATOM 4636 O O . GLY B 1 263 ? -1.893 29.438 32.875 1 97.69 263 GLY B O 1
ATOM 4637 N N . TYR B 1 264 ? -2.605 27.953 31.406 1 98.12 264 TYR B N 1
ATOM 4638 C CA . TYR B 1 264 ? -1.369 28.016 30.625 1 98.12 264 TYR B CA 1
ATOM 4639 C C . TYR B 1 264 ? -1.234 29.344 29.906 1 98.12 264 TYR B C 1
ATOM 4641 O O . TYR B 1 264 ? -2.223 30.062 29.719 1 98.12 264 TYR B O 1
ATOM 4649 N N . ARG B 1 265 ? -0.079 29.656 29.562 1 98.19 265 ARG B N 1
ATOM 4650 C CA . ARG B 1 265 ? 0.184 30.938 28.906 1 98.19 265 ARG B CA 1
ATOM 4651 C C . ARG B 1 265 ? 0.211 30.781 27.391 1 98.19 265 ARG B C 1
ATOM 4653 O O . ARG B 1 265 ? -0.388 31.578 26.672 1 98.19 265 ARG B O 1
ATOM 4660 N N . ASP B 1 266 ? 0.886 29.75 26.938 1 98.62 266 ASP B N 1
ATOM 4661 C CA . ASP B 1 266 ? 1.193 29.641 25.516 1 98.62 266 ASP B CA 1
ATOM 4662 C C . ASP B 1 266 ? 0.145 28.797 24.797 1 98.62 266 ASP B C 1
ATOM 4664 O O . ASP B 1 266 ? -0.33 27.781 25.344 1 98.62 266 ASP B O 1
ATOM 4668 N N . LEU B 1 267 ? -0.271 29.234 23.641 1 98.69 267 LEU B N 1
ATOM 4669 C CA . LEU B 1 267 ? -1.11 28.5 22.703 1 98.69 267 LEU B CA 1
ATOM 4670 C C . LEU B 1 267 ? -0.344 28.172 21.422 1 98.69 267 LEU B C 1
ATOM 4672 O O . LEU B 1 267 ? 0.209 29.078 20.781 1 98.69 267 LEU B O 1
ATOM 4676 N N . VAL B 1 268 ? -0.258 26.906 21.141 1 98.56 268 VAL B N 1
ATOM 4677 C CA . VAL B 1 268 ? 0.385 26.453 19.906 1 98.56 268 VAL B CA 1
ATOM 4678 C C . VAL B 1 268 ? -0.675 26.016 18.891 1 98.56 268 VAL B C 1
ATOM 4680 O O . VAL B 1 268 ? -1.55 25.203 19.203 1 98.56 268 VAL B O 1
ATOM 4683 N N . VAL B 1 269 ? -0.621 26.578 17.672 1 98.44 269 VAL B N 1
ATOM 4684 C CA . VAL B 1 269 ? -1.589 26.266 16.625 1 98.44 269 VAL B CA 1
ATOM 4685 C C . VAL B 1 269 ? -0.88 25.594 15.453 1 98.44 269 VAL B C 1
ATOM 4687 O O . VAL B 1 269 ? 0.123 26.109 14.953 1 98.44 269 VAL B O 1
ATOM 4690 N N . SER B 1 270 ? -1.38 24.469 15.062 1 97.56 270 SER B N 1
ATOM 4691 C CA . SER B 1 270 ? -0.758 23.766 13.945 1 97.56 270 SER B CA 1
ATOM 4692 C C . SER B 1 270 ? -1.792 23 13.133 1 97.56 270 SER B C 1
ATOM 4694 O O . SER B 1 270 ? -2.973 22.969 13.484 1 97.56 270 SER B O 1
ATOM 4696 N N . GLY B 1 271 ? -1.335 22.438 11.992 1 95.81 271 GLY B N 1
ATOM 4697 C CA . GLY B 1 271 ? -2.211 21.828 11 1 95.81 271 GLY B CA 1
ATOM 4698 C C . GLY B 1 271 ? -2.424 22.719 9.781 1 95.81 271 GLY B C 1
ATOM 4699 O O . GLY B 1 271 ? -2.086 23.906 9.805 1 95.81 271 GLY B O 1
ATOM 4700 N N . GLY B 1 272 ? -3.021 22.172 8.82 1 95.56 272 GLY B N 1
ATOM 4701 C CA . GLY B 1 272 ? -3.158 22.875 7.559 1 95.56 272 GLY B CA 1
ATOM 4702 C C . GLY B 1 272 ? -3.965 24.156 7.672 1 95.56 272 GLY B C 1
ATOM 4703 O O . GLY B 1 272 ? -3.658 25.156 7.012 1 95.56 272 GLY B O 1
ATOM 4704 N N . VAL B 1 273 ? -4.969 24.172 8.461 1 96.75 273 VAL B N 1
ATOM 4705 C CA . VAL B 1 273 ? -5.863 25.328 8.586 1 96.75 273 VAL B CA 1
ATOM 4706 C C . VAL B 1 273 ? -5.156 26.453 9.328 1 96.75 273 VAL B C 1
ATOM 4708 O O . VAL B 1 273 ? -5.602 27.609 9.297 1 96.75 273 VAL B O 1
ATOM 4711 N N . SER B 1 274 ? -4.062 26.156 10.016 1 97.56 274 SER B N 1
ATOM 4712 C CA . SER B 1 274 ? -3.316 27.172 10.75 1 97.56 274 SER B CA 1
ATOM 4713 C C . SER B 1 274 ? -2.676 28.172 9.797 1 97.56 274 SER B C 1
ATOM 4715 O O . SER B 1 274 ? -2.213 29.234 10.227 1 97.56 274 SER B O 1
ATOM 4717 N N . ALA B 1 275 ? -2.654 27.859 8.508 1 96.94 275 ALA B N 1
ATOM 4718 C CA . ALA B 1 275 ? -2.119 28.766 7.504 1 96.94 275 ALA B CA 1
ATOM 4719 C C . ALA B 1 275 ? -3.104 29.891 7.207 1 96.94 275 ALA B C 1
ATOM 4721 O O . ALA B 1 275 ? -2.744 30.891 6.578 1 96.94 275 ALA B O 1
ATOM 4722 N N . ASN B 1 276 ? -4.324 29.781 7.625 1 97.5 276 ASN B N 1
ATOM 4723 C CA . ASN B 1 276 ? -5.352 30.797 7.387 1 97.5 276 ASN B CA 1
ATOM 4724 C C . ASN B 1 276 ? -4.996 32.125 8.055 1 97.5 276 ASN B C 1
ATOM 4726 O O . ASN B 1 276 ? -4.898 32.188 9.273 1 97.5 276 ASN B O 1
ATOM 4730 N N . GLN B 1 277 ? -4.945 33.125 7.285 1 97.25 277 GLN B N 1
ATOM 4731 C CA . GLN B 1 277 ? -4.449 34.406 7.766 1 97.25 277 GLN B CA 1
ATOM 4732 C C . GLN B 1 277 ? -5.449 35.062 8.711 1 97.25 277 GLN B C 1
ATOM 4734 O O . GLN B 1 277 ? -5.059 35.75 9.656 1 97.25 277 GLN B O 1
ATOM 4739 N N . ALA B 1 278 ? -6.699 34.906 8.43 1 97.5 278 ALA B N 1
ATOM 4740 C CA . ALA B 1 278 ? -7.723 35.469 9.312 1 97.5 278 ALA B CA 1
ATOM 4741 C C . ALA B 1 278 ? -7.652 34.812 10.695 1 97.5 278 ALA B C 1
ATOM 4743 O O . ALA B 1 278 ? -7.781 35.531 11.711 1 97.5 278 ALA B O 1
ATOM 4744 N N . LEU B 1 279 ? -7.457 33.531 10.711 1 98 279 LEU B N 1
ATOM 4745 C CA . LEU B 1 279 ? -7.332 32.812 11.977 1 98 279 LEU B CA 1
ATOM 4746 C C . LEU B 1 279 ? -6.102 33.281 12.75 1 98 279 LEU B C 1
ATOM 4748 O O . LEU B 1 279 ? -6.184 33.562 13.945 1 98 279 LEU B O 1
ATOM 4752 N N . ARG B 1 280 ? -4.945 33.375 12.094 1 98.12 280 ARG B N 1
ATOM 4753 C CA . ARG B 1 280 ? -3.697 33.812 12.711 1 98.12 280 ARG B CA 1
ATOM 4754 C C . ARG B 1 280 ? -3.842 35.188 13.328 1 98.12 280 ARG B C 1
ATOM 4756 O O . ARG B 1 280 ? -3.473 35.406 14.484 1 98.12 280 ARG B O 1
ATOM 4763 N N . ALA B 1 281 ? -4.422 36.094 12.555 1 98.12 281 ALA B N 1
ATOM 4764 C CA . ALA B 1 281 ? -4.59 37.469 13.016 1 98.12 281 ALA B CA 1
ATOM 4765 C C . ALA B 1 281 ? -5.512 37.562 14.227 1 98.12 281 ALA B C 1
ATOM 4767 O O . ALA B 1 281 ? -5.227 38.25 15.195 1 98.12 281 ALA B O 1
ATOM 4768 N N . ALA B 1 282 ? -6.57 36.844 14.156 1 98.06 282 ALA B N 1
ATOM 4769 C CA . ALA B 1 282 ? -7.559 36.844 15.234 1 98.06 282 ALA B CA 1
ATOM 4770 C C . ALA B 1 282 ? -6.977 36.281 16.516 1 98.06 282 ALA B C 1
ATOM 4772 O O . ALA B 1 282 ? -7.184 36.812 17.609 1 98.06 282 ALA B O 1
ATOM 4773 N N . LEU B 1 283 ? -6.301 35.156 16.391 1 98.38 283 LEU B N 1
ATOM 4774 C CA . LEU B 1 283 ? -5.719 34.5 17.547 1 98.38 283 LEU B CA 1
ATOM 4775 C C . LEU B 1 283 ? -4.625 35.375 18.172 1 98.38 283 LEU B C 1
ATOM 4777 O O . LEU B 1 283 ? -4.512 35.469 19.391 1 98.38 283 LEU B O 1
ATOM 4781 N N . GLN B 1 284 ? -3.818 36 17.344 1 98.06 284 GLN B N 1
ATOM 4782 C CA . GLN B 1 284 ? -2.777 36.906 17.844 1 98.06 284 GLN B CA 1
ATOM 4783 C C . GLN B 1 284 ? -3.379 38.062 18.609 1 98.06 284 GLN B C 1
ATOM 4785 O O . GLN B 1 284 ? -2.918 38.406 19.719 1 98.06 284 GLN B O 1
ATOM 4790 N N . LYS B 1 285 ? -4.348 38.688 18.016 1 98 285 LYS B N 1
ATOM 4791 C CA . LYS B 1 285 ? -5.027 39.812 18.672 1 98 285 LYS B CA 1
ATOM 4792 C C . LYS B 1 285 ? -5.605 39.375 20.016 1 98 285 LYS B C 1
ATOM 4794 O O . LYS B 1 285 ? -5.461 40.094 21.016 1 98 285 LYS B O 1
ATOM 4799 N N . ASN B 1 286 ? -6.25 38.281 19.969 1 97.19 286 ASN B N 1
ATOM 4800 C CA . ASN B 1 286 ? -6.855 37.75 21.203 1 97.19 286 ASN B CA 1
ATOM 4801 C C . ASN B 1 286 ? -5.801 37.469 22.266 1 97.19 286 ASN B C 1
ATOM 4803 O O . ASN B 1 286 ? -6.02 37.719 23.438 1 97.19 286 ASN B O 1
ATOM 4807 N N . ALA B 1 287 ? -4.742 36.875 21.906 1 97.62 287 ALA B N 1
ATOM 4808 C CA . ALA B 1 287 ? -3.648 36.562 22.828 1 97.62 287 ALA B CA 1
ATOM 4809 C C . ALA B 1 287 ? -3.111 37.844 23.469 1 97.62 287 ALA B C 1
ATOM 4811 O O . ALA B 1 287 ? -2.896 37.906 24.672 1 97.62 287 ALA B O 1
ATOM 4812 N N . ASP B 1 288 ? -2.904 38.875 22.688 1 97.38 288 ASP B N 1
ATOM 4813 C CA . ASP B 1 288 ? -2.414 40.156 23.172 1 97.38 288 ASP B CA 1
ATOM 4814 C C . ASP B 1 288 ? -3.361 40.75 24.203 1 97.38 288 ASP B C 1
ATOM 4816 O O . ASP B 1 288 ? -2.922 41.281 25.25 1 97.38 288 ASP B O 1
ATOM 4820 N N . GLU B 1 289 ? -4.586 40.656 23.906 1 96.81 289 GLU B N 1
ATOM 4821 C CA . GLU B 1 289 ? -5.609 41.219 24.781 1 96.81 289 GLU B CA 1
ATOM 4822 C C . GLU B 1 289 ? -5.648 40.5 26.125 1 96.81 289 GLU B C 1
ATOM 4824 O O . GLU B 1 289 ? -6.039 41.094 27.141 1 96.81 289 GLU B O 1
ATOM 4829 N N . HIS B 1 290 ? -5.227 39.281 26.156 1 96 290 HIS B N 1
ATOM 4830 C CA . HIS B 1 290 ? -5.34 38.469 27.375 1 96 290 HIS B CA 1
ATOM 4831 C C . HIS B 1 290 ? -3.967 38.188 27.984 1 96 290 HIS B C 1
ATOM 4833 O O . HIS B 1 290 ? -3.834 37.344 28.844 1 96 290 HIS B O 1
ATOM 4839 N N . LYS B 1 291 ? -2.918 38.844 27.484 1 96.81 291 LYS B N 1
ATOM 4840 C CA . LYS B 1 291 ? -1.546 38.688 27.953 1 96.81 291 LYS B CA 1
ATOM 4841 C C . LYS B 1 291 ? -1.082 37.219 27.828 1 96.81 291 LYS B C 1
ATOM 4843 O O . LYS B 1 291 ? -0.535 36.656 28.781 1 96.81 291 LYS B O 1
ATOM 4848 N N . LYS B 1 292 ? -1.484 36.625 26.797 1 97.88 292 LYS B N 1
ATOM 4849 C CA . LYS B 1 292 ? -1.062 35.281 26.406 1 97.88 292 LYS B CA 1
ATOM 4850 C C . LYS B 1 292 ? -0.165 35.344 25.172 1 97.88 292 LYS B C 1
ATOM 4852 O O . LYS B 1 292 ? 0.105 36.406 24.625 1 97.88 292 LYS B O 1
ATOM 4857 N N . ARG B 1 293 ? 0.36 34.219 24.797 1 98.06 293 ARG B N 1
ATOM 4858 C CA . ARG B 1 293 ? 1.187 34.094 23.609 1 98.06 293 ARG B CA 1
ATOM 4859 C C . ARG B 1 293 ? 0.649 33 22.672 1 98.06 293 ARG B C 1
ATOM 4861 O O . ARG B 1 293 ? 0.127 31.984 23.141 1 98.06 293 ARG B O 1
ATOM 4868 N N . VAL B 1 294 ? 0.799 33.25 21.422 1 98.38 294 VAL B N 1
ATOM 4869 C CA . VAL B 1 294 ? 0.375 32.281 20.422 1 98.38 294 VAL B CA 1
ATOM 4870 C C . VAL B 1 294 ? 1.528 31.984 19.469 1 98.38 294 VAL B C 1
ATOM 4872 O O . VAL B 1 294 ? 2.279 32.906 19.094 1 98.38 294 VAL B O 1
ATOM 4875 N N . PHE B 1 295 ? 1.705 30.766 19.094 1 98.44 295 PHE B N 1
ATOM 4876 C CA . PHE B 1 295 ? 2.787 30.312 18.219 1 98.44 295 PHE B CA 1
ATOM 4877 C C . PHE B 1 295 ? 2.24 29.531 17.031 1 98.44 295 PHE B C 1
ATOM 4879 O O . PHE B 1 295 ? 1.334 28.703 17.203 1 98.44 295 PHE B O 1
ATOM 4886 N N . PHE B 1 296 ? 2.719 29.828 15.891 1 97.69 296 PHE B N 1
ATOM 4887 C CA . PHE B 1 296 ? 2.408 29.141 14.641 1 97.69 296 PHE B CA 1
ATOM 4888 C C . PHE B 1 296 ? 3.678 28.609 13.992 1 97.69 296 PHE B C 1
ATOM 4890 O O . PHE B 1 296 ? 4.762 29.156 14.18 1 97.69 296 PHE B O 1
ATOM 4897 N N . PRO B 1 297 ? 3.549 27.562 13.266 1 96.44 297 PRO B N 1
ATOM 4898 C CA . PRO B 1 297 ? 4.684 27.219 12.398 1 96.44 297 PRO B CA 1
ATOM 4899 C C . PRO B 1 297 ? 4.859 28.203 11.242 1 96.44 297 PRO B C 1
ATOM 4901 O O . PRO B 1 297 ? 3.928 28.938 10.906 1 96.44 297 PRO B O 1
ATOM 4904 N N . PRO B 1 298 ? 6.109 28.219 10.711 1 94.75 298 PRO B N 1
ATOM 4905 C CA . PRO B 1 298 ? 6.23 28.922 9.43 1 94.75 298 PRO B CA 1
ATOM 4906 C C . PRO B 1 298 ? 5.203 28.453 8.406 1 94.75 298 PRO B C 1
ATOM 4908 O O . PRO B 1 298 ? 4.84 27.281 8.383 1 94.75 298 PRO B O 1
ATOM 4911 N N . LEU B 1 299 ? 4.734 29.328 7.562 1 94.44 299 LEU B N 1
ATOM 4912 C CA . LEU B 1 299 ? 3.658 29.031 6.621 1 94.44 299 LEU B CA 1
ATOM 4913 C C . LEU B 1 299 ? 3.99 27.812 5.777 1 94.44 299 LEU B C 1
ATOM 4915 O O . LEU B 1 299 ? 3.111 27 5.477 1 94.44 299 LEU B O 1
ATOM 4919 N N . THR B 1 300 ? 5.254 27.625 5.461 1 92.88 300 THR B N 1
ATOM 4920 C CA . THR B 1 300 ? 5.691 26.531 4.594 1 92.88 300 THR B CA 1
ATOM 4921 C C . THR B 1 300 ? 5.617 25.203 5.324 1 92.88 300 THR B C 1
ATOM 4923 O O . THR B 1 300 ? 5.73 24.141 4.703 1 92.88 300 THR B O 1
ATOM 4926 N N . LEU B 1 301 ? 5.352 25.25 6.59 1 95.69 301 LEU B N 1
ATOM 4927 C CA . LEU B 1 301 ? 5.363 24.031 7.387 1 95.69 301 LEU B CA 1
ATOM 4928 C C . LEU B 1 301 ? 3.982 23.734 7.961 1 95.69 301 LEU B C 1
ATOM 4930 O O . LEU B 1 301 ? 3.832 22.859 8.812 1 95.69 301 LEU B O 1
ATOM 4934 N N . CYS B 1 302 ? 3.004 24.5 7.488 1 95.81 302 CYS B N 1
ATOM 4935 C CA . CYS B 1 302 ? 1.646 24.297 7.973 1 95.81 302 CYS B CA 1
ATOM 4936 C C . CYS B 1 302 ? 1.035 23.031 7.359 1 95.81 302 CYS B C 1
ATOM 4938 O O . CYS B 1 302 ? 0.27 22.328 8.016 1 95.81 302 CYS B O 1
ATOM 4940 N N . GLY B 1 303 ? 1.387 22.812 6.094 1 95 303 GLY B N 1
ATOM 4941 C CA . GLY B 1 303 ? 0.928 21.594 5.43 1 95 303 GLY B CA 1
ATOM 4942 C C . GLY B 1 303 ? 1.78 20.375 5.75 1 95 303 GLY B C 1
ATOM 4943 O O . GLY B 1 303 ? 2.779 20.484 6.465 1 95 303 GLY B O 1
ATOM 4944 N N . ASP B 1 304 ? 1.317 19.266 5.246 1 96.56 304 ASP B N 1
ATOM 4945 C CA . ASP B 1 304 ? 2.051 18.031 5.496 1 96.56 304 ASP B CA 1
ATOM 4946 C C . ASP B 1 304 ? 3.455 18.094 4.898 1 96.56 304 ASP B C 1
ATOM 4948 O O . ASP B 1 304 ? 3.627 18.5 3.75 1 96.56 304 ASP B O 1
ATOM 4952 N N . ASN B 1 305 ? 4.441 17.812 5.676 1 98.12 305 ASN B N 1
ATOM 4953 C CA . ASN B 1 305 ? 5.836 17.797 5.246 1 98.12 305 ASN B CA 1
ATOM 4954 C C . ASN B 1 305 ? 6.676 16.844 6.102 1 98.12 305 ASN B C 1
ATOM 4956 O O . ASN B 1 305 ? 6.324 16.562 7.25 1 98.12 305 ASN B O 1
ATOM 4960 N N . ALA B 1 306 ? 7.766 16.469 5.566 1 98.81 306 ALA B N 1
ATOM 4961 C CA . ALA B 1 306 ? 8.586 15.484 6.266 1 98.81 306 ALA B CA 1
ATOM 4962 C C . ALA B 1 306 ? 9.438 16.141 7.344 1 98.81 306 ALA B C 1
ATOM 4964 O O . ALA B 1 306 ? 9.945 15.469 8.242 1 98.81 306 ALA B O 1
ATOM 4965 N N . LEU B 1 307 ? 9.648 17.453 7.242 1 98.69 307 LEU B N 1
ATOM 4966 C CA . LEU B 1 307 ? 10.461 18.141 8.242 1 98.69 307 LEU B CA 1
ATOM 4967 C C . LEU B 1 307 ? 9.812 18.078 9.617 1 98.69 307 LEU B C 1
ATOM 4969 O O . LEU B 1 307 ? 10.492 17.891 10.625 1 98.69 307 LEU B O 1
ATOM 4973 N N . MET B 1 308 ? 8.492 18.172 9.648 1 98.06 308 MET B N 1
ATOM 4974 C CA . MET B 1 308 ? 7.805 18.078 10.93 1 98.06 308 MET B CA 1
ATOM 4975 C C . MET B 1 308 ? 7.973 16.703 11.539 1 98.06 308 MET B C 1
ATOM 4977 O O . MET B 1 308 ? 8.016 16.547 12.766 1 98.06 308 MET B O 1
ATOM 4981 N N . ILE B 1 309 ? 8.086 15.695 10.688 1 97.94 309 ILE B N 1
ATOM 4982 C CA . ILE B 1 309 ? 8.258 14.32 11.141 1 97.94 309 ILE B CA 1
ATOM 4983 C C . ILE B 1 309 ? 9.68 14.133 11.664 1 97.94 309 ILE B C 1
ATOM 4985 O O . ILE B 1 309 ? 9.883 13.539 12.727 1 97.94 309 ILE B O 1
ATOM 4989 N N . ALA B 1 310 ? 10.656 14.664 10.961 1 98.44 310 ALA B N 1
ATOM 4990 C CA . ALA B 1 310 ? 12.047 14.594 11.391 1 98.44 310 ALA B CA 1
ATOM 4991 C C . ALA B 1 310 ? 12.25 15.312 12.727 1 98.44 310 ALA B C 1
ATOM 4993 O O . ALA B 1 310 ? 12.969 14.82 13.594 1 98.44 310 ALA B O 1
ATOM 4994 N N . HIS B 1 311 ? 11.641 16.422 12.789 1 97.06 311 HIS B N 1
ATOM 4995 C CA . HIS B 1 311 ? 11.75 17.219 14.016 1 97.06 311 HIS B CA 1
ATOM 4996 C C . HIS B 1 311 ? 11.125 16.484 15.195 1 97.06 311 HIS B C 1
ATOM 4998 O O . HIS B 1 311 ? 11.719 16.406 16.281 1 97.06 311 HIS B O 1
ATOM 5004 N N . ALA B 1 312 ? 9.93 15.93 15.016 1 95.25 312 ALA B N 1
ATOM 5005 C CA . ALA B 1 312 ? 9.297 15.133 16.062 1 95.25 312 ALA B CA 1
ATOM 5006 C C . ALA B 1 312 ? 10.172 13.953 16.469 1 95.25 312 ALA B C 1
ATOM 5008 O O . ALA B 1 312 ? 10.297 13.641 17.641 1 95.25 312 ALA B O 1
ATOM 5009 N N . ALA B 1 313 ? 10.773 13.359 15.484 1 95.38 313 ALA B N 1
ATOM 5010 C CA . ALA B 1 313 ? 11.68 12.234 15.742 1 95.38 313 ALA B CA 1
ATOM 5011 C C . ALA B 1 313 ? 12.844 12.664 16.641 1 95.38 313 ALA B C 1
ATOM 5013 O O . ALA B 1 313 ? 13.273 11.906 17.516 1 95.38 313 ALA B O 1
ATOM 5014 N N . SER B 1 314 ? 13.336 13.852 16.469 1 95.12 314 SER B N 1
ATOM 5015 C CA . SER B 1 314 ? 14.453 14.344 17.266 1 95.12 314 SER B CA 1
ATOM 5016 C C . SER B 1 314 ? 14.078 14.453 18.734 1 95.12 314 SER B C 1
ATOM 5018 O O . SER B 1 314 ? 14.906 14.203 19.609 1 95.12 314 SER B O 1
ATOM 5020 N N . PHE B 1 315 ? 12.852 14.82 19 1 91.38 315 PHE B N 1
ATOM 5021 C CA . PHE B 1 315 ? 12.375 14.875 20.391 1 91.38 315 PHE B CA 1
ATOM 5022 C C . PHE B 1 315 ? 12.281 13.477 20.984 1 91.38 315 PHE B C 1
ATOM 5024 O O . PHE B 1 315 ? 12.664 13.258 22.141 1 91.38 315 PHE B O 1
ATOM 5031 N N . ARG B 1 316 ? 11.828 12.578 20.172 1 87.19 316 ARG B N 1
ATOM 5032 C CA . ARG B 1 316 ? 11.633 11.211 20.641 1 87.19 316 ARG B CA 1
ATOM 5033 C C . ARG B 1 316 ? 12.977 10.539 20.922 1 87.19 316 ARG B C 1
ATOM 5035 O O . ARG B 1 316 ? 13.086 9.734 21.859 1 87.19 316 ARG B O 1
ATOM 5042 N N . LEU B 1 317 ? 13.898 10.758 20.109 1 86.88 317 LEU B N 1
ATOM 5043 C CA . LEU B 1 317 ? 15.234 10.195 20.281 1 86.88 317 LEU B CA 1
ATOM 5044 C C . LEU B 1 317 ? 15.867 10.695 21.578 1 86.88 317 LEU B C 1
ATOM 5046 O O . LEU B 1 317 ? 16.609 9.961 22.234 1 86.88 317 LEU B O 1
ATOM 5050 N N . GLN B 1 318 ? 15.625 11.828 21.812 1 78.81 318 GLN B N 1
ATOM 5051 C CA . GLN B 1 318 ? 16.172 12.414 23.031 1 78.81 318 GLN B CA 1
ATOM 5052 C C . GLN B 1 318 ? 15.562 11.766 24.281 1 78.81 318 GLN B C 1
ATOM 5054 O O . GLN B 1 318 ? 16.234 11.617 25.297 1 78.81 318 GLN B O 1
ATOM 5059 N N . GLU B 1 319 ? 14.375 11.32 24.062 1 71.25 319 GLU B N 1
ATOM 5060 C CA . GLU B 1 319 ? 13.703 10.688 25.188 1 71.25 319 GLU B CA 1
ATOM 5061 C C . GLU B 1 319 ? 13.969 9.188 25.219 1 71.25 319 GLU B C 1
ATOM 5063 O O . GLU B 1 319 ? 13.469 8.477 26.094 1 71.25 319 GLU B O 1
ATOM 5068 N N . ALA B 1 320 ? 14.992 8.641 24.266 1 60.5 320 ALA B N 1
ATOM 5069 C CA . ALA B 1 320 ? 15.484 7.27 24.141 1 60.5 320 ALA B CA 1
ATOM 5070 C C . ALA B 1 320 ? 14.352 6.305 23.812 1 60.5 320 ALA B C 1
ATOM 5072 O O . ALA B 1 320 ? 14.391 5.137 24.203 1 60.5 320 ALA B O 1
ATOM 5073 N N . ARG B 1 321 ? 13.297 6.809 23.219 1 52.66 321 ARG B N 1
ATOM 5074 C CA . ARG B 1 321 ? 12.18 5.914 22.938 1 52.66 321 ARG B CA 1
ATOM 5075 C C . ARG B 1 321 ? 12.32 5.293 21.547 1 52.66 321 ARG B C 1
ATOM 5077 O O . ARG B 1 321 ? 11.969 5.914 20.547 1 52.66 321 ARG B O 1
ATOM 5084 N N . ILE B 1 322 ? 13.383 4.484 21.312 1 55 322 ILE B N 1
ATOM 5085 C CA . ILE B 1 322 ? 13.367 3.811 20.016 1 55 322 ILE B CA 1
ATOM 5086 C C . ILE B 1 322 ? 12.383 2.645 20.047 1 55 322 ILE B C 1
ATOM 5088 O O . ILE B 1 322 ? 12.539 1.719 20.844 1 55 322 ILE B O 1
ATOM 5092 N N . ASP B 1 323 ? 11.156 2.928 19.703 1 52.31 323 ASP B N 1
ATOM 5093 C CA . ASP B 1 323 ? 10.156 1.867 19.703 1 52.31 323 ASP B CA 1
ATOM 5094 C C . ASP B 1 323 ? 10.648 0.649 18.922 1 52.31 323 ASP B C 1
ATOM 5096 O O . ASP B 1 323 ? 11.516 0.77 18.062 1 52.31 323 ASP B O 1
ATOM 5100 N N . ASP B 1 324 ? 10.156 -0.489 19.375 1 53.31 324 ASP B N 1
ATOM 5101 C CA . ASP B 1 324 ? 10.391 -1.823 18.844 1 53.31 324 ASP B CA 1
ATOM 5102 C C . ASP B 1 324 ? 10.18 -1.848 17.328 1 53.31 324 ASP B C 1
ATOM 5104 O O . ASP B 1 324 ? 9.422 -1.036 16.797 1 53.31 324 ASP B O 1
ATOM 5108 N N . ASP B 1 325 ? 11.031 -2.574 16.625 1 56.19 325 ASP B N 1
ATOM 5109 C CA . ASP B 1 325 ? 11.258 -2.934 15.227 1 56.19 325 ASP B CA 1
ATOM 5110 C C . ASP B 1 325 ? 9.961 -3.363 14.555 1 56.19 325 ASP B C 1
ATOM 5112 O O . ASP B 1 325 ? 9.984 -3.945 13.461 1 56.19 325 ASP B O 1
ATOM 5116 N N . VAL B 1 326 ? 8.859 -2.871 15.281 1 61 326 VAL B N 1
ATOM 5117 C CA . VAL B 1 326 ? 7.68 -3.426 14.625 1 61 326 VAL B CA 1
ATOM 5118 C C . VAL B 1 326 ? 7.195 -2.473 13.531 1 61 326 VAL B C 1
ATOM 5120 O O . VAL B 1 326 ? 6.93 -1.299 13.797 1 61 326 VAL B O 1
ATOM 5123 N N . ILE B 1 327 ? 7.34 -2.963 12.406 1 73.94 327 ILE B N 1
ATOM 5124 C CA . ILE B 1 327 ? 6.766 -2.244 11.273 1 73.94 327 ILE B CA 1
ATOM 5125 C C . ILE B 1 327 ? 5.258 -2.092 11.461 1 73.94 327 ILE B C 1
ATOM 5127 O O . ILE B 1 327 ? 4.539 -3.086 11.57 1 73.94 327 ILE B O 1
ATOM 5131 N N . ASP B 1 328 ? 4.789 -0.762 11.664 1 75.56 328 ASP B N 1
ATOM 5132 C CA . ASP B 1 328 ? 3.369 -0.563 11.945 1 75.56 328 ASP B CA 1
ATOM 5133 C C . ASP B 1 328 ? 2.83 0.658 11.203 1 75.56 328 ASP B C 1
ATOM 5135 O O . ASP B 1 328 ? 3.564 1.62 10.969 1 75.56 328 ASP B O 1
ATOM 5139 N N . VAL B 1 329 ? 1.757 0.53 10.602 1 73.88 329 VAL B N 1
ATOM 5140 C CA . VAL B 1 329 ? 0.974 1.627 10.047 1 73.88 329 VAL B CA 1
ATOM 5141 C C . VAL B 1 329 ? -0.452 1.574 10.586 1 73.88 329 VAL B C 1
ATOM 5143 O O . VAL B 1 329 ? -1.022 0.492 10.75 1 73.88 329 VAL B O 1
ATOM 5146 N N . THR B 1 330 ? -0.948 2.736 11.039 1 67.06 330 THR B N 1
ATOM 5147 C CA . THR B 1 330 ? -2.309 2.781 11.562 1 67.06 330 THR B CA 1
ATOM 5148 C C . THR B 1 330 ? -3.076 3.959 10.969 1 67.06 330 THR B C 1
ATOM 5150 O O . THR B 1 330 ? -2.686 5.113 11.148 1 67.06 330 THR B O 1
ATOM 5153 N N . ALA B 1 331 ? -4.219 3.627 10.336 1 67.75 331 ALA B N 1
ATOM 5154 C CA . ALA B 1 331 ? -5.027 4.668 9.711 1 67.75 331 ALA B CA 1
ATOM 5155 C C . ALA B 1 331 ? -5.629 5.602 10.758 1 67.75 331 ALA B C 1
ATOM 5157 O O . ALA B 1 331 ? -5.773 6.805 10.516 1 67.75 331 ALA B O 1
ATOM 5158 N N . ARG B 1 332 ? -6.02 4.98 11.891 1 61.81 332 ARG B N 1
ATOM 5159 C CA . ARG B 1 332 ? -6.578 5.719 13.023 1 61.81 332 ARG B CA 1
ATOM 5160 C C . ARG B 1 332 ? -5.684 5.598 14.25 1 61.81 332 ARG B C 1
ATOM 5162 O O . ARG B 1 332 ? -5.348 4.488 14.672 1 61.81 332 ARG B O 1
ATOM 5169 N N . TRP B 1 333 ? -5.07 6.754 14.617 1 59.47 333 TRP B N 1
ATOM 5170 C CA . TRP B 1 333 ? -4.168 6.797 15.766 1 59.47 333 TRP B CA 1
ATOM 5171 C C . TRP B 1 333 ? -4.387 8.062 16.578 1 59.47 333 TRP B C 1
ATOM 5173 O O . TRP B 1 333 ? -3.98 9.156 16.172 1 59.47 333 TRP B O 1
ATOM 5183 N N . GLU B 1 334 ? -4.996 7.859 17.797 1 63.5 334 GLU B N 1
ATOM 5184 C CA . GLU B 1 334 ? -5.242 9.016 18.656 1 63.5 334 GLU B CA 1
ATOM 5185 C C . GLU B 1 334 ? -3.953 9.508 19.297 1 63.5 334 GLU B C 1
ATOM 5187 O O . GLU B 1 334 ? -3.166 8.711 19.812 1 63.5 334 GLU B O 1
ATOM 5192 N N . LEU B 1 335 ? -3.76 10.672 19.172 1 55.97 335 LEU B N 1
ATOM 5193 C CA . LEU B 1 335 ? -2.561 11.297 19.719 1 55.97 335 LEU B CA 1
ATOM 5194 C C . LEU B 1 335 ? -2.443 11.031 21.219 1 55.97 335 LEU B C 1
ATOM 5196 O O . LEU B 1 335 ? -1.338 10.852 21.734 1 55.97 335 LEU B O 1
ATOM 5200 N N . SER B 1 336 ? -3.521 11.016 21.938 1 61.88 336 SER B N 1
ATOM 5201 C CA . SER B 1 336 ? -3.525 10.828 23.391 1 61.88 336 SER B CA 1
ATOM 5202 C C . SER B 1 336 ? -3.053 9.43 23.766 1 61.88 336 SER B C 1
ATOM 5204 O O . SER B 1 336 ? -2.738 9.172 24.922 1 61.88 336 SER B O 1
ATOM 5206 N N . ARG B 1 337 ? -3.088 8.477 22.781 1 59.69 337 ARG B N 1
ATOM 5207 C CA . ARG B 1 337 ? -2.682 7.105 23.062 1 59.69 337 ARG B CA 1
ATOM 5208 C C . ARG B 1 337 ? -1.171 6.945 22.938 1 59.69 337 ARG B C 1
ATOM 5210 O O . ARG B 1 337 ? -0.64 5.844 23.109 1 59.69 337 ARG B O 1
ATOM 5217 N N . LEU B 1 338 ? -0.585 8.062 22.609 1 63.81 338 LEU B N 1
ATOM 5218 C CA . LEU B 1 338 ? 0.872 8.023 22.547 1 63.81 338 LEU B CA 1
ATOM 5219 C C . LEU B 1 338 ? 1.469 8 23.953 1 63.81 338 LEU B C 1
ATOM 5221 O O . LEU B 1 338 ? 0.994 8.711 24.844 1 63.81 338 LEU B O 1
ATOM 5225 N N . SER B 1 339 ? 1.825 6.691 24.422 1 52.09 339 SER B N 1
ATOM 5226 C CA . SER B 1 339 ? 2.361 6.578 25.781 1 52.09 339 SER B CA 1
ATOM 5227 C C . SER B 1 339 ? 3.641 7.395 25.938 1 52.09 339 SER B C 1
ATOM 5229 O O . SER B 1 339 ? 4.383 7.59 24.969 1 52.09 339 SER B O 1
ATOM 5231 N N . THR B 1 340 ? 3.709 8.086 27.219 1 44.56 340 THR B N 1
ATOM 5232 C CA . THR B 1 340 ? 4.914 8.773 27.672 1 44.56 340 THR B CA 1
ATOM 5233 C C . THR B 1 340 ? 6.121 7.836 27.60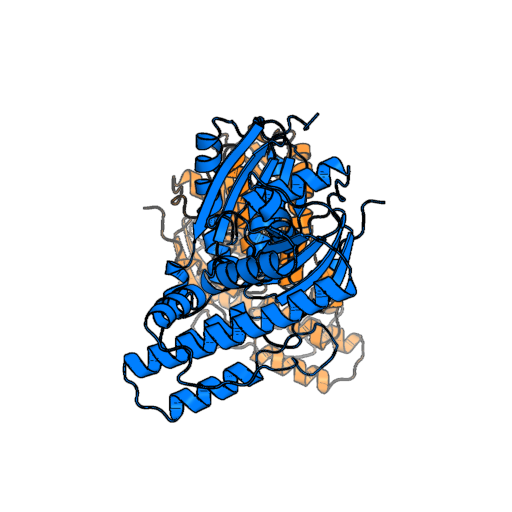9 1 44.56 340 THR B C 1
ATOM 5235 O O . THR B 1 340 ? 6.016 6.66 27.969 1 44.56 340 THR B O 1
ATOM 5238 N N . PRO B 1 341 ? 7.172 8.242 26.969 1 36.34 341 PRO B N 1
ATOM 5239 C CA . PRO B 1 341 ? 8.359 7.426 27.219 1 36.34 341 PRO B CA 1
ATOM 5240 C C . PRO B 1 341 ? 8.516 7.035 28.688 1 36.34 341 PRO B C 1
ATOM 5242 O O . PRO B 1 341 ? 8.32 7.871 29.562 1 36.34 341 PRO B O 1
ATOM 5245 N N . LEU B 1 342 ? 8.234 5.699 29.047 1 27.47 342 LEU B N 1
ATOM 5246 C CA . LEU B 1 342 ? 8.664 5.367 30.406 1 27.47 342 LEU B CA 1
ATOM 5247 C C . LEU B 1 342 ? 10.141 5.691 30.609 1 27.47 342 LEU B C 1
ATOM 5249 O O . LEU B 1 342 ? 10.945 5.539 29.672 1 27.47 342 LEU B O 1
#

pLDDT: mean 92.54, std 10.7, range [27.09, 98.88]

Secondary structure (DSSP, 8-state):
------EEEEE-SSSEEEEEEEETTTEEEEEEEEE-HHHHHTTTS--HHHHHHHHHHHHHHHHHHHHHHHT--GGG--EEEEEEESS-HHHHHHHHHHHHHHHHHHT--EEEEEHHHHHHHGGGGSSS---SSEEEEEESSS-EEEEEEEETTEEEEEEEBSS--HHHHHHHHHHHTTPPSSHHHHHHHHHTTS-TTSS----TTTTSSS--B--HHHHHHHHHHHHHS---HHHHHHHHHHHHHHHHHHHHHHHHHHHHHH---EEEEESGGGG-HHHHHHHHHHHHHTT-EEE---GGGSS--HHHHHHHHHHHHHTT----S-----S---GGGS----/------EEEEE-SSSEEEEEEEETTTEEEEEEEEE-HHHHHTTTS--HHHHHHHHHHHHHHHHHHHHHHHT--GGG--EEEEEEESS-HHHHHHHHHHHHHHHHHHT--EEEEEHHHHHHHGGGGSSS---SSEEEEEESSS-EEEEEEEETTEEEEEEEBSS--HHHHHHHHHHHTTPPSSHHHHHHHHHTTS-TTSS----TTTTSSS--B--HHHHHHHHHHHHHS---HHHHHHHHHHHHHHHHHHHHHHHHHHHHHH---EEEEESGGGG-HHHHHHHHHHHHHTT-EEE---GGGSS--HHHHHHHHHHHHHTT----S-----SS--GGGS----

Foldseek 3Di:
DFDQAWEWEWEFQFFKTWIFIAGRVPGGLFIDIDGCQVVCQVVLDGDLVVSLVVNLVCVVVNVVVRCVSSVHDLLRHAEYEYEQDAHRQSRNVSGLVVRVVSCVVNVHAYAYFHQVLLFQCQLCSDPDHDDAFAWEAEAAQAWGFIWTRHDQLAIGTQETEPDGTPLVLQCLLQVLLVHTPPRLVRLLVLLVLADLPPDAFDAPPLVPLGLYHYCVRRSVVLSVVCVPDDSDSHVSNHSSNVSVVSSLVNNQSSVVSVCVVPVHAEYEYAAQNLLRPVNVVVNCVSSVVVVGYYTYHDSVSRYRIGVSRSVSVSSCVVLVCSDDPDSHHDNDDDSNPRHDSD/DFDQAWEWEWEFQFFKTWIFIAGRVPGGLFIDIDGCQVVCQVVLDGDLVVSLVVNLVCVVVNVVVRCVSSVHDLLRHAEYEYEQDAHRQSRNVSGLVVRVVSCVVNVHAYAYFHQVLLFQCQLCSDPDHDDAFAWEAEAAQAWGFIWTRRDQLAIGTQETEPDGTPLVLQCLLQVLLVHTPPRLVRLLVLLVLADLPPDAFDAPPLPPLGLYHYCVRRSVVLSVVCVPDDSDSHVSNHSSNVSVVSSLVNNQSSVVSVCVVPVDAEYEYAAQNLLRP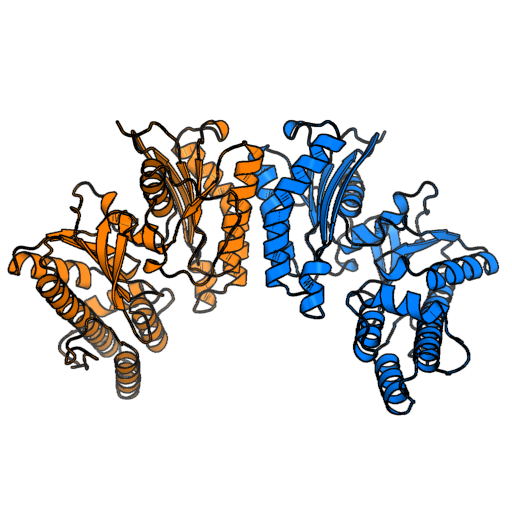VNVVVNCVSSVVVVGYYTYHDSVSRYRIGVSRSVSVSSCVVLVCSDDPDSHHDNDDDSNPRHDSD